Protein AF-A0A524FAM1-F1 (afdb_monomer_lite)

Foldseek 3Di:
DAADFFFKWKFADLVLLVVLQVQLCVQPVDDQVNLCVQLVHRSVCCNPVRAIRTPSSVVSSVVSSCVRVNVVVVVVQDDPPDHPIFMAGHRPFHTAAAQDPALLVLLVLLLCLFQWAQASHLFKIKGKDQCAFQVVVVVVNLVSCCVRDPPWDWDWDAVCVVPVVCVPRRIIMTMTGGNNVSSNSVVQPDGHDDCLVVLGARRPSCVVDLSSLLSSLLSNCLRQWDWAAPLVVLAIKIKGKDQRPNHQVRNCVSCVVLVQHQDDDWDDDPRMIMGIHRPLQSVLSSCVRNVHPSCVDPLVLLQRLLSLFQSPDDPVSVVVLVVVCCVVPVDVVVCDDGSVNSVVSQQSSLVSCVVVVPQDTLNHGDPRGCDSVSSVSSVVCSNPADDDDQDLVVLVVLLVLCLQQLDLVVSQVVCVVPPPHDRDDSVVNLVSNVVNCVVVVHDPVVSSVVRRFDDFDADLVVLAGPDDTLVVLLVLLVLLLVLCVVDDVPDDLVRSVVVSLVVCVVVSNVNVVVLCVDPSSVSHVSLQSSLSSLLSSVVVVCVVVVHDDDLVNSVPPPVSPHPDDSVRSRSSVVSVVVVVCVVVVD

pLDDT: mean 92.16, std 7.78, range [41.72, 98.81]

Structure (mmCIF, N/CA/C/O backbone):
data_AF-A0A524FAM1-F1
#
_entry.id   AF-A0A524FAM1-F1
#
loop_
_atom_site.group_PDB
_atom_site.id
_atom_site.type_symbol
_atom_site.label_atom_id
_atom_site.label_alt_id
_atom_site.label_comp_id
_atom_site.label_asym_id
_atom_site.label_entity_id
_atom_site.label_seq_id
_atom_site.pdbx_PDB_ins_code
_atom_site.Cartn_x
_atom_site.Cartn_y
_atom_site.Cartn_z
_atom_site.occupancy
_atom_site.B_iso_or_equiv
_atom_site.auth_seq_id
_atom_site.auth_comp_id
_atom_site.auth_asym_id
_atom_site.auth_atom_id
_atom_site.pdbx_PDB_model_num
ATOM 1 N N . MET A 1 1 ? -10.740 -17.063 29.485 1.00 75.31 1 MET A N 1
ATOM 2 C CA . MET A 1 1 ? -11.867 -16.310 30.086 1.00 75.31 1 MET A CA 1
ATOM 3 C C . MET A 1 1 ? -12.765 -15.834 28.960 1.00 75.31 1 MET A C 1
ATOM 5 O O . MET A 1 1 ? -12.237 -15.256 28.020 1.00 75.31 1 MET A O 1
ATOM 9 N N . VAL A 1 2 ? -14.070 -16.098 29.035 1.00 90.12 2 VAL A N 1
ATOM 10 C CA . VAL A 1 2 ? -15.054 -15.584 28.067 1.00 90.12 2 VAL A CA 1
ATOM 11 C C . VAL A 1 2 ? -15.370 -14.130 28.422 1.00 90.12 2 VAL A C 1
ATOM 13 O O . VAL A 1 2 ? -15.543 -13.820 29.602 1.00 90.12 2 VAL A O 1
ATOM 16 N N . TYR A 1 3 ? -15.420 -13.243 27.426 1.00 94.56 3 TYR A N 1
ATOM 17 C CA . TYR A 1 3 ? -15.804 -11.849 27.640 1.00 94.56 3 TYR A CA 1
ATOM 18 C C . TYR A 1 3 ? -17.214 -11.759 28.235 1.00 94.56 3 TYR A C 1
ATOM 20 O O . TYR A 1 3 ? -18.167 -12.323 27.698 1.00 94.56 3 TYR A O 1
ATOM 28 N N . LYS A 1 4 ? -17.352 -11.017 29.337 1.00 95.44 4 LYS A N 1
ATOM 29 C CA . LYS A 1 4 ? -18.643 -10.683 29.941 1.00 95.44 4 LYS A CA 1
ATOM 30 C C . LYS A 1 4 ? -18.897 -9.199 29.728 1.00 95.44 4 LYS A C 1
ATOM 32 O O . LYS A 1 4 ? -18.087 -8.376 30.151 1.00 95.44 4 LYS A O 1
ATOM 37 N N . SER A 1 5 ? -20.022 -8.865 29.094 1.00 94.44 5 SER A N 1
ATOM 38 C CA . SER A 1 5 ? -20.417 -7.466 28.917 1.00 94.44 5 SER A CA 1
ATOM 39 C C . SER A 1 5 ? -20.443 -6.754 30.276 1.00 94.44 5 SER A C 1
ATOM 41 O O . SER A 1 5 ? -21.017 -7.302 31.226 1.00 94.44 5 SER A O 1
ATOM 43 N N . PRO A 1 6 ? -19.845 -5.555 30.392 1.00 95.38 6 PRO A N 1
ATOM 44 C CA . PRO A 1 6 ? -19.913 -4.773 31.615 1.00 95.38 6 PRO A CA 1
ATOM 45 C C . PRO A 1 6 ? -21.364 -4.409 31.934 1.00 95.38 6 PRO A C 1
ATOM 47 O O . P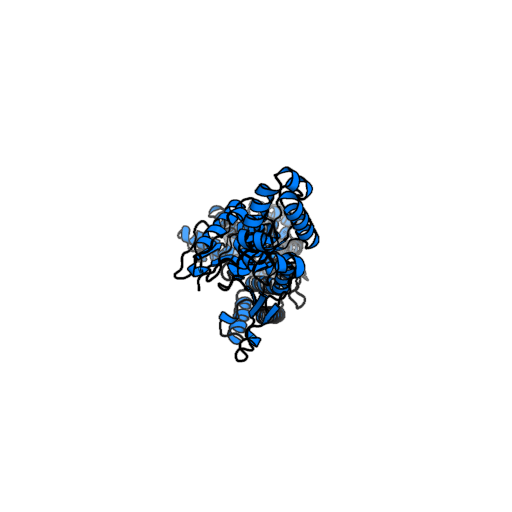RO A 1 6 ? -22.199 -4.229 31.043 1.00 95.38 6 PRO A O 1
ATOM 50 N N . GLU A 1 7 ? -21.662 -4.290 33.224 1.00 96.31 7 GLU A N 1
ATOM 51 C CA . GLU A 1 7 ? -22.943 -3.761 33.675 1.00 96.31 7 GLU A CA 1
ATOM 52 C C . GLU A 1 7 ? -23.074 -2.286 33.291 1.00 96.31 7 GLU A C 1
ATOM 54 O O . GLU A 1 7 ? -22.123 -1.507 33.402 1.00 96.31 7 GLU A O 1
ATOM 59 N N . ARG A 1 8 ? -24.277 -1.897 32.871 1.00 97.50 8 ARG A N 1
ATOM 60 C CA . ARG A 1 8 ? -24.620 -0.509 32.567 1.00 97.50 8 ARG A CA 1
ATOM 61 C C . ARG A 1 8 ? -25.239 0.139 33.795 1.00 97.50 8 ARG A C 1
ATOM 63 O O . ARG A 1 8 ? -26.101 -0.435 34.467 1.00 97.50 8 ARG A O 1
ATOM 70 N N . TYR A 1 9 ? -24.793 1.351 34.061 1.00 97.12 9 TYR A N 1
ATOM 71 C CA . TYR A 1 9 ? -25.215 2.168 35.178 1.00 97.12 9 TYR A CA 1
ATOM 72 C C . TYR A 1 9 ? -25.776 3.495 34.672 1.00 97.12 9 TYR A C 1
ATOM 74 O O . TYR A 1 9 ? -25.393 3.977 33.616 1.00 97.12 9 TYR A O 1
ATOM 82 N N . ILE A 1 10 ? -26.682 4.102 35.423 1.00 96.56 10 ILE A N 1
ATOM 83 C CA . ILE A 1 10 ? -27.408 5.310 35.066 1.00 96.56 10 ILE A CA 1
ATOM 84 C C . ILE A 1 10 ? -27.079 6.378 36.101 1.00 96.56 10 ILE A C 1
ATOM 86 O O . ILE A 1 10 ? -27.298 6.198 37.302 1.00 96.56 10 ILE A O 1
ATOM 90 N N . LYS A 1 11 ? -26.543 7.499 35.622 1.00 95.94 11 LYS A N 1
ATOM 91 C CA . LYS A 1 11 ? -26.237 8.685 36.415 1.00 95.94 11 LYS A CA 1
ATOM 92 C C . LYS A 1 11 ? -27.271 9.763 36.119 1.00 95.94 11 LYS A C 1
ATOM 94 O O . LYS A 1 11 ? -27.328 10.292 35.009 1.00 95.94 11 LYS A O 1
ATOM 99 N N . ILE A 1 12 ? -28.073 10.088 37.124 1.00 94.00 12 ILE A N 1
ATOM 100 C CA . ILE A 1 12 ? -29.107 11.127 37.068 1.00 94.00 12 ILE A CA 1
ATOM 101 C C . ILE A 1 12 ? -28.611 12.329 37.876 1.00 94.00 12 ILE A C 1
ATOM 103 O O . ILE A 1 12 ? -27.876 12.165 38.852 1.00 94.00 12 ILE A O 1
ATOM 107 N N . LYS A 1 13 ? -28.985 13.548 37.471 1.00 93.69 13 LYS A N 1
ATOM 108 C CA . LYS A 1 13 ? -28.696 14.753 38.263 1.00 93.69 13 LYS A CA 1
ATOM 109 C C . LYS A 1 13 ? -29.352 14.649 39.645 1.00 93.69 13 LYS A C 1
ATOM 111 O O . LYS A 1 13 ? -30.500 14.217 39.755 1.00 93.69 13 LYS A O 1
ATOM 116 N N . LYS A 1 14 ? -28.631 15.053 40.694 1.00 94.88 14 LYS A N 1
ATOM 117 C CA . LYS A 1 14 ? -29.093 14.925 42.088 1.00 94.88 14 LYS A CA 1
ATOM 118 C C . LYS A 1 14 ? -30.365 15.730 42.333 1.00 94.88 14 LYS A C 1
ATOM 120 O O . LYS A 1 14 ? -31.252 15.277 43.043 1.00 94.88 14 LYS A O 1
ATOM 125 N N . GLU A 1 15 ? -30.449 16.907 41.732 1.00 94.25 15 GLU A N 1
ATOM 126 C CA . GLU A 1 15 ? -31.568 17.842 41.836 1.00 94.25 15 GLU A CA 1
ATOM 127 C C . GLU A 1 15 ? -32.844 17.190 41.302 1.00 94.25 15 GLU A C 1
ATOM 129 O O . GLU A 1 15 ? -33.842 17.113 42.010 1.00 94.25 15 GLU A O 1
ATOM 134 N N . LEU A 1 16 ? -32.751 16.574 40.121 1.00 92.81 16 LEU A N 1
ATOM 135 C CA . LEU A 1 16 ? -33.863 15.853 39.512 1.00 92.81 16 LEU A CA 1
ATOM 136 C C . LEU A 1 16 ? -34.353 14.697 40.394 1.00 92.81 16 LEU A C 1
ATOM 138 O O . LEU A 1 16 ? -35.552 14.517 40.572 1.00 92.81 16 LEU A O 1
ATOM 142 N N . LEU A 1 17 ? -33.438 13.921 40.977 1.00 95.06 17 LEU A N 1
ATOM 143 C CA . LEU A 1 17 ? -33.824 12.840 41.885 1.00 95.06 17 LEU A CA 1
ATOM 144 C C . LEU A 1 17 ? -34.483 13.355 43.174 1.00 95.06 17 LEU A C 1
ATOM 146 O O . LEU A 1 17 ? -35.397 12.707 43.685 1.00 95.06 17 LEU A O 1
ATOM 150 N N . LYS A 1 18 ? -34.050 14.511 43.695 1.00 95.44 18 LYS A N 1
ATOM 151 C CA . LYS A 1 18 ? -34.688 15.162 44.851 1.00 95.44 18 LYS A CA 1
ATOM 152 C C . LYS A 1 18 ? -36.102 15.626 44.521 1.00 95.44 18 LYS A C 1
ATOM 154 O O . LYS A 1 18 ? -36.985 15.470 45.359 1.00 95.44 18 LYS A O 1
ATOM 159 N N . ASP A 1 19 ? -36.319 16.165 43.328 1.00 93.88 19 ASP A N 1
ATOM 160 C CA . ASP A 1 19 ? -37.642 16.616 42.895 1.00 93.88 19 ASP A CA 1
ATOM 161 C C . ASP A 1 19 ? -38.589 15.429 42.687 1.00 93.88 19 ASP A C 1
ATOM 163 O O . ASP A 1 19 ? -39.694 15.425 43.223 1.00 93.88 19 ASP A O 1
ATOM 167 N N . ILE A 1 20 ? -38.110 14.356 42.044 1.00 94.56 20 ILE A N 1
ATOM 168 C CA . ILE A 1 20 ? -38.843 13.084 41.938 1.00 94.56 20 ILE A CA 1
ATOM 169 C C . ILE A 1 20 ? -39.228 12.562 43.328 1.00 94.56 20 ILE A C 1
ATOM 171 O O . ILE A 1 20 ? -40.370 12.164 43.546 1.00 94.56 20 ILE A O 1
ATOM 175 N N . TYR A 1 21 ? -38.293 12.568 44.281 1.00 96.94 21 TYR A N 1
ATOM 176 C CA . TYR A 1 21 ? -38.567 12.122 45.645 1.00 96.94 21 TYR A CA 1
ATOM 177 C C . TYR A 1 21 ? -39.637 12.973 46.338 1.00 96.94 21 TYR A C 1
ATOM 179 O O . TYR A 1 21 ? -40.545 12.415 46.951 1.00 96.94 21 TYR A O 1
ATOM 187 N N . LYS A 1 22 ? -39.551 14.308 46.246 1.00 96.88 22 LYS A N 1
ATOM 188 C CA . LYS A 1 22 ? -40.546 15.213 46.845 1.00 96.88 22 LYS A CA 1
ATOM 189 C C . LYS A 1 22 ? -41.949 14.905 46.337 1.00 96.88 22 LYS A C 1
ATOM 191 O O . LYS A 1 22 ? -42.880 14.868 47.134 1.00 96.88 22 LYS A O 1
ATOM 196 N N . GLU A 1 23 ? -42.081 14.638 45.044 1.00 95.81 23 GLU A N 1
ATOM 197 C CA . GLU A 1 23 ? -43.369 14.357 44.410 1.00 95.81 23 GLU A CA 1
ATOM 198 C C . GLU A 1 23 ? -43.895 12.963 44.766 1.00 95.81 23 GLU A C 1
ATOM 200 O O . GLU A 1 23 ? -45.060 12.833 45.139 1.00 95.81 23 GLU A O 1
ATOM 205 N N . LEU A 1 24 ? -43.036 11.936 44.792 1.00 96.38 24 LEU A N 1
ATOM 206 C CA . LEU A 1 24 ? -43.402 10.602 45.296 1.00 96.38 24 LEU A CA 1
ATOM 207 C C . LEU A 1 24 ? -43.855 10.646 46.759 1.00 96.38 24 LEU A C 1
ATOM 209 O O . LEU A 1 24 ? -44.850 10.019 47.124 1.00 96.38 24 LEU A O 1
ATOM 213 N N . LYS A 1 25 ? -43.158 11.421 47.595 1.00 97.44 25 LYS A N 1
ATOM 214 C CA . LYS A 1 25 ? -43.527 11.608 48.999 1.00 97.44 25 LYS A CA 1
ATOM 215 C C . LYS A 1 25 ? -44.846 12.366 49.139 1.00 97.44 25 LYS A C 1
ATOM 217 O O . LYS A 1 25 ? -45.677 11.984 49.953 1.00 97.44 25 LYS A O 1
ATOM 222 N N . LYS A 1 26 ? -45.041 13.433 48.361 1.00 97.06 26 LYS A N 1
ATOM 223 C CA . LYS A 1 26 ? -46.247 14.268 48.404 1.00 97.06 26 LYS A CA 1
ATOM 224 C C . LYS A 1 26 ? -47.491 13.510 47.936 1.00 97.06 26 LYS A C 1
ATOM 226 O O . LYS A 1 26 ? -48.532 13.641 48.567 1.00 97.06 26 LYS A O 1
ATOM 231 N N . LYS A 1 27 ? -47.391 12.750 46.841 1.00 96.31 27 LYS A N 1
ATOM 232 C CA . LYS A 1 27 ? -48.539 12.087 46.204 1.00 96.31 27 LYS A CA 1
ATOM 233 C C . LYS A 1 27 ? -48.855 10.713 46.797 1.00 96.31 27 LYS A C 1
ATOM 235 O O . LYS A 1 27 ? -50.027 10.402 46.970 1.00 96.31 27 LYS A O 1
ATOM 240 N N . SER A 1 28 ? -47.831 9.931 47.140 1.00 96.44 28 SER A N 1
ATOM 241 C CA . SER A 1 28 ? -47.993 8.533 47.573 1.00 96.44 28 SER A CA 1
ATOM 242 C C . SER A 1 28 ? -47.463 8.251 48.982 1.00 96.44 28 SER A C 1
ATOM 244 O O . SER A 1 28 ? -47.482 7.107 49.423 1.00 96.44 28 SER A O 1
ATOM 246 N N . GLY A 1 29 ? -46.939 9.254 49.698 1.00 97.38 29 GLY A N 1
ATOM 247 C CA . GLY A 1 29 ? -46.393 9.071 51.049 1.00 97.38 29 GLY A CA 1
ATOM 248 C C . GLY A 1 29 ? -45.088 8.267 51.114 1.00 97.38 29 GLY A C 1
ATOM 249 O O . GLY A 1 29 ? -44.622 7.962 52.210 1.00 97.38 29 GLY A O 1
ATOM 250 N N . LEU A 1 30 ? -44.480 7.930 49.969 1.00 97.75 30 LEU A N 1
ATOM 251 C CA . LEU A 1 30 ? -43.324 7.033 49.912 1.00 97.75 30 LEU A CA 1
ATOM 252 C C . LEU A 1 30 ? -42.083 7.645 50.572 1.00 97.75 30 LEU A C 1
ATOM 254 O O . LEU A 1 30 ? -41.647 8.753 50.243 1.00 97.75 30 LEU A O 1
ATOM 258 N N . THR A 1 31 ? -41.470 6.885 51.477 1.00 97.75 31 THR A N 1
ATOM 259 C CA . THR A 1 31 ? -40.200 7.235 52.117 1.00 97.75 31 THR A CA 1
ATOM 260 C C . THR A 1 31 ? -39.004 6.774 51.278 1.00 97.75 31 THR A C 1
ATOM 262 O O . THR A 1 31 ? -39.127 5.961 50.359 1.00 97.75 31 THR A O 1
ATOM 265 N N . TYR A 1 32 ? -37.794 7.234 51.621 1.00 97.75 32 TYR A N 1
ATOM 266 C CA . TYR A 1 32 ? -36.563 6.717 51.006 1.00 97.75 32 TYR A CA 1
ATOM 267 C C . TYR A 1 32 ? -36.435 5.192 51.130 1.00 97.75 32 TYR A C 1
ATOM 269 O O . TYR A 1 32 ? -35.926 4.547 50.212 1.00 97.75 32 TYR A O 1
ATOM 277 N N . LYS A 1 33 ? -36.898 4.614 52.247 1.00 97.62 33 LYS A N 1
ATOM 278 C CA . LYS A 1 33 ? -36.841 3.171 52.504 1.00 97.62 33 LYS A CA 1
ATOM 279 C C . LYS A 1 33 ? -37.782 2.409 51.572 1.00 97.62 33 LYS A C 1
ATOM 281 O O . LYS A 1 33 ? -37.361 1.415 50.987 1.00 97.62 33 LYS A O 1
ATOM 286 N N . ASP A 1 34 ? -38.995 2.918 51.372 1.00 98.19 34 ASP A N 1
ATOM 287 C CA . ASP A 1 34 ? -39.987 2.298 50.484 1.00 98.19 34 ASP A CA 1
ATOM 288 C C . ASP A 1 34 ? -39.487 2.285 49.041 1.00 98.19 34 ASP A C 1
ATOM 290 O O . ASP A 1 34 ? -39.467 1.240 48.390 1.00 98.19 34 ASP A O 1
ATOM 294 N N . ILE A 1 35 ? -38.962 3.424 48.576 1.00 98.12 35 ILE A N 1
ATOM 295 C CA . ILE A 1 35 ? -38.371 3.526 47.239 1.00 98.12 35 ILE A CA 1
ATOM 296 C C . ILE A 1 35 ? -37.186 2.566 47.114 1.00 98.12 35 ILE A C 1
ATOM 298 O O . ILE A 1 35 ? -37.081 1.862 46.112 1.00 98.12 35 ILE A O 1
ATOM 302 N N . SER A 1 36 ? -36.317 2.496 48.130 1.00 98.00 36 SER A N 1
ATOM 303 C CA . SER A 1 36 ? -35.141 1.616 48.121 1.00 98.00 36 SER A CA 1
ATOM 304 C C . SER A 1 36 ? -35.508 0.139 47.986 1.00 98.00 36 SER A C 1
ATOM 306 O O . SER A 1 36 ? -34.887 -0.585 47.201 1.00 98.00 36 SER A O 1
ATOM 308 N N . ASN A 1 37 ? -36.534 -0.298 48.721 1.00 98.00 37 ASN A N 1
ATOM 309 C CA . ASN A 1 37 ? -37.052 -1.662 48.662 1.00 98.00 37 ASN A CA 1
ATOM 310 C C . ASN A 1 37 ? -37.611 -1.979 47.269 1.00 98.00 37 ASN A C 1
ATOM 312 O O . ASN A 1 37 ? -37.268 -3.012 46.692 1.00 98.00 37 ASN A O 1
ATOM 316 N N . GLU A 1 38 ? -38.390 -1.062 46.689 1.00 98.06 38 GLU A N 1
ATOM 317 C CA . GLU A 1 38 ? -38.991 -1.251 45.365 1.00 98.06 38 GLU A CA 1
ATOM 318 C C . GLU A 1 38 ? -37.921 -1.388 44.268 1.00 98.06 38 GLU A C 1
ATOM 320 O O . GLU A 1 38 ? -37.920 -2.326 43.455 1.00 98.06 38 GLU A O 1
ATOM 325 N N . ILE A 1 39 ? -36.957 -0.462 44.247 1.00 97.81 39 ILE A N 1
ATOM 326 C CA . ILE A 1 39 ? -35.927 -0.426 43.202 1.00 97.81 39 ILE A CA 1
ATOM 327 C C . ILE A 1 39 ? -34.811 -1.451 43.440 1.00 97.81 39 ILE A C 1
ATOM 329 O O . ILE A 1 39 ? -34.078 -1.791 42.506 1.00 97.81 39 ILE A O 1
ATOM 333 N N . GLY A 1 40 ? -34.712 -1.995 44.656 1.00 97.19 40 GLY A N 1
ATOM 334 C CA . GLY A 1 40 ? -33.714 -2.984 45.061 1.00 97.19 40 GLY A CA 1
ATOM 335 C C . GLY A 1 40 ? -32.308 -2.405 45.240 1.00 97.19 40 GLY A C 1
ATOM 336 O O . GLY A 1 40 ? -31.329 -3.094 44.967 1.00 97.19 40 GLY A O 1
ATOM 337 N N . THR A 1 41 ? -32.196 -1.133 45.624 1.00 96.62 41 THR A N 1
ATOM 338 C CA . THR A 1 41 ? -30.928 -0.474 45.976 1.00 96.62 41 THR A CA 1
ATOM 339 C C . THR A 1 41 ? -31.199 0.728 46.876 1.00 96.62 41 THR A C 1
ATOM 341 O O . THR A 1 41 ? -32.307 1.251 46.878 1.00 96.62 41 THR A O 1
ATOM 344 N N . ASN A 1 42 ? -30.203 1.182 47.638 1.00 97.12 42 ASN A N 1
ATOM 345 C CA . ASN A 1 42 ? -30.392 2.291 48.564 1.00 97.12 42 ASN A CA 1
ATOM 346 C C . ASN A 1 42 ? -30.515 3.639 47.820 1.00 97.12 42 ASN A C 1
ATOM 348 O O . ASN A 1 42 ? -29.526 4.203 47.347 1.00 97.12 42 ASN A O 1
ATOM 352 N N . PHE A 1 43 ? -31.743 4.154 47.760 1.00 96.94 43 PHE A N 1
ATOM 353 C CA . PHE A 1 43 ? -32.103 5.402 47.098 1.00 96.94 43 PHE A CA 1
ATOM 354 C C . PHE A 1 43 ? -31.541 6.645 47.805 1.00 96.94 43 PHE A C 1
ATOM 356 O O . PHE A 1 43 ? -31.224 7.627 47.130 1.00 96.94 43 PHE A O 1
ATOM 363 N N . ASP A 1 44 ? -31.335 6.599 49.130 1.00 95.62 44 ASP A N 1
ATOM 364 C CA . ASP A 1 44 ? -30.736 7.715 49.872 1.00 95.62 44 ASP A CA 1
ATOM 365 C C . ASP A 1 44 ? -29.304 7.996 49.381 1.00 95.62 44 ASP A C 1
ATOM 367 O O . ASP A 1 44 ? -28.958 9.134 49.052 1.00 95.62 44 ASP A O 1
ATOM 371 N N . LYS A 1 45 ? -28.492 6.952 49.198 1.00 94.19 45 LYS A N 1
ATOM 372 C CA . LYS A 1 45 ? -27.100 7.082 48.762 1.00 94.19 45 LYS A CA 1
ATOM 373 C C . LYS A 1 45 ? -27.037 7.612 47.340 1.00 94.19 45 LYS A C 1
ATOM 375 O O . LYS A 1 45 ? -26.222 8.484 47.046 1.00 94.19 45 LYS A O 1
ATOM 380 N N . ILE A 1 46 ? -27.945 7.160 46.481 1.00 94.06 46 ILE A N 1
ATOM 381 C CA . ILE A 1 46 ? -28.056 7.640 45.102 1.00 94.06 46 ILE A CA 1
ATOM 382 C C . ILE A 1 46 ? -28.321 9.150 45.080 1.00 94.06 46 ILE A C 1
ATOM 384 O O . ILE A 1 46 ? -27.604 9.883 44.399 1.00 94.06 46 ILE A O 1
ATOM 388 N N . ILE A 1 47 ? -29.269 9.644 45.881 1.00 94.19 47 ILE A N 1
ATOM 389 C CA . ILE A 1 47 ? -29.584 11.078 45.947 1.00 94.19 47 ILE A CA 1
ATOM 390 C C . ILE A 1 47 ? -28.441 11.894 46.559 1.00 94.19 47 ILE A C 1
ATOM 392 O O . ILE A 1 47 ? -28.020 12.906 45.991 1.00 94.19 47 ILE A O 1
ATOM 396 N N . PHE A 1 48 ? -27.943 11.490 47.728 1.00 92.06 48 PHE A N 1
ATOM 397 C CA . PHE A 1 48 ? -27.034 12.328 48.511 1.00 92.06 48 PHE A CA 1
ATOM 398 C C . PHE A 1 48 ? -25.580 12.190 48.060 1.00 92.06 48 PHE A C 1
ATOM 400 O O . PHE A 1 48 ? -24.885 13.194 47.871 1.00 92.06 48 PHE A O 1
ATOM 407 N N . ARG A 1 49 ? -25.119 10.964 47.800 1.00 89.31 49 ARG A N 1
ATOM 408 C CA . ARG A 1 49 ? -23.740 10.695 47.367 1.00 89.31 49 ARG A CA 1
ATOM 409 C C . ARG A 1 49 ? -23.580 10.842 45.858 1.00 89.31 49 ARG A C 1
ATOM 411 O O . ARG A 1 49 ? -22.522 11.265 45.404 1.00 89.31 49 ARG A O 1
ATOM 418 N N . GLY A 1 50 ? -24.665 10.709 45.093 1.00 84.94 50 GLY A N 1
ATOM 419 C CA . GLY A 1 50 ? -24.606 10.704 43.629 1.00 84.94 50 GLY A CA 1
ATOM 420 C C . GLY A 1 50 ? -24.179 9.346 43.095 1.00 84.94 50 GLY A C 1
ATOM 421 O O . GLY A 1 50 ? -23.522 9.284 42.054 1.00 84.94 50 GLY A O 1
ATOM 422 N N . ASP A 1 51 ? -24.509 8.291 43.844 1.00 87.31 51 ASP A N 1
ATOM 423 C CA . ASP A 1 51 ? -24.220 6.918 43.463 1.00 87.31 51 ASP A CA 1
ATOM 424 C C . ASP A 1 51 ? -24.944 6.557 42.161 1.00 87.31 51 ASP A C 1
ATOM 426 O O . ASP A 1 51 ? -25.965 7.132 41.776 1.00 87.31 51 ASP A O 1
ATOM 430 N N . LEU A 1 52 ? -24.381 5.576 41.470 1.00 94.25 52 LEU A N 1
ATOM 431 C CA . LEU A 1 52 ? -24.889 5.089 40.204 1.00 94.25 52 LEU A CA 1
ATOM 432 C C . LEU A 1 52 ? -26.035 4.090 40.411 1.00 94.25 52 LEU A C 1
ATOM 434 O O . LEU A 1 52 ? -25.938 3.170 41.223 1.00 94.25 52 LEU A O 1
ATOM 438 N N . LEU A 1 53 ? -27.100 4.218 39.621 1.00 95.75 53 LEU A N 1
ATOM 439 C CA . LEU A 1 53 ? -28.175 3.226 39.549 1.00 95.75 53 LEU A CA 1
ATOM 440 C C . LEU A 1 53 ? -27.801 2.140 38.542 1.00 95.75 53 LEU A C 1
ATOM 442 O O . LEU A 1 53 ? -27.472 2.473 37.414 1.00 95.75 53 LEU A O 1
ATOM 446 N N . SER A 1 54 ? -27.904 0.849 38.868 1.00 96.50 54 SER A N 1
ATOM 447 C CA . SER A 1 54 ? -27.832 -0.171 37.805 1.00 96.50 54 SER A CA 1
ATOM 448 C C . SER A 1 54 ? -28.978 0.037 36.803 1.00 96.50 54 SER A C 1
ATOM 450 O O . SER A 1 54 ? -30.057 0.496 37.188 1.00 96.50 54 SER A O 1
ATOM 452 N N . GLU A 1 55 ? -28.799 -0.331 35.531 1.00 96.25 55 GLU A N 1
ATOM 453 C CA . GLU A 1 55 ? -29.861 -0.195 34.518 1.00 96.25 55 GLU A CA 1
ATOM 454 C C . GLU A 1 55 ? -31.156 -0.921 34.948 1.00 96.25 55 GLU A C 1
ATOM 456 O O . GLU A 1 55 ? -32.268 -0.435 34.727 1.00 96.25 55 GLU A O 1
ATOM 461 N N . LYS A 1 56 ? -31.024 -2.056 35.650 1.00 97.12 56 LYS A N 1
ATOM 462 C CA . LYS A 1 56 ? -32.149 -2.802 36.232 1.00 97.12 56 LYS A CA 1
ATOM 463 C C . LYS A 1 56 ? -32.878 -1.992 37.311 1.00 97.12 56 LYS A C 1
ATOM 465 O O . LYS A 1 56 ? -34.106 -1.913 37.280 1.00 97.12 56 LYS A O 1
ATOM 470 N N . CYS A 1 57 ? -32.144 -1.386 38.245 1.00 97.00 57 CYS A N 1
ATOM 471 C CA . CYS A 1 57 ? -32.719 -0.531 39.288 1.00 97.00 57 CYS A CA 1
ATOM 472 C C . CYS A 1 57 ? -33.357 0.730 38.693 1.00 97.00 57 CYS A C 1
ATOM 474 O O . CYS A 1 57 ? -34.438 1.123 39.120 1.00 97.00 57 CYS A O 1
ATOM 476 N N . PHE A 1 58 ? -32.747 1.324 37.665 1.00 96.25 58 PHE A N 1
ATOM 477 C CA . PHE A 1 58 ? -33.311 2.479 36.970 1.00 96.25 58 PHE A CA 1
ATOM 478 C C . PHE A 1 58 ? -34.643 2.150 36.280 1.00 96.25 58 PHE A C 1
ATOM 480 O O . PHE A 1 58 ? -35.609 2.896 36.424 1.00 96.25 58 PHE A O 1
ATOM 487 N N . LYS A 1 59 ? -34.751 0.995 35.609 1.00 96.12 59 LYS A N 1
ATOM 488 C CA . LYS A 1 59 ? -36.024 0.530 35.025 1.00 96.12 59 LYS A CA 1
ATOM 489 C C . LYS A 1 59 ? -37.113 0.351 36.084 1.00 96.12 59 LYS A C 1
ATOM 491 O O . LYS A 1 59 ? -38.262 0.710 35.837 1.00 96.12 59 LYS A O 1
ATOM 496 N N . LYS A 1 60 ? -36.764 -0.171 37.265 1.00 97.44 60 LYS A N 1
ATOM 497 C CA . LYS A 1 60 ? -37.694 -0.271 38.401 1.00 97.44 60 LYS A CA 1
ATOM 498 C C . LYS A 1 60 ? -38.118 1.105 38.916 1.00 97.44 60 LYS A C 1
ATOM 500 O O . LYS A 1 60 ? -39.308 1.328 39.094 1.00 97.44 60 LYS A O 1
ATOM 505 N N . LEU A 1 61 ? -37.175 2.038 39.065 1.00 96.00 61 LEU A N 1
ATOM 506 C CA . LEU A 1 61 ? -37.469 3.419 39.455 1.00 96.00 61 LEU A CA 1
ATOM 507 C C . LEU A 1 61 ? -38.426 4.089 38.457 1.00 96.00 61 LEU A C 1
ATOM 509 O O . LEU A 1 61 ? -39.409 4.695 38.866 1.00 96.00 61 LEU A O 1
ATOM 513 N N . LYS A 1 62 ? -38.198 3.921 37.147 1.00 94.75 62 LYS A N 1
ATOM 514 C CA . LYS A 1 62 ? -39.087 4.448 36.099 1.00 94.75 62 LYS A CA 1
ATOM 515 C C . LYS A 1 62 ? -40.500 3.871 36.207 1.00 94.75 62 LYS A C 1
ATOM 517 O O . LYS A 1 62 ? -41.461 4.628 36.136 1.00 94.75 62 LYS A O 1
ATOM 522 N N . LYS A 1 63 ? -40.636 2.558 36.428 1.00 95.62 63 LYS A N 1
ATOM 523 C CA . LYS A 1 63 ? -41.943 1.912 36.645 1.00 95.62 63 LYS A CA 1
ATOM 524 C C . LYS A 1 63 ? -42.658 2.442 37.887 1.00 95.62 63 LYS A C 1
ATOM 526 O O . LYS A 1 63 ? -43.850 2.713 37.806 1.00 95.62 63 LYS A O 1
ATOM 531 N N . LEU A 1 64 ? -41.932 2.621 38.992 1.00 96.50 64 LEU A N 1
ATOM 532 C CA . LEU A 1 64 ? -42.475 3.210 40.216 1.00 96.50 64 LEU A CA 1
ATOM 533 C C . LEU A 1 64 ? -43.004 4.624 39.947 1.00 96.50 64 LEU A C 1
ATOM 535 O O . LEU A 1 64 ? -44.141 4.926 40.278 1.00 96.50 64 LEU A O 1
ATOM 539 N N . ILE A 1 65 ? -42.222 5.467 39.272 1.00 94.75 65 ILE A N 1
ATOM 540 C CA . ILE A 1 65 ? -42.635 6.839 38.950 1.00 94.75 65 ILE A CA 1
ATOM 541 C C . ILE A 1 65 ? -43.888 6.853 38.064 1.00 94.75 65 ILE A C 1
ATOM 543 O O . ILE A 1 65 ? -44.808 7.612 38.347 1.00 94.75 65 ILE A O 1
ATOM 547 N N . ILE A 1 66 ? -43.956 5.999 37.035 1.00 94.12 66 ILE A N 1
ATOM 548 C CA . ILE A 1 66 ? -45.152 5.877 36.180 1.00 94.12 66 ILE A CA 1
ATOM 549 C C . ILE A 1 66 ? -46.374 5.487 37.017 1.00 94.12 66 ILE A C 1
ATOM 551 O O . ILE A 1 66 ? -47.429 6.097 36.868 1.00 94.12 66 ILE A O 1
ATOM 555 N N . ARG A 1 67 ? -46.226 4.483 37.890 1.00 96.19 67 ARG A N 1
ATOM 556 C CA . ARG A 1 67 ? -47.313 3.952 38.721 1.00 96.19 67 ARG A CA 1
ATOM 557 C C . ARG A 1 67 ? -47.864 5.001 39.684 1.00 96.19 67 ARG A C 1
ATOM 559 O O . ARG A 1 67 ? -49.073 5.152 39.781 1.00 96.19 67 ARG A O 1
ATOM 566 N N . GLU A 1 68 ? -46.982 5.716 40.374 1.00 96.75 68 GLU A N 1
ATOM 567 C CA . GLU A 1 68 ? -47.359 6.623 41.464 1.00 96.75 68 GLU A CA 1
ATOM 568 C C . GLU A 1 68 ? -47.697 8.035 40.972 1.00 96.75 68 GLU A C 1
ATOM 570 O O . GLU A 1 68 ? -48.631 8.679 41.450 1.00 96.75 68 GLU A O 1
ATOM 575 N N . LEU A 1 69 ? -46.939 8.548 40.001 1.00 94.44 69 LEU A N 1
ATOM 576 C CA . LEU A 1 69 ? -47.060 9.936 39.557 1.00 94.44 69 LEU A CA 1
ATOM 577 C C . LEU A 1 69 ? -47.853 10.083 38.258 1.00 94.44 69 LEU A C 1
ATOM 579 O O . LEU A 1 69 ? -48.411 11.156 38.029 1.00 94.44 69 LEU A O 1
ATOM 583 N N . GLY A 1 70 ? -48.006 9.011 37.480 1.00 92.94 70 GLY A N 1
ATOM 584 C CA . GLY A 1 70 ? -48.665 9.027 36.176 1.00 92.94 70 GLY A CA 1
ATOM 585 C C . GLY A 1 70 ? -47.735 9.483 35.046 1.00 92.94 70 GLY A C 1
ATOM 586 O O . GLY A 1 70 ? -46.674 10.069 35.268 1.00 92.94 70 GLY A O 1
ATOM 587 N N . ASN A 1 71 ? -48.139 9.216 33.802 1.00 90.06 71 ASN A N 1
ATOM 588 C CA . ASN A 1 71 ? -47.344 9.559 32.615 1.00 90.06 71 ASN A CA 1
ATOM 589 C C . ASN A 1 71 ? -47.223 11.075 32.382 1.00 90.06 71 ASN A C 1
ATOM 591 O O . ASN A 1 71 ? -46.198 11.525 31.873 1.00 90.06 71 ASN A O 1
ATOM 595 N N . GLU A 1 72 ? -48.221 11.865 32.791 1.00 88.00 72 GLU A N 1
ATOM 596 C CA . GLU A 1 72 ? -48.197 13.331 32.660 1.00 88.00 72 GLU A CA 1
ATOM 597 C C . GLU A 1 72 ? -47.070 13.969 33.480 1.00 88.00 72 GLU A C 1
ATOM 599 O O . GLU A 1 72 ? -46.384 14.887 33.026 1.00 88.00 72 GLU A O 1
ATOM 604 N N . PHE A 1 73 ? -46.813 13.440 34.679 1.00 86.62 73 PHE A N 1
ATOM 605 C CA . PHE A 1 73 ? -45.694 13.898 35.492 1.00 86.62 73 PHE A CA 1
ATOM 606 C C . PHE A 1 73 ? -44.370 13.674 34.764 1.00 86.62 73 PHE A C 1
ATOM 608 O O . PHE A 1 73 ? -43.525 14.564 34.690 1.00 86.62 73 PHE A O 1
ATOM 615 N N . LEU A 1 74 ? -44.208 12.491 34.168 1.00 82.31 74 LEU A N 1
ATOM 616 C CA . LEU A 1 74 ? -43.024 12.174 33.389 1.00 82.31 74 LEU A CA 1
ATOM 617 C C . LEU A 1 74 ? -42.845 13.131 32.217 1.00 82.31 74 LEU A C 1
ATOM 619 O O . LEU A 1 74 ? -41.724 13.587 32.039 1.00 82.31 74 LEU A O 1
ATOM 623 N N . SER A 1 75 ? -43.893 13.511 31.478 1.00 84.50 75 SER A N 1
ATOM 624 C CA . SER A 1 75 ? -43.744 14.461 30.362 1.00 84.50 75 SER A CA 1
ATOM 625 C C . SER A 1 75 ? -43.156 15.818 30.762 1.00 84.50 75 SER A C 1
ATOM 627 O O . SER A 1 75 ? -42.456 16.419 29.953 1.00 84.50 75 SER A O 1
ATOM 629 N N . ASN A 1 76 ? -43.338 16.266 32.009 1.00 84.94 76 ASN A N 1
ATOM 630 C CA . ASN A 1 76 ? -42.756 17.526 32.490 1.00 84.94 76 ASN A CA 1
ATOM 631 C C . ASN A 1 76 ? -41.246 17.430 32.776 1.00 84.94 76 ASN A C 1
ATOM 633 O O . ASN A 1 76 ? -40.533 18.431 32.717 1.00 84.94 76 ASN A O 1
ATOM 637 N N . PHE A 1 77 ? -40.743 16.230 33.075 1.00 80.56 77 PHE A N 1
ATOM 638 C CA . PHE A 1 77 ? -39.334 15.982 33.415 1.00 80.56 77 PHE A CA 1
ATOM 639 C C . PHE A 1 77 ? -38.550 15.284 32.303 1.00 80.56 77 PHE A C 1
ATOM 641 O O . PHE A 1 77 ? -37.316 15.329 32.264 1.00 80.56 77 PHE A O 1
ATOM 648 N N . ILE A 1 78 ? -39.265 14.626 31.402 1.00 76.38 78 ILE A N 1
ATOM 649 C CA . ILE A 1 78 ? -38.734 13.948 30.240 1.00 76.38 78 ILE A CA 1
ATOM 650 C C . ILE A 1 78 ? -38.453 14.981 29.153 1.00 76.38 78 ILE A C 1
ATOM 652 O O . ILE A 1 78 ? -39.339 15.697 28.696 1.00 76.38 78 ILE A O 1
ATOM 656 N N . LYS A 1 79 ? -37.219 14.985 28.650 1.00 71.12 79 LYS A N 1
ATOM 657 C CA . LYS A 1 79 ? -36.918 15.581 27.345 1.00 71.12 79 LYS A CA 1
ATOM 658 C C . LYS A 1 79 ? -36.761 14.437 26.350 1.00 71.12 79 LYS A C 1
ATOM 660 O O . LYS A 1 79 ? -35.954 13.543 26.578 1.00 71.12 79 LYS A O 1
ATOM 665 N N . ASN A 1 80 ? -37.520 14.463 25.253 1.00 73.44 80 ASN A N 1
ATOM 666 C CA . ASN A 1 80 ? -37.451 13.467 24.170 1.00 73.44 80 ASN A CA 1
ATOM 667 C C . ASN A 1 80 ? -37.764 12.012 24.585 1.00 73.44 80 ASN A C 1
ATOM 669 O O . ASN A 1 80 ? -37.127 11.080 24.104 1.00 73.44 80 ASN A O 1
ATOM 673 N N . GLY A 1 81 ? -38.730 11.788 25.476 1.00 73.00 81 GLY A N 1
ATOM 674 C CA . GLY A 1 81 ? -39.190 10.433 25.829 1.00 73.00 81 GLY A CA 1
ATOM 675 C C . GLY A 1 81 ? -38.409 9.708 26.942 1.00 73.00 81 GLY A C 1
ATOM 676 O O . GLY A 1 81 ? -38.823 8.618 27.346 1.00 73.00 81 GLY A O 1
ATOM 677 N N . ASP A 1 82 ? -37.330 10.285 27.491 1.00 81.94 82 ASP A N 1
ATOM 678 C CA . ASP A 1 82 ? -36.647 9.727 28.665 1.00 81.94 82 ASP A CA 1
ATOM 679 C C . ASP A 1 82 ? -36.154 10.755 29.701 1.00 81.94 82 ASP A C 1
ATOM 681 O O . ASP A 1 82 ? -36.104 11.963 29.455 1.00 81.94 82 ASP A O 1
ATOM 685 N N . PHE A 1 83 ? -35.786 10.260 30.889 1.00 84.12 83 PHE A N 1
ATOM 686 C CA . PHE A 1 83 ? -35.127 11.071 31.912 1.00 84.12 83 PHE A CA 1
ATOM 687 C C . PHE A 1 83 ? -33.783 11.579 31.383 1.00 84.12 83 PHE A C 1
ATOM 689 O O . PHE A 1 83 ? -33.038 10.793 30.797 1.00 84.12 83 PHE A O 1
ATOM 696 N N . PRO A 1 84 ? -33.395 12.836 31.642 1.00 89.00 84 PRO A N 1
ATOM 697 C CA . PRO A 1 84 ? -32.048 13.292 31.339 1.00 89.00 84 PRO A CA 1
ATOM 698 C C . PRO A 1 84 ? -31.051 12.566 32.253 1.00 89.00 84 PRO A C 1
ATOM 700 O O . PRO A 1 84 ? -30.903 12.881 33.436 1.00 89.00 84 PRO A O 1
ATOM 703 N N . HIS A 1 85 ? -30.367 11.577 31.690 1.00 93.06 85 HIS A N 1
ATOM 704 C CA . HIS A 1 85 ? -29.380 10.758 32.377 1.00 93.06 85 HIS A CA 1
ATOM 705 C C . HIS A 1 85 ? -28.150 10.536 31.499 1.00 93.06 85 HIS A C 1
ATOM 707 O O . HIS A 1 85 ? -28.162 10.784 30.294 1.00 93.06 85 HIS A O 1
ATOM 713 N N . LYS A 1 86 ? -27.074 10.067 32.126 1.00 95.19 86 LYS A N 1
ATOM 714 C CA . LYS A 1 86 ? -25.881 9.563 31.449 1.00 95.19 86 LYS A CA 1
ATOM 715 C C . LYS A 1 86 ? -25.738 8.081 31.752 1.00 95.19 86 LYS A C 1
ATOM 717 O O . LYS A 1 86 ? -25.853 7.690 32.914 1.00 95.19 86 LYS A O 1
ATOM 722 N N . THR A 1 87 ? -25.467 7.270 30.739 1.00 96.88 87 THR A N 1
ATOM 723 C CA . THR A 1 87 ? -25.103 5.866 30.947 1.00 96.88 87 THR A CA 1
ATOM 724 C C . THR A 1 87 ? -23.616 5.786 31.263 1.00 96.88 87 THR A C 1
ATOM 726 O O . THR A 1 87 ? -22.809 6.394 30.570 1.00 96.88 87 THR A O 1
ATOM 729 N N . ILE A 1 88 ? -23.249 5.050 32.304 1.00 97.31 88 ILE A N 1
ATOM 730 C CA . ILE A 1 88 ? -21.879 4.751 32.717 1.00 97.31 88 ILE A CA 1
ATOM 731 C C . ILE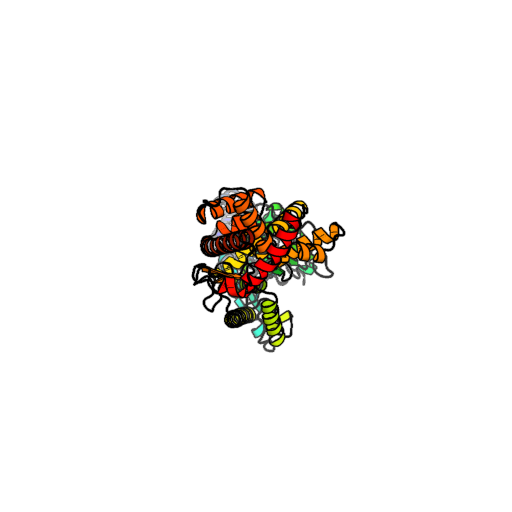 A 1 88 ? -21.644 3.254 32.508 1.00 97.31 88 ILE A C 1
ATOM 733 O O . ILE A 1 88 ? -22.496 2.434 32.854 1.00 97.31 88 ILE A O 1
ATOM 737 N N . ILE A 1 89 ? -20.500 2.888 31.939 1.00 97.38 89 ILE A N 1
ATOM 738 C CA . ILE A 1 89 ? -20.137 1.489 31.696 1.00 97.38 89 ILE A CA 1
ATOM 739 C C . ILE A 1 89 ? -19.258 0.991 32.844 1.00 97.38 89 ILE A C 1
ATOM 741 O O . ILE A 1 89 ? -18.131 1.448 32.988 1.00 97.38 89 ILE A O 1
ATOM 745 N N . GLY A 1 90 ? -19.764 0.052 33.648 1.00 93.88 90 GLY A N 1
ATOM 746 C CA . GLY A 1 90 ? -19.091 -0.464 34.844 1.00 93.88 90 GLY A CA 1
ATOM 747 C C . GLY A 1 90 ? -19.215 0.438 36.081 1.00 93.88 90 GLY A C 1
ATOM 748 O O . GLY A 1 90 ? -19.475 1.635 35.988 1.00 93.88 90 GLY A O 1
ATOM 749 N N . ARG A 1 91 ? -19.016 -0.139 37.277 1.00 83.69 91 ARG A N 1
ATOM 750 C CA . ARG A 1 91 ? -19.296 0.516 38.577 1.00 83.69 91 ARG A CA 1
ATOM 751 C C . ARG A 1 91 ? -18.382 1.712 38.903 1.00 83.69 91 ARG A C 1
ATOM 753 O O . ARG A 1 91 ? -18.725 2.519 39.758 1.00 83.69 91 ARG A O 1
ATOM 760 N N . GLY A 1 92 ? -17.249 1.838 38.216 1.00 86.00 92 GLY A N 1
ATOM 761 C CA . GLY A 1 92 ? -16.332 2.982 38.304 1.00 86.00 92 GLY A CA 1
ATOM 762 C C . GLY A 1 92 ? -15.825 3.443 36.939 1.00 86.00 92 GLY A C 1
ATOM 763 O O . GLY A 1 92 ? -14.757 4.039 36.860 1.00 86.00 92 GLY A O 1
ATOM 764 N N . GLY A 1 93 ? -16.533 3.091 35.862 1.00 87.88 93 GLY A N 1
ATOM 765 C CA . GLY A 1 93 ? -16.070 3.391 34.514 1.00 87.88 93 GLY A CA 1
ATOM 766 C C . GLY A 1 93 ? -16.522 4.753 34.002 1.00 87.88 93 GLY A C 1
ATOM 767 O O . GLY A 1 93 ? -16.945 5.635 34.749 1.00 87.88 93 GLY A O 1
ATOM 768 N N . SER A 1 94 ? -16.386 4.929 32.693 1.00 95.25 94 SER A N 1
ATOM 769 C CA . SER A 1 94 ? -16.654 6.191 32.004 1.00 95.25 94 SER A CA 1
ATOM 770 C C . SER A 1 94 ? -18.057 6.221 31.395 1.00 95.25 94 SER A C 1
ATOM 772 O O . SER A 1 94 ? -18.747 5.200 31.323 1.00 95.25 94 SER A O 1
ATOM 774 N N . GLU A 1 95 ? -18.475 7.407 30.948 1.00 96.81 95 GLU A N 1
ATOM 775 C CA . GLU A 1 95 ? -19.704 7.579 30.168 1.00 96.81 95 GLU A CA 1
ATOM 776 C C . GLU A 1 95 ? -19.701 6.672 28.927 1.00 96.81 95 GLU A C 1
ATOM 778 O O . GLU A 1 95 ? -18.665 6.478 28.290 1.00 96.81 95 GLU A O 1
ATOM 783 N N . GLU A 1 96 ? -20.860 6.094 28.609 1.00 97.50 96 GLU A N 1
ATOM 784 C CA . GLU A 1 96 ? -21.065 5.235 27.445 1.00 97.50 96 GLU A CA 1
ATOM 785 C C . GLU A 1 96 ? -20.723 5.991 26.163 1.00 97.50 96 GLU A C 1
ATOM 787 O O . GLU A 1 96 ? -21.209 7.096 25.909 1.00 97.50 96 GLU A O 1
ATOM 792 N N . ILE A 1 97 ? -19.890 5.365 25.336 1.00 97.62 97 ILE A N 1
ATOM 793 C CA . ILE A 1 97 ? -19.484 5.911 24.049 1.00 97.62 97 ILE A CA 1
ATOM 794 C C . ILE A 1 97 ? -20.320 5.225 22.977 1.00 97.62 97 ILE A C 1
ATOM 796 O O . ILE A 1 97 ? -20.264 4.007 22.811 1.00 97.62 97 ILE A O 1
ATOM 800 N N . ILE A 1 98 ? -21.080 6.019 22.228 1.00 97.50 98 ILE A N 1
ATOM 801 C CA . ILE A 1 98 ? -21.838 5.542 21.072 1.00 97.50 98 ILE A CA 1
ATOM 802 C C . ILE A 1 98 ? -21.057 5.921 19.817 1.00 97.50 98 ILE A C 1
ATOM 804 O O . ILE A 1 98 ? -21.041 7.083 19.396 1.00 97.50 98 ILE A O 1
ATOM 808 N N . LEU A 1 99 ? -20.391 4.936 19.217 1.00 97.75 99 LEU A N 1
ATOM 809 C CA . LEU A 1 99 ? -19.664 5.131 17.970 1.00 97.75 99 LEU A CA 1
ATOM 810 C C . LEU A 1 99 ? -20.650 5.242 16.804 1.00 97.75 99 LEU A C 1
ATOM 812 O O . LEU A 1 99 ? -21.411 4.325 16.511 1.00 97.75 99 LEU A O 1
ATOM 816 N N . LYS A 1 100 ? -20.629 6.387 16.118 1.00 97.94 100 LYS A N 1
ATOM 817 C CA . LYS A 1 100 ? -21.446 6.613 14.919 1.00 97.94 100 LYS A CA 1
ATOM 818 C C . LYS A 1 100 ? -20.888 5.828 13.730 1.00 97.94 100 LYS A C 1
ATOM 820 O O . LYS A 1 100 ? -19.674 5.767 13.558 1.00 97.94 100 LYS A O 1
ATOM 825 N N . GLU A 1 101 ? -21.750 5.340 12.846 1.00 98.19 101 GLU A N 1
ATOM 826 C CA . GLU A 1 101 ? -21.330 4.772 11.558 1.00 98.19 101 GLU A CA 1
ATOM 827 C C . GLU A 1 101 ? -20.774 5.894 10.658 1.00 98.19 101 GLU A C 1
ATOM 829 O O . GLU A 1 101 ? -21.517 6.730 10.138 1.00 98.19 101 GLU A O 1
ATOM 834 N N . ASN A 1 102 ? -19.449 5.972 10.525 1.00 98.25 102 ASN A N 1
ATOM 835 C CA . ASN A 1 102 ? -18.764 6.966 9.698 1.00 98.25 102 ASN A CA 1
ATOM 836 C C . ASN A 1 102 ? -17.434 6.414 9.153 1.00 98.25 102 ASN A C 1
ATOM 838 O O . ASN A 1 102 ? -16.972 5.360 9.585 1.00 98.25 102 ASN A O 1
ATOM 842 N N . ASN A 1 103 ? -16.807 7.143 8.223 1.00 98.25 103 ASN A N 1
ATOM 843 C CA . ASN A 1 103 ? -15.570 6.710 7.565 1.00 98.25 103 ASN A CA 1
ATOM 844 C C . ASN A 1 103 ? -14.396 6.486 8.542 1.00 98.25 103 ASN A C 1
ATOM 846 O O . ASN A 1 103 ? -13.729 5.461 8.454 1.00 98.25 103 ASN A O 1
ATOM 850 N N . LYS A 1 104 ? -14.172 7.396 9.505 1.00 98.56 104 LYS A N 1
ATOM 851 C CA . LYS A 1 104 ? -13.072 7.274 10.485 1.00 98.56 104 LYS A CA 1
ATOM 852 C C . LYS A 1 104 ? -13.233 6.027 11.354 1.00 98.56 104 LYS A C 1
ATOM 854 O O . LYS A 1 104 ? -12.279 5.287 11.565 1.00 98.56 104 LYS A O 1
ATOM 859 N N . ASN A 1 105 ? -14.456 5.772 11.817 1.00 98.62 105 ASN A N 1
ATOM 860 C CA . ASN A 1 105 ? -14.759 4.590 12.620 1.00 98.62 105 ASN A CA 1
ATOM 861 C C . ASN A 1 105 ? -14.645 3.303 11.793 1.00 98.62 105 ASN A C 1
ATOM 863 O O . ASN A 1 105 ? -14.179 2.296 12.313 1.00 98.62 105 ASN A O 1
ATOM 867 N N . ALA A 1 106 ? -15.021 3.332 10.510 1.00 98.75 106 ALA A N 1
ATOM 868 C CA . ALA A 1 106 ? -14.862 2.190 9.612 1.00 98.75 106 ALA A CA 1
ATOM 869 C C . ALA A 1 106 ? -13.383 1.851 9.375 1.00 98.75 106 ALA A C 1
ATOM 871 O O . ALA A 1 106 ? -13.001 0.683 9.413 1.00 98.75 106 ALA A O 1
ATOM 872 N N . GLU A 1 107 ? -12.541 2.870 9.194 1.00 98.81 107 GLU A N 1
ATOM 873 C CA . GLU A 1 107 ? -11.092 2.703 9.103 1.00 98.81 107 GLU A CA 1
ATOM 874 C C . GLU A 1 107 ? -10.490 2.137 10.383 1.00 98.81 107 GLU A C 1
ATOM 876 O O . GLU A 1 107 ? -9.751 1.154 10.330 1.00 98.81 107 GLU A O 1
ATOM 881 N N . PHE A 1 108 ? -10.872 2.682 11.537 1.00 98.81 108 PHE A N 1
ATOM 882 C CA . PHE A 1 108 ? -10.410 2.159 12.815 1.00 98.81 108 PHE A CA 1
ATOM 883 C C . PHE A 1 108 ? -10.870 0.713 13.058 1.00 98.81 108 PHE A C 1
ATOM 885 O O . PHE A 1 108 ? -10.088 -0.094 13.550 1.00 98.81 108 PHE A O 1
ATOM 892 N N . VAL A 1 109 ? -12.084 0.335 12.638 1.00 98.81 109 VAL A N 1
ATOM 893 C CA . VAL A 1 109 ? -12.533 -1.071 12.633 1.00 98.81 109 VAL A CA 1
ATOM 894 C C . VAL A 1 109 ? -11.615 -1.945 11.779 1.00 98.81 109 VAL A C 1
ATOM 896 O O . VAL A 1 109 ? -11.233 -3.025 12.225 1.00 98.81 109 VAL A O 1
ATOM 899 N N . GLY A 1 110 ? -11.215 -1.482 10.590 1.00 98.75 110 GLY A N 1
ATOM 900 C CA . GLY A 1 110 ? -10.256 -2.198 9.746 1.00 98.75 110 GLY A CA 1
ATOM 901 C C . GLY A 1 110 ? -8.905 -2.412 10.437 1.00 98.75 110 GLY A C 1
ATOM 902 O O . GLY A 1 110 ? -8.392 -3.528 10.445 1.00 98.75 110 GLY A O 1
ATOM 903 N N . ILE A 1 111 ? -8.377 -1.374 11.095 1.00 98.81 111 ILE A N 1
ATOM 904 C CA . ILE A 1 111 ? -7.139 -1.460 11.889 1.00 98.81 111 ILE A CA 1
ATOM 905 C C . ILE A 1 111 ? -7.302 -2.463 13.038 1.00 98.81 111 ILE A C 1
ATOM 907 O O . ILE A 1 111 ? -6.428 -3.298 13.267 1.00 98.81 111 ILE A O 1
ATOM 911 N N . MET A 1 112 ? -8.435 -2.422 13.745 1.00 98.75 112 MET A N 1
ATOM 912 C CA . MET A 1 112 ? -8.691 -3.317 14.872 1.00 98.75 112 MET A CA 1
ATOM 913 C C . MET A 1 112 ? -8.767 -4.790 14.451 1.00 98.75 112 MET A C 1
ATOM 915 O O . MET A 1 112 ? -8.244 -5.670 15.142 1.00 98.75 112 MET A O 1
ATOM 919 N N . LEU A 1 113 ? -9.381 -5.067 13.300 1.00 98.56 113 LEU A N 1
ATOM 920 C CA . LEU A 1 113 ? -9.469 -6.415 12.741 1.00 98.56 113 LEU A CA 1
ATOM 921 C C . LEU A 1 113 ? -8.092 -6.966 12.331 1.00 98.56 113 LEU A C 1
ATOM 923 O O . LEU A 1 113 ? -7.861 -8.161 12.507 1.00 98.56 113 LEU A O 1
ATOM 927 N N . GLY A 1 114 ? -7.161 -6.118 11.885 1.00 98.12 114 GLY A N 1
ATOM 928 C CA . GLY A 1 114 ? -5.797 -6.536 11.543 1.00 98.12 114 GLY A CA 1
ATOM 929 C C . GLY A 1 114 ? -4.850 -6.602 12.739 1.00 98.12 114 GLY A C 1
ATOM 930 O O . GLY A 1 114 ? -4.565 -7.689 13.239 1.00 98.12 114 GLY A O 1
ATOM 931 N N . ASP A 1 115 ? -4.472 -5.450 13.293 1.00 98.38 115 ASP A N 1
ATOM 932 C CA . ASP A 1 115 ? -3.444 -5.330 14.345 1.00 98.38 115 ASP A CA 1
ATOM 933 C C . ASP A 1 115 ? -4.001 -4.986 15.740 1.00 98.38 115 ASP A C 1
ATOM 935 O O . ASP A 1 115 ? -3.261 -4.926 16.725 1.00 98.38 115 ASP A O 1
ATOM 939 N N . GLY A 1 116 ? -5.312 -4.758 15.860 1.00 98.31 116 GLY A N 1
ATOM 940 C CA . GLY A 1 116 ? -5.931 -4.451 17.150 1.00 98.31 116 GLY A CA 1
ATOM 941 C C . GLY A 1 116 ? -6.227 -5.663 18.028 1.00 98.31 116 GLY A C 1
ATOM 942 O O . GLY A 1 116 ? -6.444 -6.774 17.546 1.00 98.31 116 GLY A O 1
ATOM 943 N N . THR A 1 117 ? -6.300 -5.426 19.335 1.00 98.31 117 THR A N 1
ATOM 944 C CA . THR A 1 117 ? -6.685 -6.412 20.346 1.00 98.31 117 THR A CA 1
ATOM 945 C C . THR A 1 117 ? -7.747 -5.831 21.277 1.00 98.31 117 THR A C 1
ATOM 947 O O . THR A 1 117 ? -7.601 -4.735 21.820 1.00 98.31 117 THR A O 1
ATOM 950 N N . LEU A 1 118 ? -8.817 -6.600 21.480 1.00 98.25 118 LEU A N 1
ATOM 951 C CA . LEU A 1 118 ? -9.831 -6.378 22.507 1.00 98.25 118 LEU A CA 1
ATOM 952 C C . LEU A 1 118 ? -9.670 -7.468 23.566 1.00 98.25 118 LEU A C 1
ATOM 954 O O . LEU A 1 118 ? -9.944 -8.643 23.311 1.00 98.25 118 LEU A O 1
ATOM 958 N N . TYR A 1 119 ? -9.170 -7.097 24.741 1.00 97.44 119 TYR A N 1
ATOM 959 C CA . TYR A 1 119 ? -8.873 -8.073 25.785 1.00 97.44 119 TYR A CA 1
ATOM 960 C C . TYR A 1 119 ? -10.157 -8.628 26.410 1.00 97.44 119 TYR A C 1
ATOM 962 O O . TYR A 1 119 ? -11.069 -7.885 26.758 1.00 97.44 119 TYR A O 1
ATOM 970 N N . ASN A 1 120 ? -10.191 -9.938 26.674 1.00 97.12 120 ASN A N 1
ATOM 971 C CA . ASN A 1 120 ? -11.356 -10.614 27.268 1.00 97.12 120 ASN A CA 1
ATOM 972 C C . ASN A 1 120 ? -11.777 -10.076 28.648 1.00 97.12 120 ASN A C 1
ATOM 974 O O . ASN A 1 120 ? -12.902 -10.316 29.078 1.00 97.12 120 ASN A O 1
ATOM 978 N N . ASN A 1 121 ? -10.899 -9.345 29.344 1.00 95.38 121 ASN A N 1
ATOM 979 C CA . ASN A 1 121 ? -11.239 -8.672 30.600 1.00 95.38 121 ASN A CA 1
ATOM 980 C C . ASN A 1 121 ? -12.143 -7.438 30.409 1.00 95.38 121 ASN A C 1
ATOM 982 O O . ASN A 1 121 ? -12.629 -6.895 31.396 1.00 95.38 121 ASN A O 1
ATOM 986 N N . GLY A 1 122 ? -12.353 -6.989 29.167 1.00 96.06 122 GLY A N 1
ATOM 987 C CA . GLY A 1 122 ? -13.218 -5.866 28.831 1.00 96.06 122 GLY A CA 1
ATOM 988 C C . GLY A 1 122 ? -12.650 -4.487 29.146 1.00 96.06 122 GLY A C 1
ATOM 989 O O . GLY A 1 122 ? -13.391 -3.516 29.053 1.00 96.06 122 GLY A O 1
ATOM 990 N N . ASN A 1 123 ? -11.375 -4.385 29.531 1.00 96.50 123 ASN A N 1
ATOM 991 C CA . ASN A 1 123 ? -10.799 -3.148 30.069 1.00 96.50 123 ASN A CA 1
ATOM 992 C C . ASN A 1 123 ? -9.745 -2.514 29.162 1.00 96.50 123 ASN A C 1
ATOM 994 O O . ASN A 1 123 ? -9.338 -1.385 29.421 1.00 96.50 123 ASN A O 1
ATOM 998 N N . VAL A 1 124 ? -9.259 -3.237 28.152 1.00 97.81 124 VAL A N 1
ATOM 999 C CA . VAL A 1 124 ? -8.100 -2.814 27.361 1.00 97.81 124 VAL A CA 1
ATOM 1000 C C . VAL A 1 124 ? -8.407 -2.937 25.879 1.00 97.81 124 VAL A C 1
ATOM 1002 O O . VAL A 1 124 ? -8.820 -3.997 25.403 1.00 97.81 124 VAL A O 1
ATOM 1005 N N . VAL A 1 125 ? -8.172 -1.842 25.168 1.00 98.50 125 VAL A N 1
ATOM 1006 C CA . VAL A 1 125 ? -8.152 -1.780 23.708 1.00 98.50 125 VAL A CA 1
ATOM 1007 C C . VAL A 1 125 ? -6.738 -1.415 23.307 1.00 98.50 125 VAL A C 1
ATOM 1009 O O . VAL A 1 125 ? -6.220 -0.415 23.803 1.00 98.50 125 VAL A O 1
ATOM 1012 N N . SER A 1 126 ? -6.117 -2.202 22.437 1.00 98.50 126 SER A N 1
ATOM 1013 C CA . SER A 1 126 ? -4.769 -1.910 21.961 1.00 98.50 126 SER A CA 1
ATOM 1014 C C . SER A 1 126 ? -4.615 -2.111 20.459 1.00 98.50 126 SER A C 1
ATOM 1016 O O . SER A 1 126 ? -5.383 -2.851 19.849 1.00 98.50 126 SER A O 1
ATOM 1018 N N . VAL A 1 127 ? -3.621 -1.449 19.865 1.00 98.62 127 VAL A N 1
ATOM 1019 C CA . VAL A 1 127 ? -3.166 -1.669 18.484 1.00 98.62 127 VAL A CA 1
ATOM 1020 C C . VAL A 1 127 ? -1.652 -1.852 18.500 1.00 98.62 127 VAL A C 1
ATOM 1022 O O . VAL A 1 127 ? -0.934 -0.984 19.001 1.00 98.62 127 VAL A O 1
ATOM 1025 N N . SER A 1 128 ? -1.163 -2.974 17.972 1.00 98.19 128 SER A N 1
ATOM 1026 C CA . SER A 1 128 ? 0.269 -3.300 17.922 1.00 98.19 128 SER A CA 1
ATOM 1027 C C . SER A 1 128 ? 0.874 -2.904 16.574 1.00 98.19 128 SER A C 1
ATOM 1029 O O . SER A 1 128 ? 0.422 -3.359 15.536 1.00 98.19 128 SER A O 1
ATOM 1031 N N . LEU A 1 129 ? 1.913 -2.070 16.577 1.00 98.12 129 LEU A N 1
ATOM 1032 C CA . LEU A 1 129 ? 2.499 -1.454 15.381 1.00 98.12 129 LEU A CA 1
ATOM 1033 C C . LEU A 1 129 ? 4.034 -1.566 15.381 1.00 98.12 129 LEU A C 1
ATOM 1035 O O . LEU A 1 129 ? 4.654 -1.828 16.415 1.00 98.12 129 LEU A O 1
ATOM 1039 N N . ASN A 1 130 ? 4.681 -1.312 14.237 1.00 96.94 130 ASN A N 1
ATOM 1040 C CA . ASN A 1 130 ? 6.139 -1.171 14.164 1.00 96.94 130 ASN A CA 1
ATOM 1041 C C . ASN A 1 130 ? 6.560 0.281 14.454 1.00 96.94 130 ASN A C 1
ATOM 1043 O O . ASN A 1 130 ? 6.649 1.116 13.556 1.00 96.94 130 ASN A O 1
ATOM 1047 N N . GLY A 1 131 ? 6.889 0.573 15.712 1.00 96.75 131 GLY A N 1
ATOM 1048 C CA . GLY A 1 131 ? 7.269 1.913 16.168 1.00 96.75 131 GLY A CA 1
ATOM 1049 C C . GLY A 1 131 ? 8.581 2.459 15.607 1.00 96.75 131 GLY A C 1
ATOM 1050 O O . GLY A 1 131 ? 8.854 3.646 15.760 1.00 96.75 131 GLY A O 1
ATOM 1051 N N . VAL A 1 132 ? 9.407 1.627 14.964 1.00 96.12 132 VAL A N 1
ATOM 1052 C CA . VAL A 1 132 ? 10.702 2.058 14.416 1.00 96.12 132 VAL A CA 1
ATOM 1053 C C . VAL A 1 132 ? 10.604 2.322 12.922 1.00 96.12 132 VAL A C 1
ATOM 1055 O O . VAL A 1 132 ? 10.944 3.418 12.477 1.00 96.12 132 VAL A O 1
ATOM 1058 N N . ASP A 1 133 ? 10.157 1.338 12.140 1.00 96.38 133 ASP A N 1
ATOM 1059 C CA . ASP A 1 133 ? 10.137 1.456 10.680 1.00 96.38 133 ASP A CA 1
ATOM 1060 C C . ASP A 1 133 ? 8.898 2.205 10.155 1.00 96.38 133 ASP A C 1
ATOM 1062 O O . ASP A 1 133 ? 8.984 2.768 9.068 1.00 96.38 133 ASP A O 1
ATOM 1066 N N . GLU A 1 134 ? 7.806 2.273 10.930 1.00 96.25 134 GLU A N 1
ATOM 1067 C CA . GLU A 1 134 ? 6.487 2.811 10.528 1.00 96.25 134 GLU A CA 1
ATOM 1068 C C . GLU A 1 134 ? 6.018 3.956 11.458 1.00 96.25 134 GLU A C 1
ATOM 1070 O O . GLU A 1 134 ? 4.855 4.073 11.838 1.00 96.25 134 GLU A O 1
ATOM 1075 N N . GLU A 1 135 ? 6.953 4.809 11.886 1.00 96.62 135 GLU A N 1
ATOM 1076 C CA . GLU A 1 135 ? 6.699 5.894 12.852 1.00 96.62 135 GLU A CA 1
ATOM 1077 C C . GLU A 1 135 ? 5.598 6.877 12.407 1.00 96.62 135 GLU A C 1
ATOM 1079 O O . GLU A 1 135 ? 4.790 7.320 13.226 1.00 96.62 135 GLU A O 1
ATOM 1084 N N . ASP A 1 136 ? 5.543 7.215 11.116 1.00 96.94 136 ASP A N 1
ATOM 1085 C CA . ASP A 1 136 ? 4.515 8.116 10.582 1.00 96.94 136 ASP A CA 1
ATOM 1086 C C . ASP A 1 136 ? 3.126 7.471 10.675 1.00 96.94 136 ASP A C 1
ATOM 1088 O O . ASP A 1 136 ? 2.159 8.128 11.070 1.00 96.94 136 ASP A O 1
ATOM 1092 N N . TYR A 1 137 ? 3.035 6.162 10.414 1.00 98.06 137 TYR A N 1
ATOM 1093 C CA . TYR A 1 137 ? 1.800 5.408 10.590 1.00 98.06 137 TYR A CA 1
ATOM 1094 C C . TYR A 1 137 ? 1.394 5.297 12.066 1.00 98.06 137 TYR A C 1
ATOM 1096 O O . TYR A 1 137 ? 0.221 5.460 12.391 1.00 98.06 137 TYR A O 1
ATOM 1104 N N . VAL A 1 138 ? 2.342 5.135 12.996 1.00 98.31 138 VAL A N 1
ATOM 1105 C CA . VAL A 1 138 ? 2.051 5.205 14.441 1.00 98.31 138 VAL A CA 1
ATOM 1106 C C . VAL A 1 138 ? 1.420 6.545 14.819 1.00 98.31 138 VAL A C 1
ATOM 1108 O O . VAL A 1 138 ? 0.387 6.570 15.492 1.00 98.31 138 VAL A O 1
ATOM 1111 N N . LYS A 1 139 ? 2.007 7.664 14.373 1.00 98.25 139 LYS A N 1
ATOM 1112 C CA . LYS A 1 139 ? 1.463 9.011 14.630 1.00 98.25 139 LYS A CA 1
ATOM 1113 C C . LYS A 1 139 ? 0.059 9.158 14.046 1.00 98.25 139 LYS A C 1
ATOM 1115 O O . LYS A 1 139 ? -0.818 9.726 14.698 1.00 98.25 139 LYS A O 1
ATOM 1120 N N . TYR A 1 140 ? -0.161 8.618 12.849 1.00 98.56 140 TYR A N 1
ATOM 1121 C CA . TYR A 1 140 ? -1.466 8.592 12.199 1.00 98.56 140 TYR A CA 1
ATOM 1122 C C . TYR A 1 140 ? -2.512 7.823 13.019 1.00 98.56 140 TYR A C 1
ATOM 1124 O O . TYR A 1 140 ? -3.561 8.383 13.342 1.00 98.56 140 TYR A O 1
ATOM 1132 N N . VAL A 1 141 ? -2.218 6.579 13.415 1.00 98.69 141 VAL A N 1
ATOM 1133 C CA . VAL A 1 141 ? -3.147 5.741 14.192 1.00 98.69 141 VAL A CA 1
ATOM 1134 C C . VAL A 1 141 ? -3.428 6.365 15.558 1.00 98.69 141 VAL A C 1
ATOM 1136 O O . VAL A 1 141 ? -4.588 6.437 15.964 1.00 98.69 141 VAL A O 1
ATOM 1139 N N . LYS A 1 142 ? -2.408 6.904 16.240 1.00 98.62 142 LYS A N 1
ATOM 1140 C CA . LYS A 1 142 ? -2.586 7.621 17.512 1.00 98.62 142 LYS A CA 1
ATOM 1141 C C . LYS A 1 142 ? -3.531 8.812 17.354 1.00 98.62 142 LYS A C 1
ATOM 1143 O O . LYS A 1 142 ? -4.463 8.959 18.140 1.00 98.62 142 LYS A O 1
ATOM 1148 N N . LYS A 1 143 ? -3.342 9.628 16.311 1.00 98.56 143 LYS A N 1
ATOM 1149 C CA . LYS A 1 143 ? -4.231 10.758 16.008 1.00 98.56 143 LYS A CA 1
ATOM 1150 C C . LYS A 1 143 ? -5.660 10.293 15.707 1.00 98.56 143 LYS A C 1
ATOM 1152 O O . LYS A 1 143 ? -6.605 10.880 16.224 1.00 98.56 143 LYS A O 1
ATOM 1157 N N . LEU A 1 144 ? -5.825 9.231 14.914 1.00 98.62 144 LEU A N 1
ATOM 1158 C CA . LEU A 1 144 ? -7.135 8.649 14.611 1.00 98.62 144 LEU A CA 1
ATOM 1159 C C . LEU A 1 144 ? -7.848 8.180 15.888 1.00 98.62 144 LEU A C 1
ATOM 1161 O O . LEU A 1 144 ? -9.020 8.493 16.086 1.00 98.62 144 LEU A O 1
ATOM 1165 N N . MET A 1 145 ? -7.135 7.494 16.784 1.00 98.62 145 MET A N 1
ATOM 1166 C CA . MET A 1 145 ? -7.658 7.081 18.087 1.00 98.62 145 MET A CA 1
ATOM 1167 C C . MET A 1 145 ? -8.058 8.287 18.950 1.00 98.62 145 MET A C 1
ATOM 1169 O O . MET A 1 145 ? -9.140 8.263 19.531 1.00 98.62 145 MET A O 1
ATOM 1173 N N . SER A 1 146 ? -7.250 9.355 18.997 1.00 98.31 146 SER A N 1
ATOM 1174 C CA . SER A 1 146 ? -7.576 10.578 19.753 1.00 98.31 146 SER A CA 1
ATOM 1175 C C . SER A 1 146 ? -8.818 11.287 19.214 1.00 98.31 146 SER A C 1
ATOM 1177 O O . SER A 1 146 ? -9.631 11.795 19.986 1.00 98.31 146 SER A O 1
ATOM 1179 N N . ASP A 1 147 ? -8.985 11.308 17.890 1.00 98.00 147 ASP A N 1
ATOM 1180 C CA . ASP A 1 147 ? -10.148 11.902 17.231 1.00 98.00 147 ASP A CA 1
ATOM 1181 C C . ASP A 1 147 ? -11.447 11.142 17.556 1.00 98.00 147 ASP A C 1
ATOM 1183 O O . ASP A 1 147 ? -12.504 11.766 17.709 1.00 98.00 147 ASP A O 1
ATOM 1187 N N . ILE A 1 148 ? -11.375 9.806 17.630 1.00 98.19 148 ILE A N 1
ATOM 1188 C CA . ILE A 1 148 ? -12.516 8.916 17.895 1.00 98.19 148 ILE A CA 1
ATOM 1189 C C . ILE A 1 148 ? -12.858 8.897 19.390 1.00 98.19 148 ILE A C 1
ATOM 1191 O O . ILE A 1 148 ? -14.019 9.076 19.762 1.00 98.19 148 ILE A O 1
ATOM 1195 N N . PHE A 1 149 ? -11.855 8.722 20.252 1.00 97.69 149 PHE A N 1
ATOM 1196 C CA . PHE A 1 149 ? -12.005 8.573 21.701 1.00 97.69 149 PHE A CA 1
ATOM 1197 C C . PHE A 1 149 ? -11.536 9.828 22.432 1.00 97.69 149 PHE A C 1
ATOM 1199 O O . PHE A 1 149 ? -10.578 9.818 23.205 1.00 97.69 149 PHE A O 1
ATOM 1206 N N . LYS A 1 150 ? -12.241 10.934 22.189 1.00 95.88 150 LYS A N 1
ATOM 1207 C CA . LYS A 1 150 ? -11.957 12.212 22.848 1.00 95.88 150 LYS A CA 1
ATOM 1208 C C . LYS A 1 150 ? -11.952 12.050 24.370 1.00 95.88 150 LYS A C 1
ATOM 1210 O O . LYS A 1 150 ? -12.827 11.388 24.924 1.00 95.88 150 LYS A O 1
ATOM 1215 N N . ASN A 1 151 ? -11.014 12.727 25.029 1.00 95.44 151 ASN A N 1
ATOM 1216 C CA . ASN A 1 151 ? -10.810 12.718 26.485 1.00 95.44 151 ASN A CA 1
ATOM 1217 C C . ASN A 1 151 ? -10.255 11.409 27.071 1.00 95.44 151 ASN A C 1
ATOM 1219 O O . ASN A 1 151 ? -10.210 11.279 28.292 1.00 95.44 151 ASN A O 1
ATOM 1223 N N . PHE A 1 152 ? -9.821 10.458 26.241 1.00 97.00 152 PHE A N 1
ATOM 1224 C CA . PHE A 1 152 ? -9.084 9.285 26.707 1.00 97.00 152 PHE A CA 1
ATOM 1225 C C . PHE A 1 152 ? -7.595 9.445 26.416 1.00 97.00 152 PHE A C 1
ATOM 1227 O O . PHE A 1 152 ? -7.199 9.873 25.330 1.00 97.00 152 PHE A O 1
ATOM 1234 N N . GLU A 1 153 ? -6.769 9.095 27.397 1.00 97.69 153 GLU A N 1
ATOM 1235 C CA . GLU A 1 153 ? -5.325 9.015 27.215 1.00 97.69 153 GLU A CA 1
ATOM 1236 C C . GLU A 1 153 ? -4.977 7.781 26.374 1.00 97.69 153 GLU A C 1
ATOM 1238 O O . GLU A 1 153 ? -5.536 6.698 26.566 1.00 97.69 153 GLU A O 1
ATOM 1243 N N . ILE A 1 154 ? -4.053 7.954 25.427 1.00 98.56 154 ILE A N 1
ATOM 1244 C CA . ILE A 1 154 ? -3.497 6.860 24.630 1.00 98.56 154 ILE A CA 1
ATOM 1245 C C . ILE A 1 154 ? -2.078 6.618 25.114 1.00 98.56 154 ILE A C 1
ATOM 1247 O O . ILE A 1 154 ? -1.194 7.457 24.915 1.00 98.56 154 ILE A O 1
ATOM 1251 N N . HIS A 1 155 ? -1.864 5.454 25.709 1.00 98.19 155 HIS A N 1
ATOM 1252 C CA . HIS A 1 155 ? -0.571 5.056 26.235 1.00 98.19 155 HIS A CA 1
ATOM 1253 C C . HIS A 1 155 ? 0.265 4.387 25.146 1.00 98.19 155 HIS A C 1
ATOM 1255 O O . HIS A 1 155 ? -0.203 3.487 24.452 1.00 98.19 155 HIS A O 1
ATOM 1261 N N . GLU A 1 156 ? 1.520 4.809 25.030 1.00 97.88 156 GLU A N 1
ATOM 1262 C CA . GLU A 1 156 ? 2.524 4.192 24.167 1.00 97.88 156 GLU A CA 1
ATOM 1263 C C . GLU A 1 156 ? 3.358 3.194 24.972 1.00 97.88 156 GLU A C 1
ATOM 1265 O O . GLU A 1 156 ? 4.162 3.577 25.824 1.00 97.88 156 GLU A O 1
ATOM 1270 N N . ILE A 1 157 ? 3.185 1.901 24.701 1.00 97.00 157 ILE A N 1
ATOM 1271 C CA . ILE A 1 157 ? 3.864 0.834 25.434 1.00 97.00 157 ILE A CA 1
ATOM 1272 C C . ILE A 1 157 ? 4.831 0.110 24.501 1.00 97.00 157 ILE A C 1
ATOM 1274 O O . ILE A 1 157 ? 4.452 -0.730 23.686 1.00 97.00 157 ILE A O 1
ATOM 1278 N N . TRP A 1 158 ? 6.114 0.430 24.631 1.00 96.31 158 TRP A N 1
ATOM 1279 C CA . TRP A 1 158 ? 7.174 -0.184 23.836 1.00 96.31 158 TRP A CA 1
ATOM 1280 C C . TRP A 1 158 ? 7.451 -1.627 24.277 1.00 96.31 158 TRP A C 1
ATOM 1282 O O . TRP A 1 158 ? 7.685 -1.890 25.459 1.00 96.31 158 TRP A O 1
ATOM 1292 N N . GLU A 1 159 ? 7.529 -2.570 23.333 1.00 92.75 159 GLU A N 1
ATOM 1293 C CA . GLU A 1 159 ? 7.810 -3.982 23.648 1.00 92.75 159 GLU A CA 1
ATOM 1294 C C . GLU A 1 159 ? 9.163 -4.182 24.342 1.00 92.75 159 GLU A C 1
ATOM 1296 O O . GLU A 1 159 ? 9.290 -5.014 25.242 1.00 92.75 159 GLU A O 1
ATOM 1301 N N . ARG A 1 160 ? 10.171 -3.390 23.959 1.00 90.81 160 ARG A N 1
ATOM 1302 C CA . ARG A 1 160 ? 11.498 -3.387 24.598 1.00 90.81 160 ARG A CA 1
ATOM 1303 C C . ARG A 1 160 ? 11.455 -2.996 26.082 1.00 90.81 160 ARG A C 1
ATOM 1305 O O . ARG A 1 160 ? 12.349 -3.393 26.823 1.00 90.81 160 ARG A O 1
ATOM 1312 N N . ASN A 1 161 ? 10.416 -2.277 26.518 1.00 90.31 161 ASN A N 1
ATOM 1313 C CA . ASN A 1 161 ? 10.206 -1.944 27.929 1.00 90.31 161 ASN A CA 1
ATOM 1314 C C . ASN A 1 161 ? 9.529 -3.106 28.670 1.00 90.31 161 ASN A C 1
ATOM 1316 O O . ASN A 1 161 ? 9.862 -3.364 29.822 1.00 90.31 161 ASN A O 1
ATOM 1320 N N . LYS A 1 162 ? 8.623 -3.842 28.003 1.0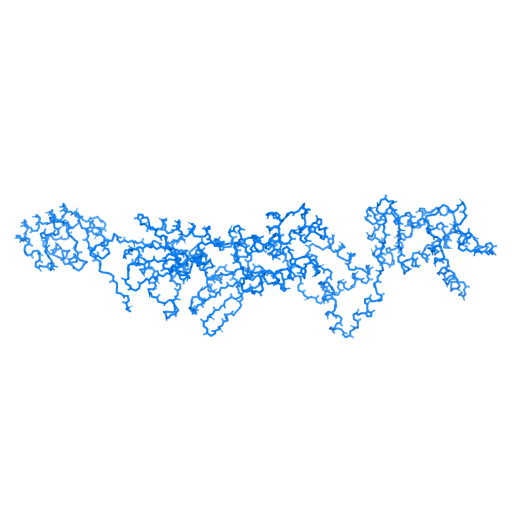0 87.06 162 LYS A N 1
ATOM 1321 C CA . LYS A 1 162 ? 7.977 -5.044 28.565 1.00 87.06 162 LYS A CA 1
ATOM 1322 C C . LYS A 1 162 ? 8.983 -6.186 28.763 1.00 87.06 162 LYS A C 1
ATOM 1324 O O . LYS A 1 162 ? 8.882 -6.937 29.728 1.00 87.06 162 LYS A O 1
ATOM 1329 N N . PHE A 1 163 ? 9.964 -6.313 27.865 1.00 85.19 163 PHE A N 1
ATOM 1330 C CA . PHE A 1 163 ? 10.956 -7.386 27.914 1.00 85.19 163 PHE A CA 1
ATOM 1331 C C . PHE A 1 163 ? 12.390 -6.856 27.725 1.00 85.19 163 PHE A C 1
ATOM 1333 O O . PHE A 1 163 ? 12.907 -6.871 26.603 1.00 85.19 163 PHE A O 1
ATOM 1340 N N . PRO A 1 164 ? 13.083 -6.463 28.813 1.00 79.62 164 PRO A N 1
ATOM 1341 C CA . PRO A 1 164 ? 14.399 -5.812 28.754 1.00 79.62 164 PRO A CA 1
ATOM 1342 C C . PRO A 1 164 ? 15.485 -6.602 28.009 1.00 79.62 164 PRO A C 1
ATOM 1344 O O . PRO A 1 164 ? 16.427 -6.017 27.474 1.00 79.62 164 PRO A O 1
ATOM 1347 N N . LYS A 1 165 ? 15.347 -7.934 27.935 1.00 86.75 165 LYS A N 1
ATOM 1348 C CA . LYS A 1 165 ? 16.255 -8.823 27.190 1.00 86.75 165 LYS A CA 1
ATOM 1349 C C . LYS A 1 165 ? 16.184 -8.633 25.667 1.00 86.75 165 LYS A C 1
ATOM 1351 O O . LYS A 1 165 ? 17.092 -9.060 24.967 1.00 86.75 165 LYS A O 1
ATOM 1356 N N . TYR A 1 166 ? 15.150 -7.971 25.143 1.00 79.44 166 TYR A N 1
ATOM 1357 C CA . TYR A 1 166 ? 14.916 -7.809 23.706 1.00 79.44 166 TYR A CA 1
ATOM 1358 C C . TYR A 1 166 ? 14.923 -6.335 23.282 1.00 79.44 166 TYR A C 1
ATOM 1360 O O . TYR A 1 166 ? 13.968 -5.839 22.682 1.00 79.44 166 TYR A O 1
ATOM 1368 N N . LYS A 1 167 ? 16.028 -5.630 23.554 1.00 81.06 167 LYS A N 1
ATOM 1369 C CA . LYS A 1 167 ? 16.195 -4.200 23.218 1.00 81.06 167 LYS A CA 1
ATOM 1370 C C . LYS A 1 167 ? 15.987 -3.873 21.730 1.00 81.06 167 LYS A C 1
ATOM 1372 O O . LYS A 1 167 ? 15.668 -2.735 21.401 1.00 81.06 167 LYS A O 1
ATOM 1377 N N . HIS A 1 168 ? 16.130 -4.862 20.845 1.00 83.62 168 HIS A N 1
ATOM 1378 C CA . HIS A 1 168 ? 15.965 -4.722 19.394 1.00 83.62 168 HIS A CA 1
ATOM 1379 C C . HIS A 1 168 ? 14.519 -4.882 18.898 1.00 83.62 168 HIS A C 1
ATOM 1381 O O . HIS A 1 168 ? 14.277 -4.760 17.696 1.00 83.62 168 HIS A O 1
ATOM 1387 N N . LYS A 1 169 ? 13.549 -5.171 19.780 1.00 91.06 169 LYS A N 1
ATOM 1388 C CA . LYS A 1 169 ? 12.140 -5.244 19.379 1.00 91.06 169 LYS A CA 1
ATOM 1389 C C . LYS A 1 169 ? 11.641 -3.869 18.950 1.00 91.06 169 LYS A C 1
ATOM 1391 O O . LYS A 1 169 ? 11.779 -2.886 19.674 1.00 91.06 169 LYS A O 1
ATOM 1396 N N . LYS A 1 170 ? 11.048 -3.835 17.758 1.00 94.75 170 LYS A N 1
ATOM 1397 C CA . LYS A 1 170 ? 10.505 -2.626 17.130 1.00 94.75 170 LYS A CA 1
ATOM 1398 C C . LYS A 1 170 ? 9.021 -2.404 17.440 1.00 94.75 170 LYS A C 1
ATOM 1400 O O . LYS A 1 170 ? 8.473 -1.388 17.030 1.00 94.75 170 LYS A O 1
ATOM 1405 N N . GLY A 1 171 ? 8.378 -3.346 18.134 1.00 96.56 171 GLY A N 1
ATOM 1406 C CA . GLY A 1 171 ? 6.958 -3.283 18.453 1.00 96.56 171 GLY A CA 1
ATOM 1407 C C . GLY A 1 171 ? 6.622 -2.149 19.420 1.00 96.56 171 GLY A C 1
ATOM 1408 O O . GLY A 1 171 ? 7.303 -1.943 20.433 1.00 96.56 171 GLY A O 1
ATOM 1409 N N . LEU A 1 172 ? 5.549 -1.438 19.099 1.00 97.50 172 LEU A N 1
ATOM 1410 C CA . LEU A 1 172 ? 4.929 -0.402 19.909 1.00 97.50 172 LEU A CA 1
ATOM 1411 C C . LEU A 1 172 ? 3.432 -0.682 19.985 1.00 97.50 172 LEU A C 1
ATOM 1413 O O . LEU A 1 172 ? 2.789 -0.912 18.968 1.00 97.50 172 LEU A O 1
ATOM 1417 N N . GLU A 1 173 ? 2.880 -0.643 21.186 1.00 98.19 173 GLU A N 1
ATOM 1418 C CA . GLU A 1 173 ? 1.456 -0.833 21.419 1.00 98.19 173 GLU A CA 1
ATOM 1419 C C . GLU A 1 173 ? 0.815 0.502 21.812 1.00 98.19 173 GLU A C 1
ATOM 1421 O O . GLU A 1 173 ? 1.273 1.151 22.754 1.00 98.19 173 GLU A O 1
ATOM 1426 N N . LEU A 1 174 ? -0.224 0.915 21.083 1.00 98.56 174 LEU A N 1
ATOM 1427 C CA . LEU A 1 174 ? -1.082 2.044 21.445 1.00 98.56 174 LEU A CA 1
ATOM 1428 C C . LEU A 1 174 ? -2.284 1.512 22.216 1.00 98.56 174 LEU A C 1
ATOM 1430 O O . LEU A 1 174 ? -3.084 0.777 21.640 1.00 98.56 174 LEU A O 1
ATOM 1434 N N . SER A 1 175 ? -2.418 1.883 23.489 1.00 98.44 175 SER A N 1
ATOM 1435 C CA . SER A 1 175 ? -3.394 1.280 24.403 1.00 98.44 175 SER A CA 1
ATOM 1436 C C . SER A 1 175 ? -4.289 2.312 25.084 1.00 98.44 175 SER A C 1
ATOM 1438 O O . SER A 1 175 ? -3.824 3.366 25.513 1.00 98.44 175 SER A O 1
ATOM 1440 N N . ILE A 1 176 ? -5.573 1.975 25.231 1.00 98.44 176 ILE A N 1
ATOM 1441 C CA . ILE A 1 176 ? -6.551 2.700 26.051 1.00 98.44 176 ILE A CA 1
ATOM 1442 C C . ILE A 1 176 ? -7.098 1.743 27.115 1.00 98.44 176 ILE A C 1
ATOM 1444 O O . ILE A 1 176 ? -7.626 0.672 26.795 1.00 98.44 176 ILE A O 1
ATOM 1448 N N . PHE A 1 177 ? -7.012 2.149 28.382 1.00 97.31 177 PHE A N 1
ATOM 1449 C CA . PHE A 1 177 ? -7.516 1.391 29.530 1.00 97.31 177 PHE A CA 1
ATOM 1450 C C . PHE A 1 177 ? -8.918 1.876 29.930 1.00 97.31 177 PHE A C 1
ATOM 1452 O O . PHE A 1 177 ? -9.080 2.632 30.885 1.00 97.31 177 PHE A O 1
ATOM 1459 N N . SER A 1 178 ? -9.951 1.487 29.176 1.00 97.06 178 SER A N 1
ATOM 1460 C CA . SER A 1 178 ? -11.335 1.889 29.462 1.00 97.06 178 SER A CA 1
ATOM 1461 C C . SER A 1 178 ? -12.368 0.842 29.049 1.00 97.06 178 SER A C 1
ATOM 1463 O O . SER A 1 178 ? -12.441 0.438 27.886 1.00 97.06 178 SER A O 1
ATOM 1465 N N . GLN A 1 179 ? -13.247 0.487 29.995 1.00 96.94 179 GLN A N 1
ATOM 1466 C CA . GLN A 1 179 ? -14.419 -0.357 29.738 1.00 96.94 179 GLN A CA 1
ATOM 1467 C C . GLN A 1 179 ? -15.401 0.275 28.755 1.00 96.94 179 GLN A C 1
ATOM 1469 O O . GLN A 1 179 ? -15.996 -0.435 27.951 1.00 96.94 179 GLN A O 1
ATOM 1474 N N . ALA A 1 180 ? -15.564 1.601 28.792 1.00 97.62 180 ALA A N 1
ATOM 1475 C CA . ALA A 1 180 ? -16.486 2.300 27.903 1.00 97.62 180 ALA A CA 1
ATOM 1476 C C . ALA A 1 180 ? -16.000 2.260 26.449 1.00 97.62 180 ALA A C 1
ATOM 1478 O O . ALA A 1 180 ? -16.784 1.974 25.546 1.00 97.62 180 ALA A O 1
ATOM 1479 N N . VAL A 1 181 ? -14.697 2.475 26.231 1.00 98.31 181 VAL A N 1
ATOM 1480 C CA . VAL A 1 181 ? -14.066 2.382 24.903 1.00 98.31 181 VAL A CA 1
ATOM 1481 C C . VAL A 1 181 ? -14.152 0.954 24.377 1.00 98.31 181 VAL A C 1
ATOM 1483 O O . VAL A 1 181 ? -14.648 0.739 23.272 1.00 98.31 181 VAL A O 1
ATOM 1486 N N . HIS A 1 182 ? -13.772 -0.031 25.193 1.00 98.31 182 HIS A N 1
ATOM 1487 C CA . HIS A 1 182 ? -13.891 -1.441 24.833 1.00 98.31 182 HIS A CA 1
ATOM 1488 C C . HIS A 1 182 ? -15.335 -1.821 24.469 1.00 98.31 182 HIS A C 1
ATOM 1490 O O . HIS A 1 182 ? -15.586 -2.381 23.404 1.00 98.31 182 HIS A O 1
ATOM 1496 N N . TYR A 1 183 ? -16.301 -1.501 25.333 1.00 98.06 183 TYR A N 1
ATOM 1497 C CA . TYR A 1 183 ? -17.715 -1.797 25.105 1.00 98.06 183 TYR A CA 1
ATOM 1498 C C . TYR A 1 183 ? -18.255 -1.126 23.836 1.00 98.06 183 TYR A C 1
ATOM 1500 O O . TYR A 1 183 ? -18.996 -1.756 23.089 1.00 98.06 183 TYR A O 1
ATOM 1508 N N . SER A 1 184 ? -17.836 0.110 23.543 1.00 98.31 184 SER A N 1
ATOM 1509 C CA . SER A 1 184 ? -18.253 0.824 22.329 1.00 98.31 184 SER A CA 1
ATOM 1510 C C . SER A 1 184 ? -17.799 0.155 21.031 1.00 98.31 184 SER A C 1
ATOM 1512 O O . SER A 1 184 ? -18.477 0.251 20.014 1.00 98.31 184 SER A O 1
ATO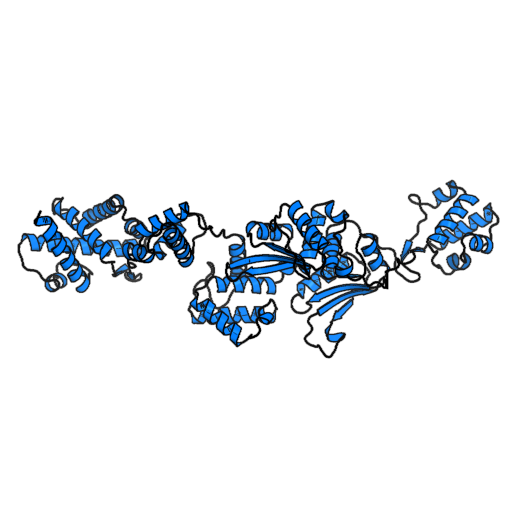M 1514 N N . LEU A 1 185 ? -16.663 -0.546 21.059 1.00 98.50 185 LEU A N 1
ATOM 1515 C CA . LEU A 1 185 ? -16.150 -1.302 19.920 1.00 98.50 185 LEU A CA 1
ATOM 1516 C C . LEU A 1 185 ? -16.870 -2.643 19.763 1.00 98.50 185 LEU A C 1
ATOM 1518 O O . LEU A 1 185 ? -17.194 -3.050 18.647 1.00 98.50 185 LEU A O 1
ATOM 1522 N N . VAL A 1 186 ? -17.181 -3.300 20.882 1.00 98.31 186 VAL A N 1
ATOM 1523 C CA . VAL A 1 186 ? -18.000 -4.518 20.879 1.00 98.31 186 VAL A CA 1
ATOM 1524 C C . VAL A 1 186 ? -19.410 -4.229 20.361 1.00 98.31 186 VAL A C 1
ATOM 1526 O O . VAL A 1 186 ? -19.934 -4.985 19.546 1.00 98.31 186 VAL A O 1
ATOM 1529 N N . SER A 1 187 ? -20.012 -3.106 20.763 1.00 97.75 187 SER A N 1
ATOM 1530 C CA . SER A 1 187 ? -21.376 -2.745 20.359 1.00 97.75 187 SER A CA 1
ATOM 1531 C C . SER A 1 187 ? -21.523 -2.436 18.865 1.00 97.75 187 SER A C 1
ATOM 1533 O O . SER A 1 187 ? -22.625 -2.560 18.335 1.00 97.75 187 SER A O 1
ATOM 1535 N N . ILE A 1 188 ? -20.431 -2.103 18.165 1.00 98.00 188 ILE A N 1
ATOM 1536 C CA . ILE A 1 188 ? -20.411 -1.940 16.699 1.00 98.00 188 ILE A CA 1
ATOM 1537 C C . ILE A 1 188 ? -19.980 -3.207 15.942 1.00 98.00 188 ILE A C 1
ATOM 1539 O O . ILE A 1 188 ? -19.767 -3.149 14.728 1.00 98.00 188 ILE A O 1
ATOM 1543 N N . GLY A 1 189 ? -19.855 -4.343 16.636 1.00 97.75 189 GLY A N 1
ATOM 1544 C CA . GLY A 1 189 ? -19.664 -5.663 16.032 1.00 97.75 189 GLY A CA 1
ATOM 1545 C C . GLY A 1 189 ? -18.248 -6.239 16.099 1.00 97.75 189 GLY A C 1
ATOM 1546 O O . GLY A 1 189 ? -18.004 -7.259 15.458 1.00 97.75 189 GLY A O 1
ATOM 1547 N N . LEU A 1 190 ? -17.310 -5.634 16.842 1.00 98.25 190 LEU A N 1
ATOM 1548 C CA . LEU A 1 190 ? -16.009 -6.270 17.090 1.00 98.25 190 LEU A CA 1
ATOM 1549 C C . LEU A 1 190 ? -16.105 -7.345 18.181 1.00 98.25 190 LEU A C 1
ATOM 1551 O O . LEU A 1 190 ? -16.868 -7.226 19.138 1.00 98.25 190 LEU A O 1
ATOM 1555 N N . VAL A 1 191 ? -15.295 -8.394 18.047 1.00 97.94 191 VAL A N 1
ATOM 1556 C CA . VAL A 1 191 ? -15.308 -9.557 18.945 1.00 97.94 191 VAL A CA 1
ATOM 1557 C C . VAL A 1 191 ? -14.033 -9.570 19.799 1.00 97.94 191 VAL A C 1
ATOM 1559 O O . VAL A 1 191 ? -12.939 -9.533 19.231 1.00 97.94 191 VAL A O 1
ATOM 1562 N N . PRO A 1 192 ? -14.137 -9.619 21.141 1.00 98.12 192 PRO A N 1
ATOM 1563 C CA . PRO A 1 192 ? -12.982 -9.763 22.029 1.00 98.12 192 PRO A CA 1
ATOM 1564 C C . PRO A 1 192 ? -12.295 -11.129 21.933 1.00 98.12 192 PRO A C 1
ATOM 1566 O O . PRO A 1 192 ? -12.934 -12.139 21.643 1.00 98.12 192 PRO A O 1
ATOM 1569 N N . GLY A 1 193 ? -10.997 -11.165 22.243 1.00 96.75 193 GLY A N 1
ATOM 1570 C CA . GLY A 1 193 ? -10.195 -12.391 22.272 1.00 96.75 193 GLY A CA 1
ATOM 1571 C C . GLY A 1 193 ? -9.394 -12.653 20.994 1.00 96.75 193 GLY A C 1
ATOM 1572 O O . GLY A 1 193 ? -9.069 -11.729 20.248 1.00 96.75 193 GLY A O 1
ATOM 1573 N N . ASP A 1 194 ? -9.027 -13.918 20.771 1.00 96.62 194 ASP A N 1
ATOM 1574 C CA . ASP A 1 194 ? -8.208 -14.319 19.626 1.00 96.62 194 ASP A CA 1
ATOM 1575 C C . ASP A 1 194 ? -9.025 -14.273 18.325 1.00 96.62 194 ASP A C 1
ATOM 1577 O O . ASP A 1 194 ? -10.040 -14.951 18.159 1.00 96.62 194 ASP A O 1
ATOM 1581 N N . LYS A 1 195 ? -8.581 -13.442 17.381 1.00 96.06 195 LYS A N 1
ATOM 1582 C CA . LYS A 1 195 ? -9.283 -13.195 16.115 1.00 96.06 195 LYS A CA 1
ATOM 1583 C C . LYS A 1 195 ? -9.267 -14.391 15.166 1.00 96.06 195 LYS A C 1
ATOM 1585 O O . LYS A 1 195 ? -10.194 -14.541 14.366 1.00 96.06 195 LYS A O 1
ATOM 1590 N N . VAL A 1 196 ? -8.210 -15.200 15.220 1.00 96.19 196 VAL A N 1
ATOM 1591 C CA . VAL A 1 196 ? -8.046 -16.388 14.381 1.00 96.19 196 VAL A CA 1
ATOM 1592 C C . VAL A 1 196 ? -8.904 -17.514 14.938 1.00 96.19 196 VAL A C 1
ATOM 1594 O O . VAL A 1 196 ? -9.631 -18.134 14.170 1.00 96.19 196 VAL A O 1
ATOM 1597 N N . GLU A 1 197 ? -8.917 -17.730 16.252 1.00 96.75 197 GLU A N 1
ATOM 1598 C CA . GLU A 1 197 ? -9.818 -18.715 16.870 1.00 96.75 197 GLU A CA 1
ATOM 1599 C C . GLU A 1 197 ? -11.292 -18.347 16.640 1.00 96.75 197 GLU A C 1
ATOM 1601 O O . GLU A 1 197 ? -12.089 -19.188 16.228 1.00 96.75 197 GLU A O 1
ATOM 1606 N N . ASN A 1 198 ? -11.641 -17.067 16.804 1.00 96.81 198 ASN A N 1
ATOM 1607 C CA . ASN A 1 198 ? -13.009 -16.576 16.619 1.00 96.81 198 ASN A CA 1
ATOM 1608 C C . ASN A 1 198 ? -13.439 -16.434 15.145 1.00 96.81 198 ASN A C 1
ATOM 1610 O O . ASN A 1 198 ? -14.607 -16.142 14.889 1.00 96.81 198 ASN A O 1
ATOM 1614 N N . GLN A 1 199 ? -12.521 -16.588 14.178 1.00 97.38 199 GLN A N 1
ATOM 1615 C CA . GLN A 1 199 ? -12.770 -16.403 12.737 1.00 97.38 199 GLN A CA 1
ATOM 1616 C C . GLN A 1 199 ? -13.573 -15.121 12.430 1.00 97.38 199 GLN A C 1
ATOM 1618 O O . GLN A 1 199 ? -14.621 -15.144 11.774 1.00 97.38 199 GLN A O 1
ATOM 1623 N N . VAL A 1 200 ? -13.076 -13.988 12.939 1.00 98.00 200 VAL A N 1
ATOM 1624 C CA . VAL A 1 200 ? -13.774 -12.690 12.897 1.00 98.00 200 VAL A CA 1
ATOM 1625 C C . VAL A 1 200 ? -14.097 -12.221 11.473 1.00 98.00 200 VAL A C 1
ATOM 1627 O O . VAL A 1 200 ? -13.364 -12.511 10.524 1.00 98.00 200 VAL A O 1
ATOM 1630 N N . LYS A 1 201 ? -15.189 -11.460 11.340 1.00 98.50 201 LYS A N 1
ATOM 1631 C CA . LYS A 1 201 ? -15.716 -10.900 10.083 1.00 98.50 201 LYS A CA 1
ATOM 1632 C C . LYS A 1 201 ? -15.789 -9.379 10.142 1.00 98.50 201 LYS A C 1
ATOM 1634 O O . LYS A 1 201 ? -15.710 -8.790 11.220 1.00 98.50 201 LYS A O 1
ATOM 1639 N N . ILE A 1 202 ? -15.978 -8.751 8.986 1.00 98.69 202 ILE A N 1
ATOM 1640 C CA . ILE A 1 202 ? -16.266 -7.315 8.916 1.00 98.69 202 ILE A CA 1
ATOM 1641 C C . ILE A 1 202 ? -17.723 -7.077 9.355 1.00 98.69 202 ILE A C 1
ATOM 1643 O O . ILE A 1 202 ? -18.609 -7.751 8.829 1.00 98.69 202 ILE A O 1
ATOM 1647 N N . PRO A 1 203 ? -18.007 -6.124 10.266 1.00 98.56 203 PRO A N 1
ATOM 1648 C CA . PRO A 1 203 ? -19.376 -5.803 10.668 1.00 98.56 203 PRO A CA 1
ATOM 1649 C C . PRO A 1 203 ? -20.268 -5.373 9.495 1.00 98.56 203 PRO A C 1
ATOM 1651 O O . PRO A 1 203 ? -19.850 -4.588 8.641 1.00 98.56 203 PRO A O 1
ATOM 1654 N N . ASP A 1 204 ? -21.531 -5.809 9.496 1.00 98.50 204 ASP A N 1
ATOM 1655 C CA . ASP A 1 204 ? -22.466 -5.599 8.377 1.00 98.50 204 ASP A CA 1
ATOM 1656 C C . ASP A 1 204 ? -22.664 -4.123 8.008 1.00 98.50 204 ASP A C 1
ATOM 1658 O O . ASP A 1 204 ? -22.841 -3.771 6.839 1.00 98.50 204 ASP A O 1
ATOM 1662 N N . TRP A 1 205 ? -22.591 -3.225 8.992 1.00 98.56 205 TRP A N 1
ATOM 1663 C CA . TRP A 1 205 ? -22.780 -1.799 8.753 1.00 98.56 205 TRP A CA 1
ATOM 1664 C C . TRP A 1 205 ? -21.717 -1.187 7.830 1.00 98.56 205 TRP A C 1
ATOM 1666 O O . TRP A 1 205 ? -22.009 -0.209 7.140 1.00 98.56 205 TRP A O 1
ATOM 1676 N N . ILE A 1 206 ? -20.528 -1.791 7.730 1.00 98.75 206 ILE A N 1
ATOM 1677 C CA . ILE A 1 206 ? -19.462 -1.360 6.815 1.00 98.75 206 ILE A CA 1
ATOM 1678 C C . ILE A 1 206 ? -19.909 -1.471 5.351 1.00 98.75 206 ILE A C 1
ATOM 1680 O O . ILE A 1 206 ? -19.522 -0.656 4.515 1.00 98.75 206 ILE A O 1
ATOM 1684 N N . TYR A 1 207 ? -20.779 -2.430 5.025 1.00 98.56 207 TYR A N 1
ATOM 1685 C CA . TYR A 1 207 ? -21.249 -2.644 3.656 1.00 98.56 207 TYR A CA 1
ATOM 1686 C C . TYR A 1 207 ? -22.313 -1.631 3.209 1.00 98.56 207 TYR A C 1
ATOM 1688 O O . TYR A 1 207 ? -22.590 -1.541 2.011 1.00 98.56 207 TYR A O 1
ATOM 1696 N N . LYS A 1 208 ? -22.877 -0.834 4.130 1.00 98.44 208 LYS A N 1
ATOM 1697 C CA . LYS A 1 208 ? -23.984 0.097 3.845 1.00 98.44 208 LYS A CA 1
ATOM 1698 C C . LYS A 1 208 ? -23.599 1.254 2.917 1.00 98.44 208 LYS A C 1
ATOM 1700 O O . LYS A 1 208 ? -24.463 1.765 2.211 1.00 98.44 208 LYS A O 1
ATOM 1705 N N . ARG A 1 209 ? -22.340 1.716 2.935 1.00 98.19 209 ARG A N 1
ATOM 1706 C CA . ARG A 1 209 ? -21.879 2.884 2.155 1.00 98.19 209 ARG A CA 1
ATOM 1707 C C . ARG A 1 209 ? -20.466 2.686 1.636 1.00 98.19 209 ARG A C 1
ATOM 1709 O O . ARG A 1 209 ? -19.608 2.210 2.368 1.00 98.19 209 ARG A O 1
ATOM 1716 N N . ASP A 1 210 ? -20.197 3.138 0.415 1.00 98.31 210 ASP A N 1
ATOM 1717 C CA . ASP A 1 210 ? -18.872 2.991 -0.200 1.00 98.31 210 ASP A CA 1
ATOM 1718 C C . ASP A 1 210 ? -17.767 3.693 0.588 1.00 98.31 210 ASP A C 1
ATOM 1720 O O . ASP A 1 210 ? -16.677 3.145 0.712 1.00 98.31 210 ASP A O 1
ATOM 1724 N N . SER A 1 211 ? -18.053 4.840 1.210 1.00 98.44 211 SER A N 1
ATOM 1725 C CA . SER A 1 211 ? -17.086 5.495 2.095 1.00 98.44 211 SER A CA 1
ATOM 1726 C C . SER A 1 211 ? -16.681 4.604 3.272 1.00 98.44 211 SER A C 1
ATOM 1728 O O . SER A 1 211 ? -15.507 4.555 3.606 1.00 98.44 211 SER A O 1
ATOM 1730 N N . PHE A 1 212 ? -17.600 3.832 3.858 1.00 98.62 212 PHE A N 1
ATOM 1731 C CA . PHE A 1 212 ? -17.280 2.929 4.970 1.00 98.62 212 PHE A CA 1
ATOM 1732 C C . PHE A 1 212 ? -16.454 1.735 4.491 1.00 98.62 212 PHE A C 1
ATOM 1734 O O . PHE A 1 212 ? -15.481 1.355 5.140 1.00 98.62 212 PHE A O 1
ATOM 1741 N N . LYS A 1 213 ? -16.792 1.188 3.317 1.00 98.69 213 LYS A N 1
ATOM 1742 C CA . LYS A 1 213 ? -16.016 0.124 2.666 1.00 98.69 213 LYS A CA 1
ATOM 1743 C C . LYS A 1 213 ? -14.582 0.571 2.393 1.00 98.69 213 LYS A C 1
ATOM 1745 O O . LYS A 1 213 ? -13.657 -0.183 2.674 1.00 98.69 213 LYS A O 1
ATOM 1750 N N . ILE A 1 214 ? -14.405 1.788 1.868 1.00 98.62 214 ILE A N 1
ATOM 1751 C CA . ILE A 1 214 ? -13.095 2.386 1.581 1.00 98.62 214 ILE A CA 1
ATOM 1752 C C . ILE A 1 214 ? -12.300 2.567 2.874 1.00 98.62 214 ILE A C 1
ATOM 1754 O O . ILE A 1 214 ? -11.172 2.084 2.943 1.00 98.62 214 ILE A O 1
ATOM 1758 N N . GLY A 1 215 ? -12.893 3.177 3.908 1.00 98.62 215 GLY A N 1
ATOM 1759 C CA . GLY A 1 215 ? -12.247 3.332 5.212 1.00 98.62 215 GLY A CA 1
ATOM 1760 C C . GLY A 1 215 ? -11.801 1.989 5.789 1.00 98.62 215 GLY A C 1
ATOM 1761 O O . GLY A 1 215 ? -10.629 1.809 6.105 1.00 98.62 215 GLY A O 1
ATOM 1762 N N . CYS A 1 216 ? -12.697 1.002 5.847 1.00 98.81 216 CYS A N 1
ATOM 1763 C CA . CYS A 1 216 ? -12.371 -0.325 6.371 1.00 98.81 216 CYS A CA 1
ATOM 1764 C C . CYS A 1 216 ? -11.287 -1.042 5.552 1.00 98.81 216 CYS A C 1
ATOM 1766 O O . CYS A 1 216 ? -10.355 -1.595 6.135 1.00 98.81 216 CYS A O 1
ATOM 1768 N N . LEU A 1 217 ? -11.350 -0.988 4.213 1.00 98.62 217 LEU A N 1
ATOM 1769 C CA . LEU A 1 217 ? -10.295 -1.522 3.344 1.00 98.62 217 LEU A CA 1
ATOM 1770 C C . LEU A 1 217 ? -8.948 -0.851 3.595 1.00 98.62 217 LEU A C 1
ATOM 1772 O O . LEU A 1 217 ? -7.936 -1.548 3.585 1.00 98.62 217 LEU A O 1
ATOM 1776 N N . LYS A 1 218 ? -8.930 0.467 3.820 1.00 98.69 218 LYS A N 1
ATOM 1777 C CA . LYS A 1 218 ? -7.714 1.213 4.145 1.00 98.69 218 LYS A CA 1
ATOM 1778 C C . LYS A 1 218 ? -7.082 0.671 5.428 1.00 98.69 218 LYS A C 1
ATOM 1780 O O . LYS A 1 218 ? -5.938 0.229 5.393 1.00 98.69 218 LYS A O 1
ATOM 1785 N N . GLY A 1 219 ? -7.858 0.583 6.510 1.00 98.69 219 GLY A N 1
ATOM 1786 C CA . GLY A 1 219 ? -7.383 0.058 7.794 1.00 98.69 219 GLY A CA 1
ATOM 1787 C C . GLY A 1 219 ? -6.921 -1.405 7.743 1.00 98.69 219 GLY A C 1
ATOM 1788 O O . GLY A 1 219 ? -5.872 -1.743 8.288 1.00 98.69 219 GLY A O 1
ATOM 1789 N N . LEU A 1 220 ? -7.662 -2.271 7.043 1.00 98.56 220 LEU A N 1
ATOM 1790 C CA . LEU A 1 220 ? -7.270 -3.672 6.836 1.00 98.56 220 LEU A CA 1
ATOM 1791 C C . LEU A 1 220 ? -5.981 -3.786 6.020 1.00 98.56 220 LEU A C 1
ATOM 1793 O O . LEU A 1 220 ? -5.125 -4.619 6.303 1.00 98.56 220 LEU A O 1
ATOM 1797 N N . PHE A 1 221 ? -5.840 -2.970 4.978 1.00 98.50 221 PHE A N 1
ATOM 1798 C CA . PHE A 1 221 ? -4.679 -3.043 4.108 1.00 98.50 221 PHE A CA 1
ATOM 1799 C C . PHE A 1 221 ? -3.420 -2.461 4.747 1.00 98.50 221 PHE A C 1
ATOM 1801 O O . PHE A 1 221 ? -2.334 -2.985 4.523 1.00 98.50 221 PHE A O 1
ATOM 1808 N N . ASP A 1 222 ? -3.538 -1.404 5.545 1.00 98.50 222 ASP A N 1
ATOM 1809 C CA . ASP A 1 222 ? -2.383 -0.861 6.255 1.00 98.50 222 ASP A CA 1
ATOM 1810 C C . ASP A 1 222 ? -1.857 -1.830 7.333 1.00 98.50 222 ASP A C 1
ATOM 1812 O O . ASP A 1 222 ? -0.673 -1.802 7.649 1.00 98.50 222 ASP A O 1
ATOM 1816 N N . THR A 1 223 ? -2.682 -2.736 7.857 1.00 98.12 223 THR A N 1
ATOM 1817 C CA . THR A 1 223 ? -2.271 -3.725 8.872 1.00 98.12 223 THR A CA 1
ATOM 1818 C C . THR A 1 223 ? -1.785 -5.033 8.233 1.00 98.12 223 THR A C 1
ATOM 1820 O O . THR A 1 223 ? -0.585 -5.308 8.190 1.00 98.12 223 THR A O 1
ATOM 1823 N N . ASP A 1 224 ? -2.696 -5.801 7.633 1.00 97.94 224 ASP A N 1
ATOM 1824 C CA . ASP A 1 224 ? -2.425 -7.128 7.049 1.00 97.94 224 ASP A CA 1
ATOM 1825 C C . ASP A 1 224 ? -2.122 -7.105 5.540 1.00 97.94 224 ASP A C 1
ATOM 1827 O O . ASP A 1 224 ? -1.833 -8.137 4.911 1.00 97.94 224 ASP A O 1
ATOM 1831 N N . GLY A 1 225 ? -2.242 -5.936 4.913 1.00 97.69 225 GLY A N 1
ATOM 1832 C CA . GLY A 1 225 ? -1.931 -5.741 3.507 1.00 97.69 225 GLY A CA 1
ATOM 1833 C C . GLY A 1 225 ? -0.447 -5.490 3.256 1.00 97.69 225 GLY A C 1
ATOM 1834 O O . GLY A 1 225 ? 0.341 -5.085 4.107 1.00 97.69 225 GLY A O 1
ATOM 1835 N N . SER A 1 226 ? -0.028 -5.762 2.026 1.00 96.50 226 SER A N 1
ATOM 1836 C CA . SER A 1 226 ? 1.347 -5.573 1.589 1.00 96.50 226 SER A CA 1
ATOM 1837 C C . SER A 1 226 ? 1.408 -5.200 0.115 1.00 96.50 226 SER A C 1
ATOM 1839 O O . SER A 1 226 ? 0.716 -5.770 -0.730 1.00 96.50 226 SER A O 1
ATOM 1841 N N . ILE A 1 227 ? 2.280 -4.242 -0.198 1.00 96.69 227 ILE A N 1
ATOM 1842 C CA . ILE A 1 227 ? 2.704 -3.923 -1.561 1.00 96.69 227 ILE A CA 1
ATOM 1843 C C . ILE A 1 227 ? 4.206 -4.126 -1.647 1.00 96.69 227 ILE A C 1
ATOM 1845 O O . ILE A 1 227 ? 4.971 -3.563 -0.861 1.00 96.69 227 ILE A O 1
ATOM 1849 N N . PHE A 1 228 ? 4.633 -4.937 -2.608 1.00 96.81 228 PHE A N 1
ATOM 1850 C CA . PHE A 1 228 ? 6.044 -5.212 -2.849 1.00 96.81 228 PHE A CA 1
ATOM 1851 C C . PHE A 1 228 ? 6.339 -5.374 -4.340 1.00 96.81 228 PHE A C 1
ATOM 1853 O O . PHE A 1 228 ? 5.436 -5.475 -5.172 1.00 96.81 228 PHE A O 1
ATOM 1860 N N . ILE A 1 229 ? 7.625 -5.379 -4.690 1.00 96.75 229 ILE A N 1
ATOM 1861 C CA . ILE A 1 229 ? 8.074 -5.550 -6.072 1.00 96.75 229 ILE A CA 1
ATOM 1862 C C . ILE A 1 229 ? 8.355 -7.025 -6.343 1.00 96.75 229 ILE A C 1
ATOM 1864 O O . ILE A 1 229 ? 9.228 -7.633 -5.724 1.00 96.75 229 ILE A O 1
ATOM 1868 N N . ASN A 1 230 ? 7.678 -7.595 -7.337 1.00 94.94 230 ASN A N 1
ATOM 1869 C CA . ASN A 1 230 ? 8.108 -8.850 -7.935 1.00 94.94 230 ASN A CA 1
ATOM 1870 C C . ASN A 1 230 ? 9.371 -8.585 -8.762 1.00 94.94 230 ASN A C 1
ATOM 1872 O O . ASN A 1 230 ? 9.289 -8.057 -9.873 1.00 94.94 230 ASN A O 1
ATOM 1876 N N . LYS A 1 231 ? 10.539 -8.961 -8.227 1.00 91.44 231 LYS A N 1
ATOM 1877 C CA . LYS A 1 231 ? 11.846 -8.705 -8.855 1.00 91.44 231 LYS A CA 1
ATOM 1878 C C . LYS A 1 231 ? 11.971 -9.305 -10.265 1.00 91.44 231 LYS A C 1
ATOM 1880 O O . LYS A 1 231 ? 12.624 -8.711 -11.117 1.00 91.44 231 LYS A O 1
ATOM 1885 N N . ARG A 1 232 ? 11.307 -10.437 -10.541 1.00 87.75 232 ARG A N 1
ATOM 1886 C CA . ARG A 1 232 ? 11.331 -11.106 -11.857 1.00 87.75 232 ARG A CA 1
ATOM 1887 C C . ARG A 1 232 ? 10.572 -10.311 -12.916 1.00 87.75 232 ARG A C 1
ATOM 1889 O O . ARG A 1 232 ? 11.065 -10.139 -14.025 1.00 87.75 232 ARG A O 1
ATOM 1896 N N . ASN A 1 233 ? 9.385 -9.822 -12.564 1.00 85.56 233 ASN A N 1
ATOM 1897 C CA . ASN A 1 233 ? 8.498 -9.124 -13.500 1.00 85.56 233 ASN A CA 1
ATOM 1898 C C . ASN A 1 233 ? 8.618 -7.595 -13.429 1.00 85.56 233 ASN A C 1
ATOM 1900 O O . ASN A 1 233 ? 7.997 -6.898 -14.234 1.00 85.56 233 ASN A O 1
ATOM 1904 N N . ARG A 1 234 ? 9.400 -7.074 -12.473 1.00 90.38 234 ARG A N 1
ATOM 1905 C CA . ARG A 1 234 ? 9.577 -5.638 -12.203 1.00 90.38 234 ARG A CA 1
ATOM 1906 C C . ARG A 1 234 ? 8.220 -4.937 -12.086 1.00 90.38 234 ARG A C 1
ATOM 1908 O O . ARG A 1 234 ? 7.935 -3.937 -12.747 1.00 90.38 234 ARG A O 1
ATOM 1915 N N . SER A 1 235 ? 7.323 -5.550 -11.320 1.00 90.75 235 SER A N 1
ATOM 1916 C CA . SER A 1 235 ? 5.938 -5.111 -11.166 1.00 90.75 235 SER A CA 1
ATOM 1917 C C . SER A 1 235 ? 5.537 -5.129 -9.704 1.00 90.75 235 SER A C 1
ATOM 1919 O O . SER A 1 235 ? 6.007 -5.975 -8.943 1.00 90.75 235 SER A O 1
ATOM 1921 N N . PHE A 1 236 ? 4.620 -4.242 -9.337 1.00 95.94 236 PHE A N 1
ATOM 1922 C CA . PHE A 1 236 ? 3.967 -4.317 -8.043 1.00 95.94 236 PHE A CA 1
ATOM 1923 C C . PHE A 1 236 ? 3.157 -5.603 -7.903 1.00 95.94 236 PHE A C 1
ATOM 1925 O O . PHE A 1 236 ? 2.578 -6.113 -8.867 1.00 95.94 236 PHE A O 1
ATOM 1932 N N . VAL A 1 237 ? 3.133 -6.096 -6.677 1.00 96.00 237 VAL A N 1
ATOM 1933 C CA . VAL A 1 237 ? 2.249 -7.140 -6.196 1.00 96.00 237 VAL A CA 1
ATOM 1934 C C . VAL A 1 237 ? 1.542 -6.570 -4.982 1.00 96.00 237 VAL A C 1
ATOM 1936 O O . VAL A 1 237 ? 2.200 -6.087 -4.063 1.00 96.00 237 VAL A O 1
ATOM 1939 N N . LEU A 1 238 ? 0.217 -6.590 -5.022 1.00 96.62 238 LEU A N 1
ATOM 1940 C CA . LEU A 1 238 ? -0.644 -6.296 -3.891 1.00 96.62 238 LEU A CA 1
ATOM 1941 C C . LEU A 1 238 ? -1.057 -7.627 -3.277 1.00 96.62 238 LEU A C 1
ATOM 1943 O O . LEU A 1 238 ? -1.516 -8.513 -3.995 1.00 96.62 238 LEU A O 1
ATOM 1947 N N . ASN A 1 239 ? -0.887 -7.769 -1.971 1.00 96.69 239 ASN A N 1
ATOM 1948 C CA . ASN A 1 239 ? -1.236 -8.976 -1.244 1.00 96.69 239 ASN A CA 1
ATOM 1949 C C . ASN A 1 239 ? -1.933 -8.623 0.070 1.00 96.69 239 ASN A C 1
ATOM 1951 O O . ASN A 1 239 ? -1.476 -7.736 0.781 1.00 96.69 239 ASN A O 1
ATOM 1955 N N . PHE A 1 240 ? -2.996 -9.348 0.398 1.00 97.69 240 PHE A N 1
ATOM 1956 C CA . PHE A 1 240 ? -3.646 -9.322 1.708 1.00 97.69 240 PHE A CA 1
ATOM 1957 C C . PHE A 1 240 ? -3.650 -10.742 2.269 1.00 97.69 240 PHE A C 1
ATOM 1959 O O . PHE A 1 240 ? -4.041 -11.676 1.567 1.00 97.69 240 PHE A O 1
ATOM 1966 N N . THR A 1 241 ? -3.167 -10.942 3.494 1.00 96.81 241 THR A N 1
ATOM 1967 C CA . THR A 1 241 ? -3.038 -12.277 4.100 1.00 96.81 241 THR A CA 1
ATOM 1968 C C . THR A 1 241 ? -3.461 -12.231 5.559 1.00 96.81 241 THR A C 1
ATOM 1970 O O . THR A 1 241 ? -2.863 -11.496 6.329 1.00 96.81 241 THR A O 1
ATOM 1973 N N . ASN A 1 242 ? -4.421 -13.065 5.961 1.00 97.75 242 ASN A N 1
ATOM 1974 C CA . ASN A 1 242 ? -4.905 -13.105 7.343 1.00 97.75 242 ASN A CA 1
ATOM 1975 C C . ASN A 1 242 ? -5.239 -14.551 7.779 1.00 97.75 242 ASN A C 1
ATOM 1977 O O . ASN A 1 242 ? -5.457 -15.433 6.941 1.00 97.75 242 ASN A O 1
ATOM 1981 N N . GLY A 1 243 ? -5.210 -14.810 9.092 1.00 97.12 243 GLY A N 1
ATOM 1982 C CA . GLY A 1 243 ? -5.551 -16.114 9.685 1.00 97.12 243 GLY A CA 1
ATOM 1983 C C . GLY A 1 243 ? -7.060 -16.386 9.778 1.00 97.12 243 GLY A C 1
ATOM 1984 O O . GLY A 1 243 ? -7.481 -17.539 9.735 1.00 97.12 243 GLY A O 1
ATOM 1985 N N . SER A 1 244 ? -7.889 -15.342 9.840 1.00 97.38 244 SER A N 1
ATOM 1986 C CA . SER A 1 244 ? -9.343 -15.434 9.693 1.00 97.38 244 SER A CA 1
ATOM 1987 C C . SER A 1 244 ? -9.707 -15.547 8.212 1.00 97.38 244 SER A C 1
ATOM 1989 O O . SER A 1 244 ? -9.610 -14.583 7.443 1.00 97.38 244 SER A O 1
ATOM 1991 N N . LYS A 1 245 ? -10.156 -16.734 7.791 1.00 97.06 245 LYS A N 1
ATOM 1992 C CA . LYS A 1 245 ? -10.615 -16.964 6.414 1.00 97.06 245 LYS A CA 1
ATOM 1993 C C . LYS A 1 245 ? -11.818 -16.081 6.054 1.00 97.06 245 LYS A C 1
ATOM 1995 O O . LYS A 1 245 ? -11.807 -15.516 4.954 1.00 97.06 245 LYS A O 1
ATOM 2000 N N . PRO A 1 246 ? -12.823 -15.891 6.935 1.00 97.94 246 PRO A N 1
ATOM 2001 C CA . PRO A 1 246 ? -13.906 -14.956 6.670 1.00 97.94 246 PRO A CA 1
ATOM 2002 C C . PRO A 1 246 ? -13.435 -13.523 6.427 1.00 97.94 246 PRO A C 1
ATOM 2004 O O . PRO A 1 246 ? -13.951 -12.874 5.521 1.00 97.94 246 PRO A O 1
ATOM 2007 N N . LEU A 1 247 ? -12.408 -13.049 7.140 1.00 98.00 247 LEU A N 1
ATOM 2008 C CA . LEU A 1 247 ? -11.886 -11.697 6.935 1.00 98.00 247 LEU A CA 1
ATOM 2009 C C . LEU A 1 247 ? -11.259 -11.523 5.543 1.00 98.00 247 LEU A C 1
ATOM 2011 O O . LEU A 1 247 ? -11.459 -10.501 4.890 1.00 98.00 247 LEU A O 1
ATOM 2015 N N . VAL A 1 248 ? -10.560 -12.546 5.039 1.00 97.75 248 VAL A N 1
ATOM 2016 C CA . VAL A 1 248 ? -10.030 -12.557 3.663 1.00 97.75 248 VAL A CA 1
ATOM 2017 C C . VAL A 1 248 ? -11.165 -12.564 2.635 1.00 97.75 248 VAL A C 1
ATOM 2019 O O . VAL A 1 248 ? -11.117 -11.822 1.654 1.00 97.75 248 VAL A O 1
ATOM 2022 N N . GLN A 1 249 ? -12.223 -13.347 2.863 1.00 97.19 249 GLN A N 1
ATOM 2023 C CA . GLN A 1 249 ? -13.412 -13.338 2.002 1.00 97.19 249 GLN A CA 1
ATOM 2024 C C . GLN A 1 249 ? -14.115 -11.977 2.001 1.00 97.19 249 GLN A C 1
ATOM 2026 O O . GLN A 1 249 ? -14.555 -11.509 0.952 1.00 97.19 249 GLN A O 1
ATOM 2031 N N . ASP A 1 250 ? -14.202 -11.324 3.151 1.00 98.00 250 ASP A N 1
ATOM 2032 C CA . ASP A 1 250 ? -14.815 -10.009 3.284 1.00 98.00 250 ASP A CA 1
ATOM 2033 C C . ASP A 1 250 ? -13.962 -8.918 2.620 1.00 98.00 250 ASP A C 1
ATOM 2035 O O . ASP A 1 250 ? -14.498 -8.110 1.860 1.00 98.00 250 ASP A O 1
ATOM 2039 N N . PHE A 1 251 ? -12.630 -8.965 2.757 1.00 97.88 251 PHE A N 1
ATOM 2040 C CA . PHE A 1 251 ? -11.712 -8.105 1.998 1.00 97.88 251 PHE A CA 1
ATOM 2041 C C . PHE A 1 251 ? -11.933 -8.247 0.480 1.00 97.88 251 PHE A C 1
ATOM 2043 O O . PHE A 1 251 ? -12.021 -7.249 -0.244 1.00 97.88 251 PHE A O 1
ATOM 2050 N N . TYR A 1 252 ? -12.096 -9.484 -0.010 1.00 97.25 252 TYR A N 1
ATOM 2051 C CA . TYR A 1 252 ? -12.420 -9.758 -1.413 1.00 97.25 252 TYR A CA 1
ATOM 2052 C C . TYR A 1 252 ? -13.755 -9.135 -1.844 1.00 97.25 252 TYR A C 1
ATOM 2054 O O . TYR A 1 252 ? -13.826 -8.484 -2.891 1.00 97.25 252 TYR A O 1
ATOM 2062 N N . LYS A 1 253 ? -14.812 -9.315 -1.039 1.00 97.19 253 LYS A N 1
ATOM 2063 C CA . LYS A 1 253 ? -16.145 -8.750 -1.304 1.00 97.19 253 LYS A CA 1
ATOM 2064 C C . LYS A 1 253 ? -16.107 -7.226 -1.343 1.00 97.19 253 LYS A C 1
ATOM 2066 O O . LYS A 1 253 ? -16.653 -6.643 -2.280 1.00 97.19 253 LYS A O 1
ATOM 2071 N N . LEU A 1 254 ? -15.437 -6.588 -0.378 1.00 97.81 254 LEU A N 1
ATOM 2072 C CA . LEU A 1 254 ? -15.276 -5.134 -0.345 1.00 97.81 254 LEU A CA 1
ATOM 2073 C C . LEU A 1 254 ? -14.586 -4.637 -1.619 1.00 97.81 254 LEU A C 1
ATOM 2075 O O . LEU A 1 254 ? -15.138 -3.773 -2.304 1.00 97.81 254 LEU A O 1
ATOM 2079 N N . CYS A 1 255 ? -13.457 -5.243 -2.002 1.00 97.25 255 CYS A N 1
ATOM 2080 C CA . CYS A 1 255 ? -12.762 -4.917 -3.249 1.00 97.25 255 CYS A CA 1
ATOM 2081 C C . CYS A 1 255 ? -13.693 -5.026 -4.467 1.00 97.25 255 CYS A C 1
ATOM 2083 O O . CYS A 1 255 ? -13.823 -4.071 -5.239 1.00 97.25 255 CYS A O 1
ATOM 2085 N N . ASN A 1 256 ? -14.388 -6.158 -4.616 1.00 96.19 256 ASN A N 1
ATOM 2086 C CA . ASN A 1 256 ? -15.289 -6.393 -5.742 1.00 96.19 256 ASN A CA 1
ATOM 2087 C C . ASN A 1 256 ? -16.433 -5.377 -5.801 1.00 96.19 256 ASN A C 1
ATOM 2089 O O . ASN A 1 256 ? -16.750 -4.894 -6.887 1.00 96.19 256 ASN A O 1
ATOM 2093 N N . SER A 1 257 ? -17.015 -5.022 -4.652 1.00 96.81 257 SER A N 1
ATOM 2094 C CA . SER A 1 257 ? -18.102 -4.039 -4.578 1.00 96.81 257 SER A CA 1
ATOM 2095 C C . SER A 1 257 ? -17.669 -2.632 -5.011 1.00 96.81 257 SER A C 1
ATOM 2097 O O . SER A 1 257 ? -18.481 -1.880 -5.536 1.00 96.81 257 SER A O 1
ATOM 2099 N N . LEU A 1 258 ? -16.376 -2.309 -4.887 1.00 96.38 258 LEU A N 1
ATOM 2100 C CA . LEU A 1 258 ? -15.763 -1.066 -5.375 1.00 96.38 258 LEU A CA 1
ATOM 2101 C C . LEU A 1 258 ? -15.189 -1.209 -6.797 1.00 96.38 258 LEU A C 1
ATOM 2103 O O . LEU A 1 258 ? -14.399 -0.384 -7.272 1.00 96.38 258 LEU A O 1
ATOM 2107 N N . ASN A 1 259 ? -15.555 -2.281 -7.506 1.00 95.62 259 ASN A N 1
ATOM 2108 C CA . ASN A 1 259 ? -15.047 -2.616 -8.831 1.00 95.62 259 ASN A CA 1
ATOM 2109 C C . ASN A 1 259 ? -13.509 -2.752 -8.888 1.00 95.62 259 ASN A C 1
ATOM 2111 O O . ASN A 1 259 ? -12.899 -2.518 -9.938 1.00 95.62 259 ASN A O 1
ATOM 2115 N N . ILE A 1 260 ? -12.868 -3.117 -7.778 1.00 94.94 260 ILE A N 1
ATOM 2116 C CA . ILE A 1 260 ? -11.462 -3.512 -7.708 1.00 94.94 260 ILE A CA 1
ATOM 2117 C C . ILE A 1 260 ? -11.454 -5.041 -7.726 1.00 94.94 260 ILE A C 1
ATOM 2119 O O . ILE A 1 260 ? -11.950 -5.666 -6.801 1.00 94.94 260 ILE A O 1
ATOM 2123 N N . LYS A 1 261 ? -10.930 -5.671 -8.782 1.00 92.06 261 LYS A N 1
ATOM 2124 C CA . LYS A 1 261 ? -10.997 -7.137 -8.957 1.00 92.06 261 LYS A CA 1
ATOM 2125 C C . LYS A 1 261 ? -9.619 -7.790 -8.724 1.00 92.06 261 LYS A C 1
ATOM 2127 O O . LYS A 1 261 ? -8.916 -8.061 -9.706 1.00 92.06 261 LYS A O 1
ATOM 2132 N N . PRO A 1 262 ? -9.185 -8.021 -7.466 1.00 71.69 262 PRO A N 1
ATOM 2133 C CA . PRO A 1 262 ? -7.822 -8.415 -7.091 1.00 71.69 262 PRO A CA 1
ATOM 2134 C C . PRO A 1 262 ? -7.489 -9.898 -7.343 1.00 71.69 262 PRO A C 1
ATOM 2136 O O . PRO A 1 262 ? -6.792 -10.465 -6.536 1.00 71.69 262 PRO A O 1
ATOM 2139 N N . ILE A 1 263 ? -7.890 -10.507 -8.472 1.00 73.62 263 ILE A N 1
ATOM 2140 C CA . ILE A 1 263 ? -7.824 -11.961 -8.823 1.00 73.62 263 ILE A CA 1
ATOM 2141 C C . ILE A 1 263 ? -9.149 -12.713 -8.576 1.00 73.62 263 ILE A C 1
ATOM 2143 O O . ILE A 1 263 ? -10.046 -12.233 -7.900 1.00 73.62 263 ILE A O 1
ATOM 2147 N N . SER A 1 264 ? -9.328 -13.848 -9.261 1.00 67.00 264 SER A N 1
ATOM 2148 C CA . SER A 1 264 ? -10.524 -14.699 -9.249 1.00 67.00 264 SER A CA 1
ATOM 2149 C C . SER A 1 264 ? -10.563 -15.762 -8.142 1.00 67.00 264 SER A C 1
ATOM 2151 O O . SER A 1 264 ? -11.565 -16.461 -8.043 1.00 67.00 264 SER A O 1
ATOM 2153 N N . LYS A 1 265 ? -9.493 -15.945 -7.355 1.00 84.94 265 LYS A N 1
ATOM 2154 C CA . LYS A 1 265 ? -9.376 -17.031 -6.367 1.00 84.94 265 LYS A CA 1
ATOM 2155 C C . LYS A 1 265 ? -8.671 -16.561 -5.094 1.00 84.94 265 LYS A C 1
ATOM 2157 O O . LYS A 1 265 ? -7.674 -15.845 -5.172 1.00 84.94 265 LYS A O 1
ATOM 2162 N N . ILE A 1 266 ? -9.192 -17.003 -3.952 1.00 90.31 266 ILE A N 1
ATOM 2163 C CA . ILE A 1 266 ? -8.532 -16.951 -2.643 1.00 90.31 266 ILE A CA 1
ATOM 2164 C C . ILE A 1 266 ? -7.624 -18.179 -2.550 1.00 90.31 266 ILE A C 1
ATOM 2166 O O . ILE A 1 266 ? -8.016 -19.266 -2.975 1.00 90.31 266 ILE A O 1
ATOM 2170 N N . TYR A 1 267 ? -6.409 -18.001 -2.038 1.00 91.50 267 TYR A N 1
ATOM 2171 C CA . TYR A 1 267 ? -5.482 -19.105 -1.809 1.00 91.50 267 TYR A CA 1
ATOM 2172 C C . TYR A 1 267 ? -5.530 -19.493 -0.336 1.00 91.50 267 TYR A C 1
ATOM 2174 O O . TYR A 1 267 ? -5.172 -18.683 0.521 1.00 91.50 267 TYR A O 1
ATOM 2182 N N . ASP A 1 268 ? -5.938 -20.727 -0.064 1.00 91.12 268 ASP A N 1
ATOM 2183 C CA . ASP A 1 268 ? -5.950 -21.296 1.279 1.00 91.12 268 ASP A CA 1
ATOM 2184 C C . ASP A 1 268 ? -4.599 -21.986 1.537 1.00 91.12 268 ASP A C 1
ATOM 2186 O O . ASP A 1 268 ? -4.229 -22.935 0.845 1.00 91.12 268 ASP A O 1
ATOM 2190 N N . GLY A 1 269 ? -3.824 -21.470 2.492 1.00 90.81 269 GLY A N 1
ATOM 2191 C CA . GLY A 1 269 ? -2.651 -22.146 3.048 1.00 90.81 269 GLY A CA 1
ATOM 2192 C C . GLY A 1 269 ? -2.985 -22.835 4.373 1.00 90.81 269 GLY A C 1
ATOM 2193 O O . GLY A 1 269 ? -4.068 -22.637 4.913 1.00 90.81 269 GLY A O 1
ATOM 2194 N N . LEU A 1 270 ? -2.030 -23.592 4.932 1.00 86.81 270 LEU A N 1
ATOM 2195 C CA . LEU A 1 270 ? -2.233 -24.358 6.176 1.00 86.81 270 LEU A CA 1
ATOM 2196 C C . LEU A 1 270 ? -2.762 -23.507 7.345 1.00 86.81 270 LEU A C 1
ATOM 2198 O O . LEU A 1 270 ? -3.655 -23.947 8.053 1.00 86.81 270 LEU A O 1
ATOM 2202 N N . ASN A 1 271 ? -2.244 -22.283 7.513 1.00 91.25 271 ASN A N 1
ATOM 2203 C CA . ASN A 1 271 ? -2.577 -21.416 8.655 1.00 91.25 271 ASN A CA 1
ATOM 2204 C C . ASN A 1 271 ? -3.143 -20.044 8.260 1.00 91.25 271 ASN A C 1
ATOM 2206 O O . ASN A 1 271 ? -3.503 -19.253 9.128 1.00 91.25 271 ASN A O 1
ATOM 2210 N N . LYS A 1 272 ? -3.129 -19.698 6.968 1.00 94.81 272 LYS A N 1
ATOM 2211 C CA . LYS A 1 272 ? -3.504 -18.361 6.488 1.00 94.81 272 LYS A CA 1
ATOM 2212 C C . LYS A 1 272 ? -4.143 -18.447 5.116 1.00 94.81 272 LYS A C 1
ATOM 2214 O O . LYS A 1 272 ? -3.676 -19.195 4.258 1.00 94.81 272 LYS A O 1
ATOM 2219 N N . SER A 1 273 ? -5.159 -17.623 4.906 1.00 96.56 273 SER A N 1
ATOM 2220 C CA . SER A 1 273 ? -5.740 -17.387 3.586 1.00 96.56 273 SER A CA 1
ATOM 2221 C C . SER A 1 273 ? -5.144 -16.109 2.998 1.00 96.56 273 SER A C 1
ATOM 2223 O O . SER A 1 273 ? -4.790 -15.189 3.741 1.00 96.56 273 SER A O 1
ATOM 2225 N N . LYS A 1 274 ? -5.008 -16.027 1.671 1.00 96.25 274 LYS A N 1
ATOM 2226 C CA . LYS A 1 274 ? -4.483 -14.819 1.018 1.00 96.25 274 LYS A CA 1
ATOM 2227 C C . LYS A 1 274 ? -5.155 -14.464 -0.300 1.00 96.25 274 LYS A C 1
ATOM 2229 O O . LYS A 1 274 ? -5.631 -15.334 -1.034 1.00 96.25 274 LYS A O 1
ATOM 2234 N N . ILE A 1 275 ? -5.107 -13.174 -0.624 1.00 95.88 275 ILE A N 1
ATOM 2235 C CA . ILE A 1 275 ? -5.507 -12.599 -1.909 1.00 95.88 275 ILE A CA 1
ATOM 2236 C C . ILE A 1 275 ? -4.301 -11.911 -2.532 1.00 95.88 275 ILE A C 1
ATOM 2238 O O . ILE A 1 275 ? -3.807 -10.904 -2.037 1.00 95.88 275 ILE A O 1
ATOM 2242 N N . GLU A 1 276 ? -3.846 -12.527 -3.615 1.00 95.56 276 GLU A N 1
ATOM 2243 C CA . GLU A 1 276 ? -2.810 -12.100 -4.551 1.00 95.56 276 GLU A CA 1
ATOM 2244 C C . GLU A 1 276 ? -3.279 -11.125 -5.644 1.00 95.56 276 GLU A C 1
ATOM 2246 O O . GLU A 1 276 ? -4.237 -11.507 -6.285 1.00 95.56 276 GLU A O 1
ATOM 2251 N N . THR A 1 277 ? -2.629 -10.021 -6.034 1.00 94.88 277 THR A N 1
ATOM 2252 C CA . THR A 1 277 ? -2.722 -9.532 -7.431 1.00 94.88 277 THR A CA 1
ATOM 2253 C C . THR A 1 277 ? -1.466 -8.830 -7.923 1.00 94.88 277 THR A C 1
ATOM 2255 O O . THR A 1 277 ? -0.872 -8.011 -7.233 1.00 94.88 277 THR A O 1
ATOM 2258 N N . ASN A 1 278 ? -1.084 -9.103 -9.172 1.00 93.31 278 ASN A N 1
ATOM 2259 C CA . ASN A 1 278 ? -0.033 -8.384 -9.900 1.00 93.31 278 ASN A CA 1
ATOM 2260 C C . ASN A 1 278 ? -0.583 -7.593 -11.105 1.00 93.31 278 ASN A C 1
ATOM 2262 O O . ASN A 1 278 ? 0.180 -7.077 -11.929 1.00 93.31 278 ASN A O 1
ATOM 2266 N N . LYS A 1 279 ? -1.916 -7.512 -11.249 1.00 92.06 279 LYS A N 1
ATOM 2267 C CA . LYS A 1 279 ? -2.560 -6.764 -12.335 1.00 92.06 279 LYS A CA 1
ATOM 2268 C C . LYS A 1 279 ? -2.446 -5.269 -12.056 1.00 92.06 279 LYS A C 1
ATOM 2270 O O . LYS A 1 279 ? -3.164 -4.735 -11.216 1.00 92.06 279 LYS A O 1
ATOM 2275 N N . ARG A 1 280 ? -1.576 -4.586 -12.801 1.00 90.31 280 ARG A N 1
ATOM 2276 C CA . ARG A 1 280 ? -1.275 -3.152 -12.632 1.00 90.31 280 ARG A CA 1
ATOM 2277 C C . ARG A 1 280 ? -2.509 -2.259 -12.577 1.00 90.31 280 ARG A C 1
ATOM 2279 O O . ARG A 1 280 ? -2.604 -1.421 -11.694 1.00 90.31 280 ARG A O 1
ATOM 2286 N N . GLU A 1 281 ? -3.465 -2.460 -13.480 1.00 90.25 281 GLU A N 1
ATOM 2287 C CA . GLU A 1 281 ? -4.715 -1.688 -13.511 1.00 90.25 281 GLU A CA 1
ATOM 2288 C C . GLU A 1 281 ? -5.531 -1.817 -12.220 1.00 90.25 281 GLU A C 1
ATOM 2290 O O . GLU A 1 281 ? -6.103 -0.833 -11.761 1.00 90.25 281 GLU A O 1
ATOM 2295 N N . VAL A 1 282 ? -5.522 -3.002 -11.606 1.00 94.44 282 VAL A N 1
ATOM 2296 C CA . VAL A 1 282 ? -6.201 -3.274 -10.341 1.00 94.44 282 VAL A CA 1
ATOM 2297 C C . VAL A 1 282 ? -5.434 -2.652 -9.182 1.00 94.44 282 VAL A C 1
ATOM 2299 O O . VAL A 1 282 ? -6.052 -1.996 -8.358 1.00 94.44 282 VAL A O 1
ATOM 2302 N N . ILE A 1 283 ? -4.104 -2.794 -9.147 1.00 95.88 283 ILE A N 1
ATOM 2303 C CA . ILE A 1 283 ? -3.253 -2.186 -8.109 1.00 95.88 283 ILE A CA 1
ATOM 2304 C C . ILE A 1 283 ? -3.369 -0.662 -8.149 1.00 95.88 283 ILE A C 1
ATOM 2306 O O . ILE A 1 283 ? -3.595 -0.040 -7.122 1.00 95.88 283 ILE A O 1
ATOM 2310 N N . ARG A 1 284 ? -3.279 -0.054 -9.337 1.00 94.81 284 ARG A N 1
ATOM 2311 C CA . ARG A 1 284 ? -3.447 1.391 -9.521 1.00 94.81 284 ARG A CA 1
ATOM 2312 C C . ARG A 1 284 ? -4.833 1.844 -9.071 1.00 94.81 284 ARG A C 1
ATOM 2314 O O . ARG A 1 284 ? -4.946 2.828 -8.358 1.00 94.81 284 ARG A O 1
ATOM 2321 N N . LYS A 1 285 ? -5.886 1.116 -9.458 1.00 95.25 285 LYS A N 1
ATOM 2322 C CA . LYS A 1 285 ? -7.250 1.425 -9.017 1.00 95.25 285 LYS A CA 1
ATOM 2323 C C . LYS A 1 285 ? -7.393 1.304 -7.497 1.00 95.25 285 LYS A C 1
ATOM 2325 O O . LYS A 1 285 ? -8.009 2.171 -6.894 1.00 95.25 285 LYS A O 1
ATOM 2330 N N . PHE A 1 286 ? -6.810 0.269 -6.894 1.00 97.31 286 PHE A N 1
ATOM 2331 C CA . PHE A 1 286 ? -6.799 0.080 -5.447 1.00 97.31 286 PHE A CA 1
ATOM 2332 C C . PHE A 1 286 ? -6.096 1.243 -4.748 1.00 97.31 286 PHE A C 1
ATOM 2334 O O . PHE A 1 286 ? -6.699 1.870 -3.891 1.00 97.31 286 PHE A O 1
ATOM 2341 N N . LEU A 1 287 ? -4.872 1.583 -5.161 1.00 96.38 287 LEU A N 1
ATOM 2342 C CA . LEU A 1 287 ? -4.112 2.699 -4.594 1.00 96.38 287 LEU A CA 1
ATOM 2343 C C . LEU A 1 287 ? -4.859 4.032 -4.716 1.00 96.38 287 LEU A C 1
ATOM 2345 O O . LEU A 1 287 ? -4.867 4.800 -3.767 1.00 96.38 287 LEU A O 1
ATOM 2349 N N . ASN A 1 288 ? -5.533 4.275 -5.842 1.00 95.56 288 ASN A N 1
ATOM 2350 C CA . ASN A 1 288 ? -6.282 5.512 -6.060 1.00 95.56 288 ASN A CA 1
ATOM 2351 C C . ASN A 1 288 ? -7.572 5.605 -5.228 1.00 95.56 288 ASN A C 1
ATOM 2353 O O . ASN A 1 288 ? -7.967 6.704 -4.861 1.00 95.56 288 ASN A O 1
ATOM 2357 N N . ILE A 1 289 ? -8.269 4.485 -5.003 1.00 97.12 289 ILE A N 1
ATOM 2358 C CA . ILE A 1 289 ? -9.557 4.470 -4.287 1.00 97.12 289 ILE A CA 1
ATOM 2359 C C . ILE A 1 289 ? -9.353 4.332 -2.778 1.00 97.12 289 ILE A C 1
ATOM 2361 O O . ILE A 1 289 ? -10.028 5.005 -2.008 1.00 97.12 289 ILE A O 1
ATOM 2365 N N . VAL A 1 290 ? -8.471 3.422 -2.362 1.00 97.94 290 VAL A N 1
ATOM 2366 C CA . VAL A 1 290 ? -8.255 3.070 -0.952 1.00 97.94 290 VAL A CA 1
ATOM 2367 C C . VAL A 1 290 ? -7.270 4.025 -0.281 1.00 97.94 290 VAL A C 1
ATOM 2369 O O . VAL A 1 290 ? -7.406 4.272 0.910 1.00 97.94 290 VAL A O 1
ATOM 2372 N N . ASP A 1 291 ? -6.308 4.563 -1.040 1.00 97.19 291 ASP A N 1
ATOM 2373 C CA . ASP A 1 291 ? -5.262 5.477 -0.558 1.00 97.19 291 ASP A CA 1
ATOM 2374 C C . ASP A 1 291 ? -4.628 5.037 0.785 1.00 97.19 291 ASP A C 1
ATOM 2376 O O . ASP A 1 291 ? -4.757 5.739 1.795 1.00 97.19 291 ASP A O 1
ATOM 2380 N N . PRO A 1 292 ? -3.975 3.850 0.835 1.00 98.00 292 PRO A N 1
ATOM 2381 C CA . PRO A 1 292 ? -3.408 3.318 2.075 1.00 98.00 292 PRO A CA 1
ATOM 2382 C C . PRO A 1 292 ? -2.397 4.273 2.707 1.00 98.00 292 PRO A C 1
ATOM 2384 O O . PRO A 1 292 ? -1.527 4.812 2.016 1.00 98.00 292 PRO A O 1
ATOM 2387 N N . GLU A 1 293 ? -2.464 4.453 4.023 1.00 98.00 293 GLU A N 1
ATOM 2388 C CA . GLU A 1 293 ? -1.612 5.414 4.718 1.00 98.00 293 GLU A CA 1
ATOM 2389 C C . GLU A 1 293 ? -0.140 4.987 4.688 1.00 98.00 293 GLU A C 1
ATOM 2391 O O . GLU A 1 293 ? 0.740 5.817 4.455 1.00 98.00 293 GLU A O 1
ATOM 2396 N N . LYS A 1 294 ? 0.151 3.680 4.782 1.00 95.88 294 LYS A N 1
ATOM 2397 C CA . LYS A 1 294 ? 1.533 3.169 4.708 1.00 95.88 294 LYS A CA 1
ATOM 2398 C C . LYS A 1 294 ? 2.203 3.411 3.357 1.00 95.88 294 LYS A C 1
ATOM 2400 O O . LYS A 1 294 ? 3.428 3.375 3.252 1.00 95.88 294 LYS A O 1
ATOM 2405 N N . MET A 1 295 ? 1.428 3.677 2.303 1.00 95.31 295 MET A N 1
ATOM 2406 C CA . MET A 1 295 ? 1.977 4.046 0.995 1.00 95.31 295 MET A CA 1
ATOM 2407 C C . MET A 1 295 ? 2.424 5.506 0.926 1.00 95.31 295 MET A C 1
ATOM 2409 O O . MET A 1 295 ? 3.127 5.874 -0.017 1.00 95.31 295 MET A O 1
ATOM 2413 N N . LYS A 1 296 ? 2.060 6.329 1.916 1.00 95.50 296 LYS A N 1
ATOM 2414 C CA . LYS A 1 296 ? 2.503 7.722 2.046 1.00 95.50 296 LYS A CA 1
ATOM 2415 C C . LYS A 1 296 ? 3.839 7.840 2.774 1.00 95.50 296 LYS A C 1
ATOM 2417 O O . LYS A 1 296 ? 4.511 8.851 2.598 1.00 95.50 296 LYS A O 1
ATOM 2422 N N . GLU A 1 297 ? 4.258 6.801 3.501 1.00 95.62 297 GLU A N 1
ATOM 2423 C CA . GLU A 1 297 ? 5.533 6.781 4.217 1.00 95.62 297 GLU A CA 1
ATOM 2424 C C . GLU A 1 297 ? 6.732 6.995 3.287 1.00 95.62 297 GLU A C 1
ATOM 2426 O O . GLU A 1 297 ? 6.962 6.255 2.322 1.00 95.62 297 GLU A O 1
ATOM 2431 N N . THR A 1 298 ? 7.566 7.967 3.651 1.00 96.00 298 THR A N 1
ATOM 2432 C CA . THR A 1 298 ? 8.749 8.369 2.883 1.00 96.00 298 THR A CA 1
ATOM 2433 C C . THR A 1 298 ? 9.708 7.203 2.646 1.00 96.00 298 THR A C 1
ATOM 2435 O O . THR A 1 298 ? 10.159 6.971 1.522 1.00 96.00 298 THR A O 1
ATOM 2438 N N . TYR A 1 299 ? 10.011 6.419 3.685 1.00 97.25 299 TYR A N 1
ATOM 2439 C CA . TYR A 1 299 ? 10.947 5.300 3.569 1.00 97.25 299 TYR A CA 1
ATOM 2440 C C . TYR A 1 299 ? 10.354 4.131 2.783 1.00 97.25 299 TYR A C 1
ATOM 2442 O O . TYR A 1 299 ? 11.065 3.500 2.000 1.00 97.25 299 TYR A O 1
ATOM 2450 N N . LYS A 1 300 ? 9.050 3.865 2.905 1.00 96.94 300 LYS A N 1
ATOM 2451 C CA . LYS A 1 300 ? 8.383 2.834 2.106 1.00 96.94 300 LYS A CA 1
ATOM 2452 C C . LYS A 1 300 ? 8.424 3.175 0.619 1.00 96.94 300 LYS A C 1
ATOM 2454 O O . LYS A 1 300 ? 8.795 2.321 -0.191 1.00 96.94 300 LYS A O 1
ATOM 2459 N N . LYS A 1 301 ? 8.126 4.429 0.260 1.00 97.06 301 LYS A N 1
ATOM 2460 C CA . LYS A 1 301 ? 8.261 4.929 -1.117 1.00 97.06 301 LYS A CA 1
ATOM 2461 C C . LYS A 1 301 ? 9.699 4.810 -1.616 1.00 97.06 301 LYS A C 1
ATOM 2463 O O . LYS A 1 301 ? 9.919 4.207 -2.666 1.00 97.06 301 LYS A O 1
ATOM 2468 N N . LYS A 1 302 ? 10.683 5.268 -0.830 1.00 98.06 302 LYS A N 1
ATOM 2469 C CA . LYS A 1 302 ? 12.119 5.136 -1.146 1.00 98.06 302 LYS A CA 1
ATOM 2470 C C . LYS A 1 302 ? 12.520 3.686 -1.391 1.00 98.06 302 LYS A C 1
ATOM 2472 O O . LYS A 1 302 ? 13.200 3.404 -2.376 1.00 98.06 302 LYS A O 1
ATOM 2477 N N . TYR A 1 303 ? 12.061 2.754 -0.559 1.00 98.19 303 TYR A N 1
ATOM 2478 C CA . TYR A 1 303 ? 12.329 1.325 -0.722 1.00 98.19 303 TYR A CA 1
ATOM 2479 C C . TYR A 1 303 ? 11.781 0.786 -2.045 1.00 98.19 303 TYR A C 1
ATOM 2481 O O . TYR A 1 303 ? 12.506 0.134 -2.802 1.00 98.19 303 TYR A O 1
ATOM 2489 N N . LEU A 1 304 ? 10.509 1.060 -2.341 1.00 97.75 304 LEU A N 1
ATOM 2490 C CA . LEU A 1 304 ? 9.846 0.578 -3.553 1.00 97.75 304 LEU A CA 1
ATOM 2491 C C . LEU A 1 304 ? 10.451 1.208 -4.816 1.00 97.75 304 LEU A C 1
ATOM 2493 O O . LEU A 1 304 ? 10.790 0.484 -5.754 1.00 97.75 304 LEU A O 1
ATOM 2497 N N . GLY A 1 305 ? 10.644 2.529 -4.820 1.00 97.56 305 GLY A N 1
ATOM 2498 C CA . GLY A 1 305 ? 11.230 3.271 -5.936 1.00 97.56 305 GLY A CA 1
ATOM 2499 C C . GLY A 1 305 ? 12.675 2.879 -6.212 1.00 97.56 305 GLY A C 1
ATOM 2500 O O . GLY A 1 305 ? 13.007 2.576 -7.353 1.00 97.56 305 GLY A O 1
ATOM 2501 N N . THR A 1 306 ? 13.515 2.766 -5.179 1.00 98.25 306 THR A N 1
ATOM 2502 C CA . THR A 1 306 ? 14.912 2.326 -5.341 1.00 98.25 306 THR A CA 1
ATOM 2503 C C . THR A 1 306 ? 14.978 0.916 -5.922 1.00 98.25 306 THR A C 1
ATOM 2505 O O . THR A 1 306 ? 15.748 0.673 -6.852 1.00 98.25 306 THR A O 1
ATOM 2508 N N . ASN A 1 307 ? 14.128 -0.007 -5.444 1.00 97.81 307 ASN A N 1
ATOM 2509 C CA . ASN A 1 307 ? 14.033 -1.343 -6.033 1.00 97.81 307 ASN A CA 1
ATOM 2510 C C . ASN A 1 307 ? 13.673 -1.287 -7.521 1.00 97.81 307 ASN A C 1
ATOM 2512 O O . ASN A 1 307 ? 14.320 -1.942 -8.334 1.00 97.81 307 ASN A O 1
ATOM 2516 N N . LEU A 1 308 ? 12.673 -0.492 -7.899 1.00 96.50 308 LEU A N 1
ATOM 2517 C CA . LEU A 1 308 ? 12.279 -0.331 -9.300 1.00 96.50 308 LEU A CA 1
ATOM 2518 C C . LEU A 1 308 ? 13.383 0.294 -10.158 1.00 96.50 308 LEU A C 1
ATOM 2520 O O . LEU A 1 308 ? 13.595 -0.157 -11.283 1.00 96.50 308 LEU A O 1
ATOM 2524 N N . ILE A 1 309 ? 14.090 1.297 -9.635 1.00 96.44 309 ILE A N 1
ATOM 2525 C CA . ILE A 1 309 ? 15.199 1.966 -10.319 1.00 96.44 309 ILE A CA 1
ATOM 2526 C C . ILE A 1 309 ? 16.285 0.954 -10.668 1.00 96.44 309 ILE A C 1
ATOM 2528 O O . ILE A 1 309 ? 16.564 0.760 -11.852 1.00 96.44 309 ILE A O 1
ATOM 2532 N N . TYR A 1 310 ? 16.860 0.253 -9.682 1.00 96.38 310 TYR A N 1
ATOM 2533 C CA . TYR A 1 310 ? 17.983 -0.632 -9.993 1.00 96.38 310 TYR A CA 1
ATOM 2534 C C . TYR A 1 310 ? 17.551 -1.854 -10.803 1.00 96.38 310 TYR A C 1
ATOM 2536 O O . TYR A 1 310 ? 18.293 -2.290 -11.682 1.00 96.38 310 TYR A O 1
ATOM 2544 N N . LEU A 1 311 ? 16.340 -2.382 -10.585 1.00 94.31 311 LEU A N 1
ATOM 2545 C CA . LEU A 1 311 ? 15.819 -3.495 -11.382 1.00 94.31 311 LEU A CA 1
ATOM 2546 C C . LEU A 1 311 ? 15.632 -3.128 -12.860 1.00 94.31 311 LEU A C 1
ATOM 2548 O O . LEU A 1 311 ? 15.602 -4.030 -13.692 1.00 94.31 311 LEU A O 1
ATOM 2552 N N . ASN A 1 312 ? 15.527 -1.841 -13.203 1.00 90.19 312 ASN A N 1
ATOM 2553 C CA . ASN A 1 312 ? 15.447 -1.363 -14.584 1.00 90.19 312 ASN A CA 1
ATOM 2554 C C . ASN A 1 312 ? 16.814 -1.033 -15.214 1.00 90.19 312 ASN A C 1
ATOM 2556 O O . ASN A 1 312 ? 16.854 -0.549 -16.343 1.00 90.19 312 ASN A O 1
ATOM 2560 N N . THR A 1 313 ? 17.925 -1.342 -14.539 1.00 89.88 313 THR A N 1
ATOM 2561 C CA . THR A 1 313 ? 19.286 -1.186 -15.084 1.00 89.88 313 THR A CA 1
ATOM 2562 C C . THR A 1 313 ? 19.769 -2.438 -15.834 1.00 89.88 313 THR A C 1
ATOM 2564 O O . THR A 1 313 ? 19.024 -3.401 -16.047 1.00 89.88 313 THR A O 1
ATOM 2567 N N . SER A 1 314 ? 21.031 -2.433 -16.282 1.00 88.44 314 SER A N 1
ATOM 2568 C CA . SER A 1 314 ? 21.642 -3.579 -16.962 1.00 88.44 314 SER A CA 1
ATOM 2569 C C . SER A 1 314 ? 21.800 -4.787 -16.026 1.00 88.44 314 SER A C 1
ATOM 2571 O O . SER A 1 314 ? 22.023 -4.645 -14.824 1.00 88.44 314 SER A O 1
ATOM 2573 N N . LYS A 1 315 ? 21.772 -6.009 -16.579 1.00 89.94 315 LYS A N 1
ATOM 2574 C CA . LYS A 1 315 ? 21.987 -7.250 -15.805 1.00 89.94 315 LYS A CA 1
ATOM 2575 C C . LYS A 1 315 ? 23.300 -7.256 -15.019 1.00 89.94 315 LYS A C 1
ATOM 2577 O O . LYS A 1 315 ? 23.342 -7.809 -13.924 1.00 89.94 315 LYS A O 1
ATOM 2582 N N . LYS A 1 316 ? 24.351 -6.635 -15.567 1.00 94.25 316 LYS A N 1
ATOM 2583 C CA . LYS A 1 316 ? 25.652 -6.487 -14.902 1.00 94.25 316 LYS A CA 1
ATOM 2584 C C . LYS A 1 316 ? 25.515 -5.679 -13.608 1.00 94.25 316 LYS A C 1
ATOM 2586 O O . LYS A 1 316 ? 25.973 -6.136 -12.569 1.00 94.25 316 LYS A O 1
ATOM 2591 N N . ILE A 1 317 ? 24.837 -4.532 -13.670 1.00 95.19 317 ILE A N 1
ATOM 2592 C CA . ILE A 1 317 ? 24.619 -3.648 -12.517 1.00 95.19 317 ILE A CA 1
ATOM 2593 C C . ILE A 1 317 ? 23.698 -4.311 -11.488 1.00 95.19 317 ILE A C 1
ATOM 2595 O O . ILE A 1 317 ? 24.015 -4.318 -10.303 1.00 95.19 317 ILE A O 1
ATOM 2599 N N . ILE A 1 318 ? 22.603 -4.939 -11.934 1.00 95.69 318 ILE A N 1
ATOM 2600 C CA . ILE A 1 318 ? 21.700 -5.697 -11.051 1.00 95.69 318 ILE A CA 1
ATOM 2601 C C . ILE A 1 318 ? 22.470 -6.779 -10.288 1.00 95.69 318 ILE A C 1
ATOM 2603 O O . ILE A 1 318 ? 22.280 -6.937 -9.083 1.00 95.69 318 ILE A O 1
ATOM 2607 N N . LYS A 1 319 ? 23.339 -7.528 -10.980 1.00 96.56 319 LYS A N 1
ATOM 2608 C CA . LYS A 1 319 ? 24.178 -8.553 -10.355 1.00 96.56 319 LYS A CA 1
ATOM 2609 C C . LYS A 1 319 ? 25.139 -7.938 -9.335 1.00 96.56 319 LYS A C 1
ATOM 2611 O O . LYS A 1 319 ? 25.170 -8.412 -8.210 1.00 96.56 319 LYS A O 1
ATOM 2616 N N . GLU A 1 320 ? 25.842 -6.861 -9.688 1.00 98.00 320 GLU A N 1
ATOM 2617 C CA . GLU A 1 320 ? 26.776 -6.169 -8.784 1.00 98.00 320 GLU A CA 1
ATOM 2618 C C . GLU A 1 320 ? 26.084 -5.680 -7.497 1.00 98.00 320 GLU A C 1
ATOM 2620 O O . GLU A 1 320 ? 26.603 -5.880 -6.399 1.00 98.00 320 GLU A O 1
ATOM 2625 N N . ILE A 1 321 ? 24.880 -5.107 -7.615 1.00 97.81 321 ILE A N 1
ATOM 2626 C CA . ILE A 1 321 ? 24.065 -4.681 -6.467 1.00 97.81 321 ILE A CA 1
ATOM 2627 C C . ILE A 1 321 ? 23.652 -5.886 -5.613 1.00 97.81 321 ILE A C 1
ATOM 2629 O O . ILE A 1 321 ? 23.834 -5.864 -4.398 1.00 97.81 321 ILE A O 1
ATOM 2633 N N . ASN A 1 322 ? 23.127 -6.951 -6.226 1.00 97.38 322 ASN A N 1
ATOM 2634 C CA . ASN A 1 322 ? 22.687 -8.141 -5.492 1.00 97.38 322 ASN A CA 1
ATOM 2635 C C . ASN A 1 322 ? 23.846 -8.864 -4.793 1.00 97.38 322 ASN A C 1
ATOM 2637 O O . ASN A 1 322 ? 23.681 -9.300 -3.656 1.00 97.38 322 ASN A O 1
ATOM 2641 N N . ASP A 1 323 ? 25.011 -8.965 -5.435 1.00 98.06 323 ASP A N 1
ATOM 2642 C CA . ASP A 1 323 ? 26.212 -9.562 -4.844 1.00 98.06 323 ASP A CA 1
ATOM 2643 C C . ASP A 1 323 ? 26.660 -8.751 -3.616 1.00 98.06 323 ASP A C 1
ATOM 2645 O O . ASP A 1 323 ? 27.012 -9.322 -2.580 1.00 98.06 323 ASP A O 1
ATOM 2649 N N . LYS A 1 324 ? 26.569 -7.415 -3.686 1.00 98.25 324 LYS A N 1
ATOM 2650 C CA . LYS A 1 324 ? 26.869 -6.534 -2.552 1.00 98.25 324 LYS A CA 1
ATOM 2651 C C . LYS A 1 324 ? 25.853 -6.678 -1.412 1.00 98.25 324 LYS A C 1
ATOM 2653 O O . LYS A 1 324 ? 26.273 -6.816 -0.265 1.00 98.25 324 LYS A O 1
ATOM 2658 N N . ILE A 1 325 ? 24.555 -6.729 -1.725 1.00 98.00 325 ILE A N 1
ATOM 2659 C CA . ILE A 1 325 ? 23.488 -6.987 -0.742 1.00 98.00 325 ILE A CA 1
ATOM 2660 C C . ILE A 1 325 ? 23.711 -8.338 -0.062 1.00 98.00 325 ILE A C 1
ATOM 2662 O O . ILE A 1 325 ? 23.672 -8.411 1.158 1.00 98.00 325 ILE A O 1
ATOM 2666 N N . LYS A 1 326 ? 23.983 -9.403 -0.825 1.00 97.69 326 LYS A N 1
ATOM 2667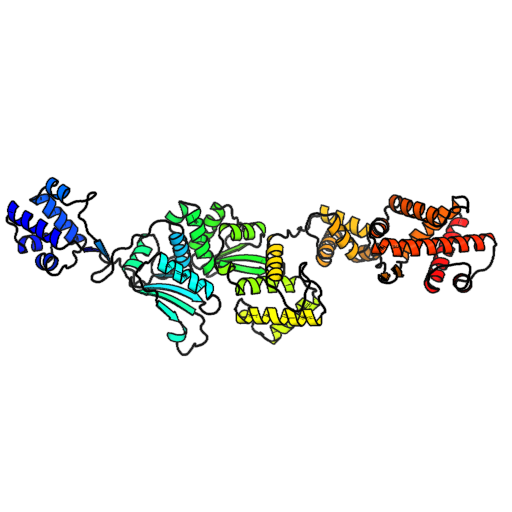 C CA . LYS A 1 326 ? 24.216 -10.747 -0.278 1.00 97.69 326 LYS A CA 1
ATOM 2668 C C . LYS A 1 326 ? 25.456 -10.796 0.618 1.00 97.69 326 LYS A C 1
ATOM 2670 O O . LYS A 1 326 ? 25.468 -11.540 1.592 1.00 97.69 326 LYS A O 1
ATOM 2675 N N . LYS A 1 327 ? 26.488 -10.008 0.300 1.00 98.00 327 LYS A N 1
ATOM 2676 C CA . LYS A 1 327 ? 27.695 -9.895 1.124 1.00 98.00 327 LYS A CA 1
ATOM 2677 C C . LYS A 1 327 ? 27.422 -9.202 2.460 1.00 98.00 327 LYS A C 1
ATOM 2679 O O . LYS A 1 327 ? 27.855 -9.713 3.485 1.00 98.00 327 LYS A O 1
ATOM 2684 N N . ASP A 1 328 ? 26.747 -8.053 2.452 1.00 97.88 328 ASP A N 1
ATOM 2685 C CA . ASP A 1 328 ? 26.579 -7.257 3.679 1.00 97.88 328 ASP A CA 1
ATOM 2686 C C . ASP A 1 328 ? 25.341 -7.690 4.497 1.00 97.88 328 ASP A C 1
ATOM 2688 O O . ASP A 1 328 ? 25.324 -7.551 5.716 1.00 97.88 328 ASP A O 1
ATOM 2692 N N . TYR A 1 329 ? 24.326 -8.262 3.841 1.00 97.25 329 TYR A N 1
ATOM 2693 C CA . TYR A 1 329 ? 23.113 -8.833 4.433 1.00 97.25 329 TYR A CA 1
ATOM 2694 C C . TYR A 1 329 ? 22.936 -10.286 3.953 1.00 97.25 329 TYR A C 1
ATOM 2696 O O . TYR A 1 329 ? 22.111 -10.554 3.077 1.00 97.25 329 TYR A O 1
ATOM 2704 N N . PRO A 1 330 ? 23.681 -11.259 4.504 1.00 96.94 330 PRO A N 1
ATOM 2705 C CA . PRO A 1 330 ? 23.624 -12.650 4.042 1.00 96.94 330 PRO A CA 1
ATOM 2706 C C . PRO A 1 330 ? 22.266 -13.320 4.286 1.00 96.94 330 PRO A C 1
ATOM 2708 O O . PRO A 1 330 ? 21.879 -14.218 3.542 1.00 96.94 330 PRO A O 1
ATOM 2711 N N . ASN A 1 331 ? 21.519 -12.873 5.299 1.00 96.38 331 ASN A N 1
ATOM 2712 C CA . ASN A 1 331 ? 20.170 -13.357 5.567 1.00 96.38 331 ASN A CA 1
ATOM 2713 C C . ASN A 1 331 ? 19.139 -12.603 4.708 1.00 96.38 331 ASN A C 1
ATOM 2715 O O . ASN A 1 331 ? 18.914 -11.408 4.913 1.00 96.38 331 ASN A O 1
ATOM 2719 N N . GLU A 1 332 ? 18.462 -13.311 3.798 1.00 94.56 332 GLU A N 1
ATOM 2720 C CA . GLU A 1 332 ? 17.425 -12.746 2.919 1.00 94.56 332 GLU A CA 1
ATOM 2721 C C . GLU A 1 332 ? 16.242 -12.131 3.679 1.00 94.56 332 GLU A C 1
ATOM 2723 O O . GLU A 1 332 ? 15.579 -11.222 3.174 1.00 94.56 332 GLU A O 1
ATOM 2728 N N . TYR A 1 333 ? 15.984 -12.567 4.918 1.00 93.31 333 TYR A N 1
ATOM 2729 C CA . TYR A 1 333 ? 14.964 -11.957 5.772 1.00 93.31 333 TYR A CA 1
ATOM 2730 C C . TYR A 1 333 ? 15.235 -10.466 6.009 1.00 93.31 333 TYR A C 1
ATOM 2732 O O . TYR A 1 333 ? 14.301 -9.664 6.051 1.00 93.31 333 TYR A O 1
ATOM 2740 N N . ASN A 1 334 ? 16.510 -10.078 6.080 1.00 94.44 334 ASN A N 1
ATOM 2741 C CA . ASN A 1 334 ? 16.916 -8.693 6.298 1.00 94.44 334 ASN A CA 1
ATOM 2742 C C . ASN A 1 334 ? 16.801 -7.832 5.030 1.00 94.44 334 ASN A C 1
ATOM 2744 O O . ASN A 1 334 ? 16.975 -6.621 5.104 1.00 94.44 334 ASN A O 1
ATOM 2748 N N . HIS A 1 335 ? 16.477 -8.423 3.872 1.00 95.06 335 HIS A N 1
ATOM 2749 C CA . HIS A 1 335 ? 16.223 -7.673 2.631 1.00 95.06 335 HIS A CA 1
ATOM 2750 C C . HIS A 1 335 ? 14.797 -7.105 2.573 1.00 95.06 335 HIS A C 1
ATOM 2752 O O . HIS A 1 335 ? 14.434 -6.391 1.627 1.00 95.06 335 HIS A O 1
ATOM 2758 N N . ARG A 1 336 ? 13.954 -7.466 3.550 1.00 94.75 336 ARG A N 1
ATOM 2759 C CA . ARG A 1 336 ? 12.608 -6.914 3.717 1.00 94.75 336 ARG A CA 1
ATOM 2760 C C . ARG A 1 336 ? 12.686 -5.421 4.038 1.00 94.75 336 ARG A C 1
ATOM 2762 O O . ARG A 1 336 ? 13.721 -4.895 4.440 1.00 94.75 336 ARG A O 1
ATOM 2769 N N . TYR A 1 337 ? 11.566 -4.734 3.841 1.00 96.12 337 TYR A N 1
ATOM 2770 C CA . TYR A 1 337 ? 11.461 -3.319 4.171 1.00 96.12 337 TYR A CA 1
ATOM 2771 C C . TYR A 1 337 ? 11.836 -3.062 5.638 1.00 96.12 337 TYR A C 1
ATOM 2773 O O . TYR A 1 337 ? 11.251 -3.642 6.549 1.00 96.12 337 TYR A O 1
ATOM 2781 N N . SER A 1 338 ? 12.800 -2.168 5.828 1.00 96.44 338 SER A N 1
ATOM 2782 C CA . SER A 1 338 ? 13.108 -1.473 7.076 1.00 96.44 338 SER A CA 1
ATOM 2783 C C . SER A 1 338 ? 13.718 -0.116 6.724 1.00 96.44 338 SER A C 1
ATOM 2785 O O . SER A 1 338 ? 14.235 0.049 5.609 1.00 96.44 338 SER A O 1
ATOM 2787 N N . LYS A 1 339 ? 13.687 0.859 7.640 1.00 96.38 339 LYS A N 1
ATOM 2788 C CA . LYS A 1 339 ? 14.317 2.173 7.400 1.00 96.38 339 LYS A CA 1
ATOM 2789 C C . LYS A 1 339 ? 15.812 2.018 7.100 1.00 96.38 339 LYS A C 1
ATOM 2791 O O . LYS A 1 339 ? 16.309 2.564 6.118 1.00 96.38 339 LYS A O 1
ATOM 2796 N N . GLU A 1 340 ? 16.495 1.197 7.894 1.00 97.06 340 GLU A N 1
ATOM 2797 C CA . GLU A 1 340 ? 17.926 0.909 7.756 1.00 97.06 340 GLU A CA 1
ATOM 2798 C C . GLU A 1 340 ? 18.263 0.304 6.385 1.00 97.06 340 GLU A C 1
ATOM 2800 O O . GLU A 1 340 ? 19.061 0.868 5.634 1.00 97.06 340 GLU A O 1
ATOM 2805 N N . PHE A 1 341 ? 17.604 -0.800 6.014 1.00 97.81 341 PHE A N 1
ATOM 2806 C CA . PHE A 1 341 ? 17.885 -1.473 4.746 1.00 97.81 341 PHE A CA 1
ATOM 2807 C C . PHE A 1 341 ? 17.527 -0.598 3.538 1.00 97.81 341 PHE A C 1
ATOM 2809 O O . PHE A 1 341 ? 18.202 -0.645 2.513 1.00 97.81 341 PHE A O 1
ATOM 2816 N N . THR A 1 342 ? 16.496 0.244 3.654 1.00 97.94 342 THR A N 1
ATOM 2817 C CA . THR A 1 342 ? 16.119 1.204 2.605 1.00 97.94 342 THR A CA 1
ATOM 2818 C C . THR A 1 342 ? 17.242 2.197 2.320 1.00 97.94 342 THR A C 1
ATOM 2820 O O . THR A 1 342 ? 17.602 2.406 1.159 1.00 97.94 342 THR A O 1
ATOM 2823 N N . LEU A 1 343 ? 17.811 2.792 3.370 1.00 98.00 343 LEU A N 1
ATOM 2824 C CA . LEU A 1 343 ? 18.915 3.744 3.251 1.00 98.00 343 LEU A CA 1
ATOM 2825 C C . LEU A 1 343 ? 20.179 3.071 2.707 1.00 98.00 343 LEU A C 1
ATOM 2827 O O . LEU A 1 343 ? 20.830 3.608 1.810 1.00 98.00 343 LEU A O 1
ATOM 2831 N N . TYR A 1 344 ? 20.486 1.870 3.197 1.00 98.44 344 TYR A N 1
ATOM 2832 C CA . TYR A 1 344 ? 21.581 1.049 2.687 1.00 98.44 344 TYR A CA 1
ATOM 2833 C C . TYR A 1 344 ? 21.427 0.747 1.187 1.00 98.44 344 TYR A C 1
ATOM 2835 O O . TYR A 1 344 ? 22.356 0.974 0.407 1.00 98.44 344 TYR A O 1
ATOM 2843 N N . LEU A 1 345 ? 20.241 0.289 0.769 1.00 98.31 345 LEU A N 1
ATOM 2844 C CA . LEU A 1 345 ? 19.948 -0.057 -0.620 1.00 98.31 345 LEU A CA 1
ATOM 2845 C C . LEU A 1 345 ? 20.131 1.153 -1.543 1.00 98.31 345 LEU A C 1
ATOM 2847 O O . LEU A 1 345 ? 20.792 1.028 -2.576 1.00 98.31 345 LEU A O 1
ATOM 2851 N N . LYS A 1 346 ? 19.593 2.320 -1.159 1.00 98.19 346 LYS A N 1
ATOM 2852 C CA . LYS A 1 346 ? 19.750 3.581 -1.905 1.00 98.19 346 LYS A CA 1
ATOM 2853 C C . LYS A 1 346 ? 21.227 3.929 -2.080 1.00 98.19 346 LYS A C 1
ATOM 2855 O O . LYS A 1 346 ? 21.691 4.050 -3.212 1.00 98.19 346 LYS A O 1
ATOM 2860 N N . LYS A 1 347 ? 21.980 3.959 -0.977 1.00 98.44 347 LYS A N 1
ATOM 2861 C CA . LYS A 1 347 ? 23.407 4.314 -0.961 1.00 98.44 347 LYS A CA 1
ATOM 2862 C C . LYS A 1 347 ? 24.260 3.408 -1.854 1.00 98.44 347 LYS A C 1
ATOM 2864 O O . LYS A 1 347 ? 25.195 3.868 -2.508 1.00 98.44 347 LYS A O 1
ATOM 2869 N N . ILE A 1 348 ? 23.966 2.108 -1.897 1.00 98.44 348 ILE A N 1
ATOM 2870 C CA . ILE A 1 348 ? 24.702 1.176 -2.764 1.00 98.44 348 ILE A CA 1
ATOM 2871 C C . ILE A 1 348 ? 24.347 1.344 -4.229 1.00 98.44 348 ILE A C 1
ATOM 2873 O O . ILE A 1 348 ? 25.254 1.286 -5.062 1.00 98.44 348 ILE A O 1
ATOM 2877 N N . CYS A 1 349 ? 23.069 1.565 -4.543 1.00 97.88 349 CYS A N 1
ATOM 2878 C CA . CYS A 1 349 ? 22.667 1.875 -5.909 1.00 97.88 349 CYS A CA 1
ATOM 2879 C C . CYS A 1 349 ? 23.419 3.116 -6.400 1.00 97.88 349 CYS A C 1
ATOM 2881 O O . CYS A 1 349 ? 24.072 3.049 -7.436 1.00 97.88 349 CYS A O 1
ATOM 2883 N N . GLU A 1 350 ? 23.440 4.189 -5.607 1.00 97.81 350 GLU A N 1
ATOM 2884 C CA . GLU A 1 350 ? 24.129 5.439 -5.949 1.00 97.81 350 GLU A CA 1
ATOM 2885 C C . GLU A 1 350 ? 25.630 5.239 -6.197 1.00 97.81 350 GLU A C 1
ATOM 2887 O O . GLU A 1 350 ? 26.178 5.655 -7.224 1.00 97.81 350 GLU A O 1
ATOM 2892 N N . LYS A 1 351 ? 26.297 4.505 -5.298 1.00 97.75 351 LYS A N 1
ATOM 2893 C CA . LYS A 1 351 ? 27.720 4.174 -5.436 1.00 97.75 351 LYS A CA 1
ATOM 2894 C C . LYS A 1 351 ? 28.010 3.391 -6.721 1.00 97.75 351 LYS A C 1
ATOM 2896 O O . LYS A 1 351 ? 28.983 3.681 -7.419 1.00 97.75 351 LYS A O 1
ATOM 2901 N N . ILE A 1 352 ? 27.199 2.379 -7.029 1.00 97.50 352 ILE A N 1
ATOM 2902 C CA . ILE A 1 352 ? 27.403 1.522 -8.205 1.00 97.50 352 ILE A CA 1
ATOM 2903 C C . ILE A 1 352 ? 27.050 2.270 -9.496 1.00 97.50 352 ILE A C 1
ATOM 2905 O O . ILE A 1 352 ? 27.747 2.100 -10.497 1.00 97.50 352 ILE A O 1
ATOM 2909 N N . PHE A 1 353 ? 26.030 3.127 -9.486 1.00 96.88 353 PHE A N 1
ATOM 2910 C CA . PHE A 1 353 ? 25.669 3.962 -10.633 1.00 96.88 353 PHE A CA 1
ATOM 2911 C C . PHE A 1 353 ? 26.766 4.975 -10.958 1.00 96.88 353 PHE A C 1
ATOM 2913 O O . PHE A 1 353 ? 27.163 5.068 -12.118 1.00 96.88 353 PHE A O 1
ATOM 2920 N N . GLY A 1 354 ? 27.333 5.637 -9.942 1.00 96.25 354 GLY A N 1
ATOM 2921 C CA . GLY A 1 354 ? 28.486 6.525 -10.116 1.00 96.25 354 GLY A CA 1
ATOM 2922 C C . GLY A 1 354 ? 29.698 5.793 -10.703 1.00 96.25 354 GLY A C 1
ATOM 2923 O O . GLY A 1 354 ? 30.268 6.231 -11.700 1.00 96.25 354 GLY A O 1
ATOM 2924 N N . LYS A 1 355 ? 30.036 4.611 -10.165 1.00 96.75 355 LYS A N 1
ATOM 2925 C CA . LYS A 1 355 ? 31.122 3.761 -10.694 1.00 96.75 355 LYS A CA 1
ATOM 2926 C C . LYS A 1 355 ? 30.908 3.361 -12.161 1.00 96.75 355 LYS A C 1
ATOM 2928 O O . LYS A 1 355 ? 31.874 3.266 -12.913 1.00 96.75 355 LYS A O 1
ATOM 2933 N N . ASN A 1 356 ? 29.663 3.103 -12.564 1.00 95.19 356 ASN A N 1
ATOM 2934 C CA . ASN A 1 356 ? 29.312 2.688 -13.924 1.00 95.19 356 ASN A CA 1
ATOM 2935 C C . ASN A 1 356 ? 28.967 3.868 -14.858 1.00 95.19 356 ASN A C 1
ATOM 2937 O O . ASN A 1 356 ? 28.532 3.608 -15.977 1.00 95.19 356 ASN A O 1
ATOM 2941 N N . LYS A 1 357 ? 29.175 5.127 -14.428 1.00 94.50 357 LYS A N 1
ATOM 2942 C CA . LYS A 1 357 ? 28.897 6.351 -15.206 1.00 94.50 357 LYS A CA 1
ATOM 2943 C C . LYS A 1 357 ? 27.488 6.357 -15.816 1.00 94.50 357 LYS A C 1
ATOM 2945 O O . LYS A 1 357 ? 27.312 6.526 -17.017 1.00 94.50 357 LYS A O 1
ATOM 2950 N N . ILE A 1 358 ? 26.481 6.071 -14.991 1.00 91.19 358 ILE A N 1
ATOM 2951 C CA . ILE A 1 358 ? 25.081 6.174 -15.415 1.00 91.19 358 ILE A CA 1
ATOM 2952 C C . ILE A 1 358 ? 24.713 7.653 -15.510 1.00 91.19 358 ILE A C 1
ATOM 2954 O O . ILE A 1 358 ? 24.708 8.328 -14.492 1.00 91.19 358 ILE A O 1
ATOM 2958 N N . ASP A 1 359 ? 24.382 8.138 -16.705 1.00 89.81 359 ASP A N 1
ATOM 2959 C CA . ASP A 1 359 ? 24.050 9.557 -16.919 1.00 89.81 359 ASP A CA 1
ATOM 2960 C C . ASP A 1 359 ? 22.554 9.865 -16.729 1.00 89.81 359 ASP A C 1
ATOM 2962 O O . ASP A 1 359 ? 22.171 11.009 -16.484 1.00 89.81 359 ASP A O 1
ATOM 2966 N N . GLU A 1 360 ? 21.690 8.850 -16.830 1.00 88.25 360 GLU A N 1
ATOM 2967 C CA . GLU A 1 360 ? 20.235 9.008 -16.773 1.00 88.25 360 GLU A CA 1
ATOM 2968 C C . GLU A 1 360 ? 19.555 7.818 -16.081 1.00 88.25 360 GLU A C 1
ATOM 2970 O O . GLU A 1 360 ? 19.874 6.653 -16.332 1.00 88.25 360 GLU A O 1
ATOM 2975 N N . ILE A 1 361 ? 18.566 8.110 -15.236 1.00 85.88 361 ILE A N 1
ATOM 2976 C CA . ILE A 1 361 ? 17.696 7.135 -14.581 1.00 85.88 361 ILE A CA 1
ATOM 2977 C C . ILE A 1 361 ? 16.249 7.527 -14.851 1.00 85.88 361 ILE A C 1
ATOM 2979 O O . ILE A 1 361 ? 15.781 8.581 -14.430 1.00 85.88 361 ILE A O 1
ATOM 2983 N N . ASN A 1 362 ? 15.505 6.649 -15.526 1.00 79.38 362 ASN A N 1
ATOM 2984 C CA . ASN A 1 362 ? 14.082 6.846 -15.800 1.00 79.38 362 ASN A CA 1
ATOM 2985 C C . ASN A 1 362 ? 13.744 8.206 -16.454 1.00 79.38 362 ASN A C 1
ATOM 2987 O O . ASN A 1 362 ? 12.693 8.755 -16.134 1.00 79.38 362 ASN A O 1
ATOM 2991 N N . GLY A 1 363 ? 14.526 8.738 -17.394 1.00 80.69 363 GLY A N 1
ATOM 2992 C CA . GLY A 1 363 ? 14.229 10.048 -17.999 1.00 80.69 363 GLY A CA 1
ATOM 2993 C C . GLY A 1 363 ? 14.821 11.240 -17.251 1.00 80.69 363 GLY A C 1
ATOM 2994 O O . GLY A 1 363 ? 14.666 12.365 -17.711 1.00 80.69 363 GLY A O 1
ATOM 2995 N N . HIS A 1 364 ? 15.470 11.021 -16.106 1.00 87.12 364 HIS A N 1
ATOM 2996 C CA . HIS A 1 364 ? 16.048 12.080 -15.285 1.00 87.12 364 HIS A CA 1
ATOM 2997 C C . HIS A 1 364 ? 17.569 11.987 -15.306 1.00 87.12 364 HIS A C 1
ATOM 2999 O O . HIS A 1 364 ? 18.126 10.902 -15.124 1.00 87.12 364 HIS A O 1
ATOM 3005 N N . LYS A 1 365 ? 18.241 13.127 -15.487 1.00 92.06 365 LYS A N 1
ATOM 3006 C CA . LYS A 1 365 ? 19.702 13.215 -15.409 1.00 92.06 365 LYS A CA 1
ATOM 3007 C C . LYS A 1 365 ? 20.172 12.776 -14.022 1.00 92.06 365 LYS A C 1
ATOM 3009 O O . LYS A 1 365 ? 19.702 13.302 -13.017 1.00 92.06 365 LYS A O 1
ATOM 3014 N N . TYR A 1 366 ? 21.101 11.831 -13.974 1.00 93.69 366 TYR A N 1
ATOM 3015 C CA . TYR A 1 366 ? 21.708 11.369 -12.734 1.00 93.69 366 TYR A CA 1
ATOM 3016 C C . TYR A 1 366 ? 22.937 12.216 -12.397 1.00 93.69 366 TYR A C 1
ATOM 3018 O O . TYR A 1 366 ? 23.871 12.310 -13.188 1.00 93.69 366 TYR A O 1
ATOM 3026 N N . THR A 1 367 ? 22.926 12.859 -11.229 1.00 90.50 367 THR A N 1
ATOM 3027 C CA . THR A 1 367 ? 23.982 13.792 -10.794 1.00 90.50 367 THR A CA 1
ATOM 3028 C C . THR A 1 367 ? 24.919 13.208 -9.740 1.00 90.50 367 THR A C 1
ATOM 3030 O O . THR A 1 367 ? 26.029 13.709 -9.595 1.00 90.50 367 THR A O 1
ATOM 3033 N N . SER A 1 368 ? 24.479 12.185 -9.000 1.00 92.88 368 SER A N 1
ATOM 3034 C CA . SER A 1 368 ? 25.231 11.367 -8.017 1.00 92.88 368 SER A CA 1
ATOM 3035 C C . SER A 1 368 ? 24.301 10.734 -6.977 1.00 92.88 368 SER A C 1
ATOM 3037 O O . SER A 1 368 ? 24.716 9.815 -6.271 1.00 92.88 368 SER A O 1
ATOM 3039 N N . GLU A 1 369 ? 23.052 11.197 -6.901 1.00 97.25 369 GLU A N 1
ATOM 3040 C CA . GLU A 1 369 ? 22.042 10.714 -5.967 1.00 97.25 369 GLU A CA 1
ATOM 3041 C C . GLU A 1 369 ? 20.745 10.296 -6.670 1.00 97.25 369 GLU A C 1
ATOM 3043 O O . GLU A 1 369 ? 20.401 10.776 -7.751 1.00 97.25 369 GLU A O 1
ATOM 3048 N N . ILE A 1 370 ? 20.016 9.378 -6.040 1.00 97.12 370 ILE A N 1
ATOM 3049 C CA . ILE A 1 370 ? 18.648 9.029 -6.418 1.00 97.12 370 ILE A CA 1
ATOM 3050 C C . ILE A 1 370 ? 17.716 10.033 -5.737 1.00 97.12 370 ILE A C 1
ATOM 3052 O O . ILE A 1 370 ? 17.544 9.976 -4.515 1.00 97.12 370 ILE A O 1
ATOM 3056 N N . SER A 1 371 ? 17.125 10.934 -6.521 1.00 97.00 371 SER A N 1
ATOM 3057 C CA . SER A 1 371 ? 16.189 11.944 -6.020 1.00 97.00 371 SER A CA 1
ATOM 3058 C C . SER A 1 371 ? 14.788 11.370 -5.769 1.00 97.00 371 SER A C 1
ATOM 3060 O O . SER A 1 371 ? 14.444 10.280 -6.249 1.00 97.00 371 SER A O 1
ATOM 3062 N N . ASP A 1 372 ? 13.960 12.106 -5.026 1.00 96.44 372 ASP A N 1
ATOM 3063 C CA . ASP A 1 372 ? 12.573 11.707 -4.765 1.00 96.44 372 ASP A CA 1
ATOM 3064 C C . ASP A 1 372 ? 11.729 11.743 -6.060 1.00 96.44 372 ASP A C 1
ATOM 3066 O O . ASP A 1 372 ? 10.909 10.852 -6.281 1.00 96.44 372 ASP A O 1
ATOM 3070 N N . GLU A 1 373 ? 12.024 12.641 -7.008 1.00 95.88 373 GLU A N 1
ATOM 3071 C CA . GLU A 1 373 ? 11.377 12.666 -8.331 1.00 95.88 373 GLU A CA 1
ATOM 3072 C C . GLU A 1 373 ? 11.695 11.408 -9.148 1.00 95.88 373 GLU A C 1
ATOM 3074 O O . GLU A 1 373 ? 10.823 10.871 -9.835 1.00 95.88 373 GLU A O 1
ATOM 3079 N N . MET A 1 374 ? 12.929 10.895 -9.068 1.00 96.50 374 MET A N 1
ATOM 3080 C CA . MET A 1 374 ? 13.297 9.634 -9.724 1.00 96.50 374 MET A CA 1
ATOM 3081 C C . MET A 1 374 ? 12.540 8.446 -9.126 1.00 96.50 374 MET A C 1
ATOM 3083 O O . MET A 1 374 ? 12.146 7.535 -9.864 1.00 96.50 374 MET A O 1
ATOM 3087 N N . ILE A 1 375 ? 12.346 8.446 -7.803 1.00 97.12 375 ILE A N 1
ATOM 3088 C CA . ILE A 1 375 ? 11.570 7.438 -7.070 1.00 97.12 375 ILE A CA 1
ATOM 3089 C C . ILE A 1 375 ? 10.106 7.478 -7.505 1.00 97.12 375 ILE A C 1
ATOM 3091 O O . ILE A 1 375 ? 9.565 6.440 -7.900 1.00 97.12 375 ILE A O 1
ATOM 3095 N N . ASP A 1 376 ? 9.491 8.658 -7.504 1.00 94.94 376 ASP A N 1
ATOM 3096 C CA . ASP A 1 376 ? 8.094 8.835 -7.894 1.00 94.94 376 ASP A CA 1
ATOM 3097 C C . ASP A 1 376 ? 7.883 8.478 -9.369 1.00 94.94 376 ASP A C 1
ATOM 3099 O O . ASP A 1 376 ? 6.975 7.712 -9.697 1.00 94.94 376 ASP A O 1
ATOM 3103 N N . SER A 1 377 ? 8.785 8.912 -10.256 1.00 94.06 377 SER A N 1
ATOM 3104 C CA . SER A 1 377 ? 8.799 8.538 -11.677 1.00 94.06 377 SER A CA 1
ATOM 3105 C C . SER A 1 377 ? 8.917 7.022 -11.870 1.00 94.06 377 SER A C 1
ATOM 3107 O O . SER A 1 377 ? 8.218 6.438 -12.702 1.00 94.06 377 SER A O 1
ATOM 3109 N N . ALA A 1 378 ? 9.746 6.336 -11.076 1.00 94.50 378 ALA A N 1
ATOM 3110 C CA . ALA A 1 378 ? 9.875 4.880 -11.132 1.00 94.50 378 ALA A CA 1
ATOM 3111 C C . ALA A 1 378 ? 8.582 4.164 -10.712 1.00 94.50 378 ALA A C 1
ATOM 3113 O O . ALA A 1 378 ? 8.150 3.223 -11.388 1.00 94.50 378 ALA A O 1
ATOM 3114 N N . ILE A 1 379 ? 7.967 4.604 -9.610 1.00 95.25 379 ILE A N 1
ATOM 3115 C CA . ILE A 1 379 ? 6.710 4.055 -9.084 1.00 95.25 379 ILE A CA 1
ATOM 3116 C C . ILE A 1 379 ? 5.576 4.291 -10.085 1.00 95.25 379 ILE A C 1
ATOM 3118 O O . ILE A 1 379 ? 4.872 3.345 -10.454 1.00 95.25 379 ILE A O 1
ATOM 3122 N N . ASP A 1 380 ? 5.440 5.519 -10.579 1.00 91.94 380 ASP A N 1
ATOM 3123 C CA . ASP A 1 380 ? 4.420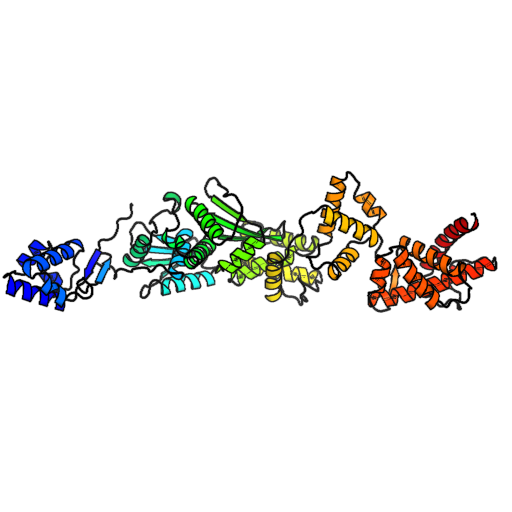 5.908 -11.546 1.00 91.94 380 ASP A CA 1
ATOM 3124 C C . ASP A 1 380 ? 4.556 5.114 -12.848 1.00 91.94 380 ASP A C 1
ATOM 3126 O O . ASP A 1 380 ? 3.586 4.513 -13.317 1.00 91.94 380 ASP A O 1
ATOM 3130 N N . LYS A 1 381 ? 5.779 4.977 -13.382 1.00 89.50 381 LYS A N 1
ATOM 3131 C CA . LYS A 1 381 ? 6.045 4.095 -14.527 1.00 89.50 381 LYS A CA 1
ATOM 3132 C C . LYS A 1 381 ? 5.660 2.656 -14.216 1.00 89.50 381 LYS A C 1
ATOM 3134 O O . LYS A 1 381 ? 4.984 2.029 -15.024 1.00 89.50 381 LYS A O 1
ATOM 3139 N N . ALA A 1 382 ? 6.013 2.109 -13.058 1.00 91.06 382 ALA A N 1
ATOM 3140 C CA . ALA A 1 382 ? 5.657 0.731 -12.719 1.00 91.06 382 ALA A CA 1
ATOM 3141 C C . ALA A 1 382 ? 4.135 0.495 -12.598 1.00 91.06 382 ALA A C 1
ATOM 3143 O O . ALA A 1 382 ? 3.682 -0.629 -12.852 1.00 91.06 382 ALA A O 1
ATOM 3144 N N . LEU A 1 383 ? 3.356 1.532 -12.265 1.00 89.88 383 LEU A N 1
ATOM 3145 C CA . LEU A 1 383 ? 1.890 1.500 -12.189 1.00 89.88 383 LEU A CA 1
ATOM 3146 C C . LEU A 1 383 ? 1.196 1.798 -13.533 1.00 89.88 383 LEU A C 1
ATOM 3148 O O . LEU A 1 383 ? 0.173 1.178 -13.831 1.00 89.88 383 LEU A O 1
ATOM 3152 N N . LYS A 1 384 ? 1.734 2.712 -14.354 1.00 84.12 384 LYS A N 1
ATOM 3153 C CA . LYS A 1 384 ? 1.164 3.121 -15.655 1.00 84.12 384 LYS A CA 1
ATOM 3154 C C . LYS A 1 384 ? 1.602 2.241 -16.820 1.00 84.12 384 LYS A C 1
ATOM 3156 O O . LYS A 1 384 ? 0.820 2.006 -17.741 1.00 84.12 384 LYS A O 1
ATOM 3161 N N . PHE A 1 385 ? 2.843 1.760 -16.813 1.00 67.69 385 PHE A N 1
ATOM 3162 C CA . PHE A 1 385 ? 3.417 1.034 -17.942 1.00 67.69 385 PHE A CA 1
ATOM 3163 C C . PHE A 1 385 ? 2.596 -0.230 -18.201 1.00 67.69 385 PHE A C 1
ATOM 3165 O O . PHE A 1 385 ? 2.397 -1.055 -17.311 1.00 67.69 385 PHE A O 1
ATOM 3172 N N . LYS A 1 386 ? 2.125 -0.435 -19.430 1.00 59.47 386 LYS A N 1
ATOM 3173 C CA . LYS A 1 386 ? 1.522 -1.707 -19.845 1.00 59.47 386 LYS A CA 1
ATOM 3174 C C . LYS A 1 386 ? 2.612 -2.559 -20.479 1.00 59.47 386 LYS A C 1
ATOM 3176 O O . LYS A 1 386 ? 3.022 -2.284 -21.595 1.00 59.47 386 LYS A O 1
ATOM 3181 N N . TYR A 1 387 ? 3.079 -3.616 -19.812 1.00 57.62 387 TYR A N 1
ATOM 3182 C CA . TYR A 1 387 ? 3.869 -4.609 -20.545 1.00 57.62 387 TYR A CA 1
ATOM 3183 C C . TYR A 1 387 ? 2.960 -5.215 -21.617 1.00 57.62 387 TYR A C 1
ATOM 3185 O O . TYR A 1 387 ? 1.957 -5.850 -21.281 1.00 57.62 387 TYR A O 1
ATOM 3193 N N . ARG A 1 388 ? 3.290 -5.015 -22.901 1.00 63.38 388 ARG A N 1
ATOM 3194 C CA . ARG A 1 388 ? 2.639 -5.773 -23.971 1.00 63.38 388 ARG A CA 1
ATOM 3195 C C . ARG A 1 388 ? 2.964 -7.245 -23.720 1.00 63.38 388 ARG A C 1
ATOM 3197 O O . ARG A 1 388 ? 4.129 -7.640 -23.753 1.00 63.38 388 ARG A O 1
ATOM 3204 N N . ARG A 1 389 ? 1.942 -8.046 -23.405 1.00 70.81 389 ARG A N 1
ATOM 3205 C CA . ARG A 1 389 ? 2.073 -9.509 -23.393 1.00 70.81 389 ARG A CA 1
ATOM 3206 C C . ARG A 1 389 ? 2.477 -9.977 -24.792 1.00 70.81 389 ARG A C 1
ATOM 3208 O O . ARG A 1 389 ? 2.207 -9.276 -25.770 1.00 70.81 389 ARG A O 1
ATOM 3215 N N . TYR A 1 390 ? 3.104 -11.151 -24.874 1.00 77.38 390 TYR A N 1
ATOM 3216 C CA . TYR A 1 390 ? 3.349 -11.798 -26.157 1.00 77.38 390 TYR A CA 1
ATOM 3217 C C . TYR A 1 390 ? 2.037 -11.834 -26.948 1.00 77.38 390 TYR A C 1
ATOM 3219 O O . TYR A 1 390 ? 1.012 -12.311 -26.461 1.00 77.38 390 TYR A O 1
ATOM 3227 N N . ASN A 1 391 ? 2.066 -11.261 -28.142 1.00 85.31 391 ASN A N 1
ATOM 3228 C CA . ASN A 1 391 ? 0.952 -11.246 -29.069 1.00 85.31 391 ASN A CA 1
ATOM 3229 C C . ASN A 1 391 ? 1.536 -11.560 -30.442 1.00 85.31 391 ASN A C 1
ATOM 3231 O O . ASN A 1 391 ? 2.363 -10.806 -30.951 1.00 85.31 391 ASN A O 1
ATOM 3235 N N . LYS A 1 392 ? 1.113 -12.678 -31.030 1.00 89.38 392 LYS A N 1
ATOM 3236 C CA . LYS A 1 392 ? 1.686 -13.209 -32.270 1.00 89.38 392 LYS A CA 1
ATOM 3237 C C . LYS A 1 392 ? 1.672 -12.197 -33.421 1.00 89.38 392 LYS A C 1
ATOM 3239 O O . LYS A 1 392 ? 2.643 -12.122 -34.166 1.00 89.38 392 LYS A O 1
ATOM 3244 N N . HIS A 1 393 ? 0.608 -11.399 -33.545 1.00 90.19 393 HIS A N 1
ATOM 3245 C CA . HIS A 1 393 ? 0.505 -10.358 -34.570 1.00 90.19 393 HIS A CA 1
ATOM 3246 C C . HIS A 1 393 ? 1.522 -9.235 -34.328 1.00 90.19 393 HIS A C 1
ATOM 3248 O O . HIS A 1 393 ? 2.286 -8.881 -35.219 1.00 90.19 393 HIS A O 1
ATOM 3254 N N . TYR A 1 394 ? 1.614 -8.742 -33.093 1.00 87.00 394 TYR A N 1
ATOM 3255 C CA . TYR A 1 394 ? 2.610 -7.733 -32.737 1.00 87.00 394 TYR A CA 1
ATOM 3256 C C . TYR A 1 394 ? 4.048 -8.228 -32.940 1.00 87.00 394 TYR A C 1
ATOM 3258 O O . TYR A 1 394 ? 4.879 -7.505 -33.480 1.00 87.00 394 TYR A O 1
ATOM 3266 N N . VAL A 1 395 ? 4.351 -9.472 -32.557 1.00 90.31 395 VAL A N 1
ATOM 3267 C CA . VAL A 1 395 ? 5.694 -10.040 -32.743 1.00 90.31 395 VAL A CA 1
ATOM 3268 C C . VAL A 1 395 ? 6.017 -10.267 -34.219 1.00 90.31 395 VAL A C 1
ATOM 3270 O O . VAL A 1 395 ? 7.164 -10.079 -34.616 1.00 90.31 395 VAL A O 1
ATOM 3273 N N . LYS A 1 396 ? 5.020 -10.575 -35.058 1.00 92.69 396 LYS A N 1
ATOM 3274 C CA . LYS A 1 396 ? 5.186 -10.582 -36.518 1.00 92.69 396 LYS A CA 1
ATOM 3275 C C . LYS A 1 396 ? 5.604 -9.199 -37.035 1.00 92.69 396 LYS A C 1
ATOM 3277 O O . LYS A 1 396 ? 6.517 -9.124 -37.853 1.00 92.69 396 LYS A O 1
ATOM 3282 N N . ASN A 1 397 ? 5.015 -8.123 -36.509 1.00 90.50 397 ASN A N 1
ATOM 3283 C CA . ASN A 1 397 ? 5.399 -6.753 -36.867 1.00 90.50 397 ASN A CA 1
ATOM 3284 C C . ASN A 1 397 ? 6.812 -6.414 -36.367 1.00 90.50 397 ASN A C 1
ATOM 3286 O O . ASN A 1 397 ? 7.593 -5.850 -37.122 1.00 90.50 397 ASN A O 1
ATOM 3290 N N . LEU A 1 398 ? 7.186 -6.828 -35.148 1.00 90.50 398 LEU A N 1
ATOM 3291 C CA . LEU A 1 398 ? 8.562 -6.682 -34.642 1.00 90.50 398 LEU A CA 1
ATOM 3292 C C . LEU A 1 398 ? 9.578 -7.459 -35.484 1.00 90.50 398 LEU A C 1
ATOM 3294 O O . LEU A 1 398 ? 10.675 -6.969 -35.728 1.00 90.50 398 LEU A O 1
ATOM 3298 N N . LYS A 1 399 ? 9.224 -8.667 -35.939 1.00 94.00 399 LYS A N 1
ATOM 3299 C CA . LYS A 1 399 ? 10.065 -9.465 -36.836 1.00 94.00 399 LYS A CA 1
ATOM 3300 C C . LYS A 1 399 ? 10.293 -8.713 -38.143 1.00 94.00 399 LYS A C 1
ATOM 3302 O O . LYS A 1 399 ? 11.441 -8.546 -38.529 1.00 94.00 399 LYS A O 1
ATOM 3307 N N . HIS A 1 400 ? 9.220 -8.249 -38.783 1.00 91.88 400 HIS A N 1
ATOM 3308 C CA . HIS A 1 400 ? 9.294 -7.487 -40.034 1.00 91.88 400 HIS A CA 1
ATOM 3309 C C . HIS A 1 400 ? 10.124 -6.212 -39.868 1.00 91.88 400 HIS A C 1
ATOM 3311 O O . HIS A 1 400 ? 11.008 -5.922 -40.667 1.00 91.88 400 HIS A O 1
ATOM 3317 N N . LEU A 1 401 ? 9.907 -5.492 -38.767 1.00 89.62 401 LEU A N 1
ATOM 3318 C CA . LEU A 1 401 ? 10.658 -4.289 -38.437 1.00 89.62 401 LEU A CA 1
ATOM 3319 C C . LEU A 1 401 ? 12.148 -4.585 -38.209 1.00 89.62 401 LEU A C 1
ATOM 3321 O O . LEU A 1 401 ? 13.001 -3.851 -38.699 1.00 89.62 401 LEU A O 1
ATOM 3325 N N . PHE A 1 402 ? 12.487 -5.687 -37.534 1.00 90.50 402 PHE A N 1
ATOM 3326 C CA . PHE A 1 402 ? 13.876 -6.125 -37.395 1.00 90.50 402 PHE A CA 1
ATOM 3327 C C . PHE A 1 402 ? 14.483 -6.555 -38.735 1.00 90.50 402 PHE A C 1
ATOM 3329 O O . PHE A 1 402 ? 15.647 -6.274 -38.983 1.00 90.50 402 PHE A O 1
ATOM 3336 N N . GLU A 1 403 ? 13.730 -7.217 -39.614 1.00 89.69 403 GLU A N 1
ATOM 3337 C CA . GLU A 1 403 ? 14.208 -7.596 -40.953 1.00 89.69 403 GLU A CA 1
ATOM 3338 C C . GLU A 1 403 ? 14.550 -6.369 -41.806 1.00 89.69 403 GLU A C 1
ATOM 3340 O O . GLU A 1 403 ? 15.506 -6.419 -42.580 1.00 89.69 403 GLU A O 1
ATOM 3345 N N . LYS A 1 404 ? 13.823 -5.266 -41.597 1.00 87.25 404 LYS A N 1
ATOM 3346 C CA . LYS A 1 404 ? 14.044 -3.968 -42.243 1.00 87.25 404 LYS A CA 1
ATOM 3347 C C . LYS A 1 404 ? 15.191 -3.159 -41.637 1.00 87.25 404 LYS A C 1
ATOM 3349 O O . LYS A 1 404 ? 15.985 -2.570 -42.364 1.00 87.25 404 LYS A O 1
ATOM 3354 N N . LEU A 1 405 ? 15.286 -3.118 -40.307 1.00 86.19 405 LEU A N 1
ATOM 3355 C CA . LEU A 1 405 ? 16.253 -2.273 -39.592 1.00 86.19 405 LEU A CA 1
ATOM 3356 C C . LEU A 1 405 ? 17.557 -2.994 -39.235 1.00 86.19 405 LEU A C 1
ATOM 3358 O O . LEU A 1 405 ? 18.567 -2.360 -38.941 1.00 86.19 405 LEU A O 1
ATOM 3362 N N . GLY A 1 406 ? 17.538 -4.323 -39.189 1.00 86.38 406 GLY A N 1
ATOM 3363 C CA . GLY A 1 406 ? 18.676 -5.189 -38.884 1.00 86.38 406 GLY A CA 1
ATOM 3364 C C . GLY A 1 406 ? 19.300 -5.018 -37.497 1.00 86.38 406 GLY A C 1
ATOM 3365 O O . GLY A 1 406 ? 20.334 -5.624 -37.218 1.00 86.38 406 GLY A O 1
ATOM 3366 N N . SER A 1 407 ? 18.714 -4.203 -36.619 1.00 86.19 407 SER A N 1
ATOM 3367 C CA . SER A 1 407 ? 19.278 -3.850 -35.317 1.00 86.19 407 SER A CA 1
ATOM 3368 C C . SER A 1 407 ? 18.182 -3.655 -34.280 1.00 86.19 407 SER A C 1
ATOM 3370 O O . SER A 1 407 ? 17.199 -2.951 -34.515 1.00 86.19 407 SER A O 1
ATOM 3372 N N . TYR A 1 408 ? 18.380 -4.235 -33.094 1.00 85.62 408 TYR A N 1
ATOM 3373 C CA . TYR A 1 408 ? 17.488 -4.013 -31.956 1.00 85.62 408 TYR A CA 1
ATOM 3374 C C . TYR A 1 408 ? 17.485 -2.558 -31.508 1.00 85.62 408 TYR A C 1
ATOM 3376 O O . TYR A 1 408 ? 16.427 -2.041 -31.171 1.00 85.62 408 TYR A O 1
ATOM 3384 N N . LEU A 1 409 ? 18.648 -1.902 -31.541 1.00 83.75 409 LEU A N 1
ATOM 3385 C CA . LEU A 1 409 ? 18.779 -0.502 -31.159 1.00 83.75 409 LEU A CA 1
ATOM 3386 C C . LEU A 1 409 ? 17.937 0.392 -32.076 1.00 83.75 409 LEU A C 1
ATOM 3388 O O . LEU A 1 409 ? 17.106 1.144 -31.583 1.00 83.75 409 LEU A O 1
ATOM 3392 N N . PHE A 1 410 ? 18.080 0.230 -33.396 1.00 84.50 410 PHE A N 1
ATOM 3393 C CA . PHE A 1 410 ? 17.311 1.013 -34.368 1.00 84.50 410 PHE A CA 1
ATOM 3394 C C . PHE A 1 410 ? 15.820 0.703 -34.298 1.00 84.50 410 PHE A C 1
ATOM 3396 O O . PHE A 1 410 ? 15.005 1.608 -34.381 1.00 84.50 410 PHE A O 1
ATOM 3403 N N . MET A 1 411 ? 15.441 -0.556 -34.073 1.00 87.75 411 MET A N 1
ATOM 3404 C CA . MET A 1 411 ? 14.040 -0.905 -33.849 1.00 87.75 411 MET A CA 1
ATOM 3405 C C . MET A 1 411 ? 13.469 -0.239 -32.597 1.00 87.75 411 MET A C 1
ATOM 3407 O O . MET A 1 411 ? 12.337 0.227 -32.627 1.00 87.75 411 MET A O 1
ATOM 3411 N N . ILE A 1 412 ? 14.229 -0.187 -31.501 1.00 83.31 412 ILE A N 1
ATOM 3412 C CA . ILE A 1 412 ? 13.811 0.501 -30.278 1.00 83.31 412 ILE A CA 1
ATOM 3413 C C . ILE A 1 412 ? 13.631 1.988 -30.552 1.00 83.31 412 ILE A C 1
ATOM 3415 O O . ILE A 1 412 ? 12.577 2.512 -30.214 1.00 83.31 412 ILE A O 1
ATOM 3419 N N . GLU A 1 413 ? 14.624 2.640 -31.161 1.00 83.06 413 GLU A N 1
ATOM 3420 C CA . GLU A 1 413 ? 14.580 4.059 -31.533 1.00 83.06 413 GLU A CA 1
ATOM 3421 C C . GLU A 1 413 ? 13.387 4.358 -32.454 1.00 83.06 413 GLU A C 1
ATOM 3423 O O . GLU A 1 413 ? 12.584 5.230 -32.133 1.00 83.06 413 GLU A O 1
ATOM 3428 N N . TYR A 1 414 ? 13.183 3.553 -33.501 1.00 84.81 414 TYR A N 1
ATOM 3429 C CA . TYR A 1 414 ? 12.037 3.657 -34.406 1.00 84.81 414 TYR A CA 1
ATOM 3430 C C . TYR A 1 414 ? 10.698 3.524 -33.668 1.00 84.81 414 TYR A C 1
ATOM 3432 O O . TYR A 1 414 ? 9.796 4.338 -33.859 1.00 84.81 414 TYR A O 1
ATOM 3440 N N . LEU A 1 415 ? 10.563 2.524 -32.788 1.00 84.25 415 LEU A N 1
ATOM 3441 C CA . LEU A 1 415 ? 9.351 2.322 -31.991 1.00 84.25 415 LEU A CA 1
ATOM 3442 C C . LEU A 1 415 ? 9.097 3.475 -31.015 1.00 84.25 415 LEU A C 1
ATOM 3444 O O . LEU A 1 415 ? 7.935 3.767 -30.759 1.00 84.25 415 LEU A O 1
ATOM 3448 N N . LYS A 1 416 ? 10.137 4.141 -30.485 1.00 79.44 416 LYS A N 1
ATOM 3449 C CA . LYS A 1 416 ? 9.941 5.318 -29.616 1.00 79.44 416 LYS A CA 1
ATOM 3450 C C . LYS A 1 416 ? 9.254 6.466 -30.344 1.00 79.44 416 LYS A C 1
ATOM 3452 O O . LYS A 1 416 ? 8.555 7.246 -29.711 1.00 79.44 416 LYS A O 1
ATOM 3457 N N . GLU A 1 417 ? 9.502 6.576 -31.641 1.00 79.88 417 GLU A N 1
ATOM 3458 C CA . GLU A 1 417 ? 9.024 7.676 -32.473 1.00 79.88 417 GLU A CA 1
ATOM 3459 C C . GLU A 1 417 ? 7.659 7.390 -33.103 1.00 79.88 417 GLU A C 1
ATOM 3461 O O . GLU A 1 417 ? 6.896 8.320 -33.332 1.00 79.88 417 GLU A O 1
ATOM 3466 N N . HIS A 1 418 ? 7.350 6.117 -33.377 1.00 80.62 418 HIS A N 1
ATOM 3467 C CA . HIS A 1 418 ? 6.183 5.726 -34.179 1.00 80.62 418 HIS A CA 1
ATOM 3468 C C . HIS A 1 418 ? 5.128 4.905 -33.419 1.00 80.62 418 HIS A C 1
ATOM 3470 O O . HIS A 1 418 ? 4.034 4.702 -33.940 1.00 80.62 418 HIS A O 1
ATOM 3476 N N . ASP A 1 419 ? 5.422 4.390 -32.219 1.00 66.81 419 ASP A N 1
ATOM 3477 C CA . ASP A 1 419 ? 4.456 3.634 -31.409 1.00 66.81 419 ASP A CA 1
ATOM 3478 C C . ASP A 1 419 ? 4.158 4.410 -30.115 1.00 66.81 419 ASP A C 1
ATOM 3480 O O . ASP A 1 419 ? 5.006 4.536 -29.235 1.00 66.81 419 ASP A O 1
ATOM 3484 N N . GLU A 1 420 ? 2.919 4.885 -29.950 1.00 48.84 420 GLU A N 1
ATOM 3485 C CA . GLU A 1 420 ? 2.440 5.592 -28.742 1.00 48.84 420 GLU A CA 1
ATOM 3486 C C . GLU A 1 420 ? 2.402 4.705 -27.479 1.00 48.84 420 GLU A C 1
ATOM 3488 O O . GLU A 1 420 ? 1.896 5.087 -26.420 1.00 48.84 420 GLU A O 1
ATOM 3493 N N . ARG A 1 421 ? 2.862 3.455 -27.576 1.00 58.66 421 ARG A N 1
ATOM 3494 C CA . ARG A 1 421 ? 2.685 2.428 -26.550 1.00 58.66 421 ARG A CA 1
ATOM 3495 C C . ARG A 1 421 ? 4.041 1.881 -26.116 1.00 58.66 421 ARG A C 1
ATOM 3497 O O . ARG A 1 421 ? 4.970 1.805 -26.910 1.00 58.66 421 ARG A O 1
ATOM 3504 N N . PRO A 1 422 ? 4.163 1.465 -24.846 1.00 53.75 422 PRO A N 1
ATOM 3505 C CA . PRO A 1 422 ? 5.445 1.351 -24.166 1.00 53.75 422 PRO A CA 1
ATOM 3506 C C . PRO A 1 422 ? 6.477 0.507 -24.916 1.00 53.75 422 PRO A C 1
ATOM 3508 O O . PRO A 1 422 ? 6.264 -0.676 -25.200 1.00 53.75 422 PRO A O 1
ATOM 3511 N N . ILE A 1 423 ? 7.616 1.148 -25.164 1.00 58.44 423 ILE A N 1
ATOM 3512 C CA . ILE A 1 423 ? 8.784 0.607 -25.849 1.00 58.44 423 ILE A CA 1
ATOM 3513 C C . ILE A 1 423 ? 9.330 -0.579 -25.050 1.00 58.44 423 ILE A C 1
ATOM 3515 O O . ILE A 1 423 ? 9.639 -0.473 -23.861 1.00 58.44 423 ILE A O 1
ATOM 3519 N N . LEU A 1 424 ? 9.439 -1.733 -25.703 1.00 62.81 424 LEU A N 1
ATOM 3520 C CA . LEU A 1 424 ? 10.066 -2.910 -25.117 1.00 62.81 424 LEU A CA 1
ATOM 3521 C C . LEU A 1 424 ? 11.587 -2.707 -25.045 1.00 62.81 424 LEU A C 1
ATOM 3523 O O . LEU A 1 424 ? 12.210 -2.307 -26.024 1.00 62.81 424 LEU A O 1
ATOM 3527 N N . PHE A 1 425 ? 12.199 -3.044 -23.908 1.00 73.31 425 PHE A N 1
ATOM 3528 C CA . PHE A 1 425 ? 13.654 -3.200 -23.827 1.00 73.31 425 PHE A CA 1
ATOM 3529 C C . PHE A 1 425 ? 14.126 -4.266 -24.826 1.00 73.31 425 PHE A C 1
ATOM 3531 O O . PHE A 1 425 ? 13.396 -5.226 -25.093 1.00 73.31 425 PHE A O 1
ATOM 3538 N N . GLU A 1 426 ? 15.362 -4.143 -25.318 1.00 81.94 426 GLU A N 1
ATOM 3539 C CA . GLU A 1 426 ? 15.952 -5.073 -26.294 1.00 81.94 426 GLU A CA 1
ATOM 3540 C C . GLU A 1 426 ? 15.753 -6.537 -25.897 1.00 81.94 426 GLU A C 1
ATOM 3542 O O . GLU A 1 426 ? 15.310 -7.348 -26.708 1.00 81.94 426 GLU A O 1
ATOM 3547 N N . GLU A 1 427 ? 16.020 -6.868 -24.632 1.00 80.75 427 GLU A N 1
ATOM 3548 C CA . GLU A 1 427 ? 15.876 -8.228 -24.111 1.00 80.75 427 GLU A CA 1
ATOM 3549 C C . GLU A 1 427 ? 14.454 -8.759 -24.288 1.00 80.75 427 GLU A C 1
ATOM 3551 O O . GLU A 1 427 ? 14.264 -9.910 -24.666 1.00 80.75 427 GLU A O 1
ATOM 3556 N N . LYS A 1 428 ? 13.443 -7.909 -24.086 1.00 80.94 428 LYS A N 1
ATOM 3557 C CA . LYS A 1 428 ? 12.052 -8.335 -24.185 1.00 80.94 428 LYS A CA 1
ATOM 3558 C C . LYS A 1 428 ? 11.600 -8.498 -25.630 1.00 80.94 428 LYS A C 1
ATOM 3560 O O . LYS A 1 428 ? 10.846 -9.426 -25.920 1.00 80.94 428 LYS A O 1
ATOM 3565 N N . ILE A 1 429 ? 12.084 -7.645 -26.536 1.00 86.38 429 ILE A N 1
ATOM 3566 C CA . ILE A 1 429 ? 11.873 -7.854 -27.973 1.00 86.38 429 ILE A CA 1
ATOM 3567 C C . ILE A 1 429 ? 12.529 -9.171 -28.406 1.00 86.38 429 ILE A C 1
ATOM 3569 O O . ILE A 1 429 ? 11.912 -9.965 -29.115 1.00 86.38 429 ILE A O 1
ATOM 3573 N N . ARG A 1 430 ? 13.744 -9.439 -27.916 1.00 89.56 430 ARG A N 1
ATOM 3574 C CA . ARG A 1 430 ? 14.472 -10.685 -28.165 1.00 89.56 430 ARG A CA 1
ATOM 3575 C C . ARG A 1 430 ? 13.700 -11.909 -27.679 1.00 89.56 430 ARG A C 1
ATOM 3577 O O . ARG A 1 430 ? 13.554 -12.861 -28.436 1.00 89.56 430 ARG A O 1
ATOM 3584 N N . ASP A 1 431 ? 13.176 -11.870 -26.456 1.00 87.81 431 ASP A N 1
ATOM 3585 C CA . ASP A 1 431 ? 12.375 -12.953 -25.878 1.00 87.81 431 ASP A CA 1
ATOM 3586 C C . ASP A 1 431 ? 11.100 -13.207 -26.687 1.00 87.81 431 ASP A C 1
ATOM 3588 O O . ASP A 1 431 ? 10.776 -14.351 -26.995 1.00 87.81 431 ASP A O 1
ATOM 3592 N N . HIS A 1 432 ? 10.393 -12.140 -27.073 1.00 89.19 432 HIS A N 1
ATOM 3593 C CA . HIS A 1 432 ? 9.197 -12.242 -27.906 1.00 89.19 432 HIS A CA 1
ATOM 3594 C C . HIS A 1 432 ? 9.504 -12.875 -29.263 1.00 89.19 432 HIS A C 1
ATOM 3596 O O . HIS A 1 432 ? 8.808 -13.802 -29.673 1.00 89.19 432 HIS A O 1
ATOM 3602 N N . LEU A 1 433 ? 10.556 -12.417 -29.944 1.00 91.88 433 LEU A N 1
ATOM 3603 C CA . LEU A 1 433 ? 10.977 -12.999 -31.214 1.00 91.88 433 LEU A CA 1
ATOM 3604 C C . LEU A 1 433 ? 11.387 -14.462 -31.032 1.00 91.88 433 LEU A C 1
ATOM 3606 O O . LEU A 1 433 ? 10.889 -15.313 -31.758 1.00 91.88 433 LEU A O 1
ATOM 3610 N N . ARG A 1 434 ? 12.213 -14.794 -30.033 1.00 92.69 434 ARG A N 1
ATOM 3611 C CA . ARG A 1 434 ? 12.599 -16.184 -29.735 1.00 92.69 434 ARG A CA 1
ATOM 3612 C C . ARG A 1 434 ? 11.387 -17.086 -29.551 1.00 92.69 434 ARG A C 1
ATOM 3614 O O . ARG A 1 434 ? 11.328 -18.134 -30.184 1.00 92.69 434 ARG A O 1
ATOM 3621 N N . GLN A 1 435 ? 10.410 -16.655 -28.755 1.00 90.75 435 GLN A N 1
ATOM 3622 C CA . GLN A 1 435 ? 9.163 -17.391 -28.574 1.00 90.75 435 GLN A CA 1
ATOM 3623 C C . GLN A 1 435 ? 8.422 -17.594 -29.907 1.00 90.75 435 GLN A C 1
ATOM 3625 O O . GLN A 1 435 ? 8.025 -18.713 -30.215 1.00 90.75 435 GLN A O 1
ATOM 3630 N N . TYR A 1 436 ? 8.301 -16.553 -30.736 1.00 93.88 436 TYR A N 1
ATOM 3631 C CA . TYR A 1 436 ? 7.676 -16.658 -32.061 1.00 93.88 436 TYR A CA 1
ATOM 3632 C C . TYR A 1 436 ? 8.395 -17.649 -32.987 1.00 93.88 436 TYR A C 1
ATOM 3634 O O . TYR A 1 436 ? 7.751 -18.401 -33.715 1.00 93.88 436 TYR A O 1
ATOM 3642 N N . PHE A 1 437 ? 9.728 -17.672 -32.957 1.00 94.00 437 PHE A N 1
ATOM 3643 C CA . PHE A 1 437 ? 10.535 -18.601 -33.749 1.00 94.00 437 PHE A CA 1
ATOM 3644 C C . PHE A 1 437 ? 10.419 -20.050 -33.248 1.00 94.00 437 PHE A C 1
ATOM 3646 O O . PHE A 1 437 ? 10.305 -20.956 -34.074 1.00 94.00 437 PHE A O 1
ATOM 3653 N N . ILE A 1 438 ? 10.346 -20.260 -31.926 1.00 92.38 438 ILE A N 1
ATOM 3654 C CA . ILE A 1 438 ? 10.047 -21.567 -31.314 1.00 92.38 438 ILE A CA 1
ATOM 3655 C C . ILE A 1 438 ? 8.669 -22.068 -31.770 1.00 92.38 438 ILE A C 1
ATOM 3657 O O . ILE A 1 438 ? 8.563 -23.182 -32.269 1.00 92.38 438 ILE A O 1
ATOM 3661 N N . GLU A 1 439 ? 7.631 -21.227 -31.702 1.00 92.50 439 GLU A N 1
ATOM 3662 C CA . GLU A 1 439 ? 6.271 -21.570 -32.155 1.00 92.50 439 GLU A CA 1
ATOM 3663 C C . GLU A 1 439 ? 6.186 -21.908 -33.655 1.00 92.50 439 GLU A C 1
ATOM 3665 O O . GLU A 1 439 ? 5.229 -22.540 -34.099 1.00 92.50 439 GLU A O 1
ATOM 3670 N N . LYS A 1 440 ? 7.156 -21.456 -34.458 1.00 94.25 440 LYS A N 1
ATOM 3671 C CA . LYS A 1 440 ? 7.234 -21.718 -35.902 1.00 94.25 440 LYS A CA 1
ATOM 3672 C C . LYS A 1 440 ? 8.193 -22.840 -36.279 1.00 94.25 440 LYS A C 1
ATOM 3674 O O . LYS A 1 440 ? 8.289 -23.140 -37.463 1.00 94.25 440 LYS A O 1
ATOM 3679 N N . ASN A 1 441 ? 8.881 -23.439 -35.308 1.00 94.75 441 ASN A N 1
ATOM 3680 C CA . ASN A 1 441 ? 9.945 -24.412 -35.541 1.00 94.75 441 ASN A CA 1
ATOM 3681 C C . ASN A 1 441 ? 11.043 -23.885 -36.495 1.00 94.75 441 ASN A C 1
ATOM 3683 O O . ASN A 1 441 ? 11.540 -24.595 -37.365 1.00 94.75 441 ASN A O 1
ATOM 3687 N N . ILE A 1 442 ? 11.402 -22.602 -36.364 1.00 94.31 442 ILE A N 1
ATOM 3688 C CA . ILE A 1 442 ? 12.457 -21.958 -37.160 1.00 94.31 442 ILE A CA 1
ATOM 3689 C C . ILE A 1 442 ? 13.608 -21.566 -36.228 1.00 94.31 442 ILE A C 1
ATOM 3691 O O . ILE A 1 442 ? 13.395 -21.040 -35.137 1.00 94.31 442 ILE A O 1
ATOM 3695 N N . SER A 1 443 ? 14.854 -21.761 -36.668 1.00 95.75 443 SER A N 1
ATOM 3696 C CA . SER A 1 443 ? 16.032 -21.359 -35.890 1.00 95.75 443 SER A CA 1
ATOM 3697 C C . SER A 1 443 ? 16.147 -19.833 -35.784 1.00 95.75 443 SER A C 1
ATOM 3699 O O . SER A 1 443 ? 16.514 -19.149 -36.745 1.00 95.75 443 SER A O 1
ATOM 3701 N N . TYR A 1 444 ? 15.887 -19.310 -34.583 1.00 93.75 444 TYR A N 1
ATOM 3702 C CA . TYR A 1 444 ? 16.047 -17.895 -34.247 1.00 93.75 444 TYR A CA 1
ATOM 3703 C C . TYR A 1 444 ? 17.473 -17.384 -34.518 1.00 93.75 444 TYR A C 1
ATOM 3705 O O . TYR A 1 444 ? 17.636 -16.300 -35.068 1.00 93.75 444 TYR A O 1
ATOM 3713 N N . GLU A 1 445 ? 18.510 -18.165 -34.197 1.00 94.88 445 GLU A N 1
ATOM 3714 C CA . GLU A 1 445 ? 19.908 -17.742 -34.377 1.00 94.88 445 GLU A CA 1
ATOM 3715 C C . GLU A 1 445 ? 20.304 -17.671 -35.865 1.00 94.88 445 GLU A C 1
ATOM 3717 O O . GLU A 1 445 ? 20.986 -16.729 -36.279 1.00 94.88 445 GLU A O 1
ATOM 3722 N N . LYS A 1 446 ? 19.811 -18.596 -36.709 1.00 93.44 446 LYS A N 1
ATOM 3723 C CA . LYS A 1 446 ? 19.992 -18.509 -38.173 1.00 93.44 446 LYS A CA 1
ATOM 3724 C C . LYS A 1 446 ? 19.284 -17.278 -38.749 1.00 93.44 446 LYS A C 1
ATOM 3726 O O . LYS A 1 446 ? 19.866 -16.574 -39.573 1.00 93.44 446 LYS A O 1
ATOM 3731 N N . TRP A 1 447 ? 18.056 -16.997 -38.299 1.00 94.12 447 TRP A N 1
ATOM 3732 C CA . TRP A 1 447 ? 17.315 -15.797 -38.701 1.00 94.12 447 TRP A CA 1
ATOM 3733 C C . TRP A 1 447 ? 18.038 -14.516 -38.272 1.00 94.12 447 TRP A C 1
ATOM 3735 O O . TRP A 1 447 ? 18.295 -13.646 -39.103 1.00 94.12 447 TRP A O 1
ATOM 3745 N N . LEU A 1 448 ? 18.452 -14.432 -37.006 1.00 91.56 448 LEU A N 1
ATOM 3746 C CA . LEU A 1 448 ? 19.167 -13.278 -36.479 1.00 91.56 448 LEU A CA 1
ATOM 3747 C C . LEU A 1 448 ? 20.455 -13.033 -37.271 1.00 91.56 448 LEU A C 1
ATOM 3749 O O . LEU A 1 448 ? 20.692 -11.911 -37.700 1.00 91.56 448 LEU A O 1
ATOM 3753 N N . LYS A 1 449 ? 21.255 -14.072 -37.547 1.00 90.75 449 LYS A N 1
ATOM 3754 C CA . LYS A 1 449 ? 22.486 -13.950 -38.348 1.00 90.75 449 LYS A CA 1
ATOM 3755 C C . LYS A 1 449 ? 22.222 -13.445 -39.775 1.00 90.75 449 LYS A C 1
ATOM 3757 O O . LYS A 1 449 ? 23.035 -12.688 -40.296 1.00 90.75 449 LYS A O 1
ATOM 3762 N N . LYS A 1 450 ? 21.102 -13.831 -40.399 1.00 89.50 450 LYS A N 1
ATOM 3763 C CA . LYS A 1 450 ? 20.731 -13.424 -41.769 1.00 89.50 450 LYS A CA 1
ATOM 3764 C C . LYS A 1 450 ? 20.378 -11.933 -41.879 1.00 89.50 450 LYS A C 1
ATOM 3766 O O . LYS A 1 450 ? 20.723 -11.291 -42.877 1.00 89.50 450 LYS A O 1
ATOM 3771 N N . TYR A 1 451 ? 19.674 -11.399 -40.880 1.00 87.12 451 TYR A N 1
ATOM 3772 C CA . TYR A 1 451 ? 19.126 -10.037 -40.921 1.00 87.12 451 TYR A CA 1
ATOM 3773 C C . TYR A 1 451 ? 19.876 -9.033 -40.048 1.00 87.12 451 TYR A C 1
ATOM 3775 O O . TYR A 1 451 ? 19.705 -7.837 -40.251 1.00 87.12 451 TYR A O 1
ATOM 3783 N N . LYS A 1 452 ? 20.728 -9.477 -39.116 1.00 88.44 452 LYS A N 1
ATOM 3784 C CA . LYS A 1 452 ? 21.521 -8.577 -38.274 1.00 88.44 452 LYS A CA 1
ATOM 3785 C C . LYS A 1 452 ? 22.485 -7.763 -39.135 1.00 88.44 452 LYS A C 1
ATOM 3787 O O . LYS A 1 452 ? 23.415 -8.301 -39.734 1.00 88.44 452 LYS A O 1
ATOM 3792 N N . ILE A 1 453 ? 22.275 -6.456 -39.153 1.00 85.50 453 ILE A N 1
ATOM 3793 C CA . ILE A 1 453 ? 23.163 -5.484 -39.778 1.00 85.50 453 ILE A CA 1
ATOM 3794 C C . ILE A 1 453 ? 24.082 -4.951 -38.674 1.00 85.50 453 ILE A C 1
ATOM 3796 O O . ILE A 1 453 ? 23.653 -4.723 -37.540 1.00 85.50 453 ILE A O 1
ATOM 3800 N N . LYS A 1 454 ? 25.378 -4.802 -38.974 1.00 85.50 454 LYS A N 1
ATOM 3801 C CA . LYS A 1 454 ? 26.298 -4.112 -38.060 1.00 85.50 454 LYS A CA 1
ATOM 3802 C C . LYS A 1 454 ? 25.831 -2.664 -37.856 1.00 85.50 454 LYS A C 1
ATOM 3804 O O . LYS A 1 454 ? 25.183 -2.089 -38.722 1.00 85.50 454 LYS A O 1
ATOM 3809 N N . LYS A 1 455 ? 26.138 -2.067 -36.709 1.00 84.38 455 LYS A N 1
ATOM 3810 C CA . LYS A 1 455 ? 25.793 -0.664 -36.458 1.00 84.38 455 LYS A CA 1
ATOM 3811 C C . LYS A 1 455 ? 26.586 0.237 -37.419 1.00 84.38 455 LYS A C 1
ATOM 3813 O O . LYS A 1 455 ? 27.766 -0.020 -37.627 1.00 84.38 455 LYS A O 1
ATOM 3818 N N . ILE A 1 456 ? 25.951 1.275 -37.969 1.00 89.00 456 ILE A N 1
ATOM 3819 C CA . ILE A 1 456 ? 26.673 2.372 -38.632 1.00 89.00 456 ILE A CA 1
ATOM 3820 C C . ILE A 1 456 ? 27.318 3.211 -37.529 1.00 89.00 456 ILE A C 1
ATOM 3822 O O . ILE A 1 456 ? 26.611 3.729 -36.658 1.00 89.00 456 ILE A O 1
ATOM 3826 N N . LEU A 1 457 ? 28.646 3.289 -37.519 1.00 89.06 457 LEU A N 1
ATOM 3827 C CA . LEU A 1 457 ? 29.381 4.095 -36.547 1.00 89.06 457 LEU A CA 1
ATOM 3828 C C . LEU A 1 457 ? 29.634 5.475 -37.141 1.00 89.06 457 LEU A C 1
ATOM 3830 O O . LEU A 1 457 ? 30.179 5.576 -38.236 1.00 89.06 457 LEU A O 1
ATOM 3834 N N . ILE A 1 458 ? 29.224 6.514 -36.416 1.00 90.88 458 ILE A N 1
ATOM 3835 C CA . ILE A 1 458 ? 29.408 7.912 -36.803 1.00 90.88 458 ILE A CA 1
ATOM 3836 C C . ILE A 1 458 ? 30.190 8.622 -35.710 1.00 90.88 458 ILE A C 1
ATOM 3838 O O . ILE A 1 458 ? 29.852 8.499 -34.528 1.00 90.88 458 ILE A O 1
ATOM 3842 N N . ASP A 1 459 ? 31.204 9.375 -36.119 1.00 91.38 459 ASP A N 1
ATOM 3843 C CA . ASP A 1 459 ? 31.826 10.393 -35.293 1.00 91.38 459 ASP A CA 1
ATOM 3844 C C . ASP A 1 459 ? 30.916 11.621 -35.262 1.00 91.38 459 ASP A C 1
ATOM 3846 O O . ASP A 1 459 ? 30.745 12.323 -36.259 1.00 91.38 459 ASP A O 1
ATOM 3850 N N . LYS A 1 460 ? 30.299 11.861 -34.105 1.00 87.19 460 LYS A N 1
ATOM 3851 C CA . LYS A 1 460 ? 29.366 12.975 -33.922 1.00 87.19 460 LYS A CA 1
ATOM 3852 C C . LYS A 1 460 ? 30.053 14.339 -33.947 1.00 87.19 460 LYS A C 1
ATOM 3854 O O . LYS A 1 460 ? 29.376 15.321 -34.218 1.00 87.19 460 LYS A O 1
ATOM 3859 N N . ASN A 1 461 ? 31.349 14.408 -33.642 1.00 90.00 461 ASN A N 1
ATOM 3860 C CA . ASN A 1 461 ? 32.071 15.679 -33.590 1.00 90.00 461 ASN A CA 1
ATOM 3861 C C . ASN A 1 461 ? 32.437 16.147 -34.999 1.00 90.00 461 ASN A C 1
ATOM 3863 O O . ASN A 1 461 ? 32.310 17.325 -35.312 1.00 90.00 461 ASN A O 1
ATOM 3867 N N . ASN A 1 462 ? 32.826 15.199 -35.852 1.00 91.44 462 ASN A N 1
ATOM 3868 C CA . ASN A 1 462 ? 33.276 15.481 -37.213 1.00 91.44 462 ASN A CA 1
ATOM 3869 C C . ASN A 1 462 ? 32.185 15.261 -38.274 1.00 91.44 462 ASN A C 1
ATOM 3871 O O . ASN A 1 462 ? 32.372 15.617 -39.434 1.00 91.44 462 ASN A O 1
ATOM 3875 N N . ASN A 1 463 ? 31.030 14.706 -37.886 1.00 91.56 463 ASN A N 1
ATOM 3876 C CA . ASN A 1 463 ? 29.977 14.258 -38.799 1.00 91.56 463 ASN A CA 1
ATOM 3877 C C . ASN A 1 463 ? 30.522 13.297 -39.868 1.00 91.56 463 ASN A C 1
ATOM 3879 O O . ASN A 1 463 ? 30.271 13.470 -41.059 1.00 91.56 463 ASN A O 1
ATOM 3883 N N . GLU A 1 464 ? 31.262 12.272 -39.444 1.00 92.94 464 GLU A N 1
ATOM 3884 C CA . GLU A 1 464 ? 31.899 11.307 -40.350 1.00 92.94 464 GLU A CA 1
ATOM 3885 C C . GLU A 1 464 ? 31.453 9.878 -40.073 1.00 92.94 464 GLU A C 1
ATOM 3887 O O . GLU A 1 464 ? 31.238 9.483 -38.928 1.00 92.94 464 GLU A O 1
ATOM 3892 N N . VAL A 1 465 ? 31.322 9.075 -41.129 1.00 92.94 465 VAL A N 1
ATOM 3893 C CA . VAL A 1 465 ? 31.017 7.646 -41.008 1.00 92.94 465 VAL A CA 1
ATOM 3894 C C . VAL A 1 465 ? 32.319 6.878 -40.789 1.00 92.94 465 VAL A C 1
ATOM 3896 O O . VAL A 1 465 ? 33.109 6.707 -41.711 1.00 92.94 465 VAL A O 1
ATOM 3899 N N . LEU A 1 466 ? 32.510 6.361 -39.576 1.00 90.44 466 LEU A N 1
ATOM 3900 C CA . LEU A 1 466 ? 33.678 5.560 -39.196 1.00 90.44 466 LEU A CA 1
ATOM 3901 C C . LEU A 1 466 ? 33.571 4.107 -39.682 1.00 90.44 466 LEU A C 1
ATOM 3903 O O . LEU A 1 466 ? 34.553 3.508 -40.109 1.00 90.44 466 LEU A O 1
ATOM 3907 N N . GLU A 1 467 ? 32.370 3.521 -39.613 1.00 90.81 467 GLU A N 1
ATOM 3908 C CA . GLU A 1 467 ? 32.108 2.161 -40.098 1.00 90.81 467 GLU A CA 1
ATOM 3909 C C . GLU A 1 467 ? 30.752 2.108 -40.804 1.00 90.81 467 GLU A C 1
ATOM 3911 O O . GLU A 1 467 ? 29.709 2.379 -40.202 1.00 90.81 467 GLU A O 1
ATOM 3916 N N . PHE A 1 468 ? 30.765 1.696 -42.074 1.00 90.75 468 PHE A N 1
ATOM 3917 C CA . PHE A 1 468 ? 29.558 1.421 -42.852 1.00 90.75 468 PHE A CA 1
ATOM 3918 C C . PHE A 1 468 ? 29.428 -0.089 -43.122 1.00 90.75 468 PHE A C 1
ATOM 3920 O O . PHE A 1 468 ? 30.350 -0.673 -43.708 1.00 90.75 468 PHE A O 1
ATOM 3927 N N . PRO A 1 469 ? 28.318 -0.749 -42.731 1.00 89.50 469 PRO A N 1
ATOM 3928 C CA . PRO A 1 469 ? 28.141 -2.192 -42.863 1.00 89.50 469 PRO A CA 1
ATOM 3929 C C . PRO A 1 469 ? 28.296 -2.674 -44.305 1.00 89.50 469 PRO A C 1
ATOM 3931 O O . PRO A 1 469 ? 27.583 -2.210 -45.191 1.00 89.50 469 PRO A O 1
ATOM 3934 N N . LEU A 1 470 ? 29.151 -3.677 -44.525 1.00 86.62 470 LEU A N 1
ATOM 3935 C CA . LEU A 1 470 ? 29.478 -4.202 -45.859 1.00 86.62 470 LEU A CA 1
ATOM 3936 C C . LEU A 1 470 ? 28.237 -4.546 -46.703 1.00 86.62 470 LEU A C 1
ATOM 3938 O O . LEU A 1 470 ? 28.165 -4.201 -47.876 1.00 86.62 470 LEU A O 1
ATOM 3942 N N . LYS A 1 471 ? 27.219 -5.175 -46.096 1.00 85.88 471 LYS A N 1
ATOM 3943 C CA . LYS A 1 471 ? 25.964 -5.524 -46.785 1.00 85.88 471 LYS A CA 1
ATOM 3944 C C . LYS A 1 471 ? 25.234 -4.287 -47.320 1.00 85.88 471 LYS A C 1
ATOM 3946 O O . LYS A 1 471 ? 24.773 -4.311 -48.453 1.00 85.88 471 LYS A O 1
ATOM 3951 N N . LEU A 1 472 ? 25.146 -3.221 -46.520 1.00 88.94 472 LEU A N 1
ATOM 3952 C CA . LEU A 1 472 ? 24.550 -1.958 -46.961 1.00 88.94 472 LEU A CA 1
ATOM 3953 C C . LEU A 1 472 ? 25.446 -1.274 -47.989 1.00 88.94 472 LEU A C 1
ATOM 3955 O O . LEU A 1 472 ? 24.936 -0.778 -48.983 1.00 88.94 472 LEU A O 1
ATOM 3959 N N . ARG A 1 473 ? 26.770 -1.296 -47.782 1.00 91.25 473 ARG A N 1
ATOM 3960 C CA . ARG A 1 473 ? 27.751 -0.706 -48.703 1.00 91.25 473 ARG A CA 1
ATOM 3961 C C . ARG A 1 473 ? 27.581 -1.255 -50.114 1.00 91.25 473 ARG A C 1
ATOM 3963 O O . ARG A 1 473 ? 27.507 -0.482 -51.058 1.00 91.25 473 ARG A O 1
ATOM 3970 N N . ARG A 1 474 ? 27.441 -2.577 -50.238 1.00 89.19 474 ARG A N 1
ATOM 3971 C CA . ARG A 1 474 ? 27.184 -3.259 -51.514 1.00 89.19 474 ARG A CA 1
ATOM 3972 C C . ARG A 1 474 ? 25.887 -2.800 -52.161 1.00 89.19 474 ARG A C 1
ATOM 3974 O O . ARG A 1 474 ? 25.901 -2.448 -53.331 1.00 89.19 474 ARG A O 1
ATOM 3981 N N . ILE A 1 475 ? 24.788 -2.771 -51.404 1.00 90.19 475 ILE A N 1
ATOM 3982 C CA . ILE A 1 475 ? 23.485 -2.339 -51.927 1.00 90.19 475 ILE A CA 1
ATOM 3983 C C . ILE A 1 475 ? 23.574 -0.893 -52.426 1.00 90.19 475 ILE A C 1
ATOM 3985 O O . ILE A 1 475 ? 23.193 -0.618 -53.558 1.00 90.19 475 ILE A O 1
ATOM 3989 N N . VAL A 1 476 ? 24.128 0.013 -51.615 1.00 93.44 476 VAL A N 1
ATOM 3990 C CA . VAL A 1 476 ? 24.302 1.427 -51.972 1.00 93.44 476 VAL A CA 1
ATOM 3991 C C . VAL A 1 476 ? 25.190 1.574 -53.208 1.00 93.44 476 VAL A C 1
ATOM 3993 O O . VAL A 1 476 ? 24.793 2.247 -54.153 1.00 93.44 476 VAL A O 1
ATOM 3996 N N . GLY A 1 477 ? 26.340 0.898 -53.246 1.00 92.31 477 GLY A N 1
ATOM 3997 C CA . GLY A 1 477 ? 27.261 0.960 -54.379 1.00 92.31 477 GLY A CA 1
ATOM 3998 C C . GLY A 1 477 ? 26.643 0.448 -55.681 1.00 92.31 477 GLY A C 1
ATOM 3999 O O . GLY A 1 477 ? 26.796 1.078 -56.721 1.00 92.31 477 GLY A O 1
ATOM 4000 N N . GLN A 1 478 ? 25.866 -0.638 -55.622 1.00 90.94 478 GLN A N 1
ATOM 4001 C CA . GLN A 1 478 ? 25.121 -1.148 -56.778 1.00 90.94 478 GLN A CA 1
ATOM 4002 C C . GLN A 1 478 ? 24.088 -0.141 -57.290 1.00 90.94 478 GLN A C 1
ATOM 4004 O O . GLN A 1 478 ? 23.930 0.005 -58.498 1.00 90.94 478 GLN A O 1
ATOM 4009 N N . GLN A 1 479 ? 23.384 0.558 -56.394 1.00 93.81 479 GLN A N 1
ATOM 4010 C CA . GLN A 1 479 ? 22.422 1.582 -56.805 1.00 93.81 479 GLN A CA 1
ATOM 4011 C C . GLN A 1 479 ? 23.111 2.805 -57.402 1.00 93.81 479 GLN A C 1
ATOM 4013 O O . GLN A 1 479 ? 22.684 3.270 -58.452 1.00 93.81 479 GLN A O 1
ATOM 4018 N N . ILE A 1 480 ? 24.199 3.283 -56.789 1.00 94.19 480 ILE A N 1
ATOM 4019 C CA . ILE A 1 480 ? 25.007 4.377 -57.344 1.00 94.19 480 ILE A CA 1
ATOM 4020 C C . ILE A 1 480 ? 25.477 4.014 -58.753 1.00 94.19 480 ILE A C 1
ATOM 4022 O O . ILE A 1 480 ? 25.295 4.799 -59.676 1.00 94.19 480 ILE A O 1
ATOM 4026 N N . PHE A 1 481 ? 26.019 2.810 -58.937 1.00 91.31 481 PHE A N 1
ATOM 4027 C CA . PHE A 1 481 ? 26.472 2.341 -60.242 1.00 91.31 481 PHE A CA 1
ATOM 4028 C C . PHE A 1 481 ? 25.340 2.298 -61.277 1.00 91.31 481 PHE A C 1
ATOM 4030 O O . PHE A 1 481 ? 25.496 2.828 -62.371 1.00 91.31 481 PHE A O 1
ATOM 4037 N N . LYS A 1 482 ? 24.170 1.747 -60.924 1.00 90.88 482 LYS A N 1
ATOM 4038 C CA . LYS A 1 482 ? 22.992 1.744 -61.811 1.00 90.88 482 LYS A CA 1
ATOM 4039 C C . LYS A 1 482 ? 22.553 3.156 -62.200 1.00 90.88 482 LYS A C 1
ATOM 4041 O O . LYS A 1 482 ? 22.220 3.384 -63.356 1.00 90.88 482 LYS A O 1
ATOM 4046 N N . ILE A 1 483 ? 22.555 4.095 -61.253 1.00 92.38 483 ILE A N 1
ATOM 4047 C CA . ILE A 1 483 ? 22.208 5.499 -61.517 1.00 92.38 483 ILE A CA 1
ATOM 4048 C C . ILE A 1 483 ? 23.233 6.129 -62.467 1.00 92.38 483 ILE A C 1
ATOM 4050 O O . ILE A 1 483 ? 22.848 6.820 -63.401 1.00 92.38 483 ILE A O 1
ATOM 4054 N N . LEU A 1 484 ? 24.526 5.874 -62.261 1.00 91.50 484 LEU A N 1
ATOM 4055 C CA . LEU A 1 484 ? 25.587 6.424 -63.107 1.00 91.50 484 LEU A CA 1
ATOM 4056 C C . LEU A 1 484 ? 25.616 5.812 -64.516 1.00 91.50 484 LEU A C 1
ATOM 4058 O O . LEU A 1 484 ? 25.979 6.513 -65.451 1.00 91.50 484 LEU A O 1
ATOM 4062 N N . ASN A 1 485 ? 25.220 4.547 -64.681 1.00 87.50 485 ASN A N 1
ATOM 4063 C CA . ASN A 1 485 ? 25.222 3.873 -65.984 1.00 87.50 485 ASN A CA 1
ATOM 4064 C C . ASN A 1 485 ? 23.946 4.073 -66.804 1.00 87.50 485 ASN A C 1
ATOM 4066 O O . ASN A 1 485 ? 23.998 4.021 -68.028 1.00 87.50 485 ASN A O 1
ATOM 4070 N N . ASN A 1 486 ? 22.800 4.289 -66.160 1.00 82.25 486 ASN A N 1
ATOM 4071 C CA . ASN A 1 486 ? 21.535 4.481 -66.873 1.00 82.25 486 ASN A CA 1
ATOM 4072 C C . ASN A 1 486 ? 21.355 5.911 -67.409 1.00 82.25 486 ASN A C 1
ATOM 4074 O O . ASN A 1 486 ? 20.333 6.201 -68.031 1.00 82.25 486 ASN A O 1
ATOM 4078 N N . ILE A 1 487 ? 22.273 6.835 -67.110 1.00 66.31 487 ILE A N 1
ATOM 4079 C CA . ILE A 1 487 ? 22.068 8.275 -67.284 1.00 66.31 487 ILE A CA 1
ATOM 4080 C C . ILE A 1 487 ? 23.320 8.944 -67.874 1.00 66.31 487 ILE A C 1
ATOM 4082 O O . ILE A 1 487 ? 24.439 8.529 -67.595 1.00 66.31 487 ILE A O 1
ATOM 4086 N N . ASP A 1 488 ? 23.111 10.015 -68.654 1.00 66.88 488 ASP A N 1
ATOM 4087 C CA . ASP A 1 488 ? 24.141 10.965 -69.099 1.00 66.88 488 ASP A CA 1
ATOM 4088 C C . ASP A 1 488 ? 25.113 11.299 -67.945 1.00 66.88 488 ASP A C 1
ATOM 4090 O O . ASP A 1 488 ? 24.694 11.775 -66.882 1.00 66.88 488 ASP A O 1
ATOM 4094 N N . LEU A 1 489 ? 26.414 11.060 -68.157 1.00 66.19 489 LEU A N 1
ATOM 4095 C CA . LEU A 1 489 ? 27.505 11.229 -67.179 1.00 66.19 489 LEU A CA 1
ATOM 4096 C C . LEU A 1 489 ? 27.573 12.642 -66.559 1.00 66.19 489 LEU A C 1
ATOM 4098 O O . LEU A 1 489 ? 28.299 12.867 -65.594 1.00 66.19 489 LEU A O 1
ATOM 4102 N N . LYS A 1 490 ? 26.788 13.591 -67.079 1.00 84.25 490 LYS A N 1
ATOM 4103 C CA . LYS A 1 490 ? 26.687 14.987 -66.639 1.00 84.25 490 LYS A CA 1
ATOM 4104 C C . LYS A 1 490 ? 25.940 15.220 -65.319 1.00 84.25 490 LYS A C 1
ATOM 4106 O O . LYS A 1 490 ? 25.916 16.360 -64.856 1.00 84.25 490 LYS A O 1
ATOM 4111 N N . LYS A 1 491 ? 25.310 14.213 -64.694 1.00 90.75 491 LYS A N 1
ATOM 4112 C CA . LYS A 1 491 ? 24.649 14.426 -63.387 1.00 90.75 491 LYS A CA 1
ATOM 4113 C C . LYS A 1 491 ? 25.658 14.808 -62.300 1.00 90.75 491 LYS A C 1
ATOM 4115 O O . LYS A 1 491 ? 26.642 14.109 -62.075 1.00 90.75 491 LYS A O 1
ATOM 4120 N N . THR A 1 492 ? 25.356 15.867 -61.551 1.00 94.81 492 THR A N 1
ATOM 4121 C CA . THR A 1 492 ? 26.149 16.272 -60.379 1.00 94.81 492 THR A CA 1
ATOM 4122 C C . THR A 1 492 ? 26.011 15.262 -59.235 1.00 94.81 492 THR A C 1
ATOM 4124 O O . THR A 1 492 ? 25.024 14.525 -59.159 1.00 94.81 492 THR A O 1
ATOM 4127 N N . ASP A 1 493 ? 26.965 15.243 -58.297 1.00 95.50 493 ASP A N 1
ATOM 4128 C CA . ASP A 1 493 ? 26.931 14.352 -57.118 1.00 95.50 493 ASP A CA 1
ATOM 4129 C C . ASP A 1 493 ? 25.616 14.473 -56.339 1.00 95.50 493 ASP A C 1
ATOM 4131 O O . ASP A 1 493 ? 25.021 13.475 -55.938 1.00 95.50 493 ASP A O 1
ATOM 4135 N N . ASN A 1 494 ? 25.107 15.699 -56.198 1.00 96.25 494 ASN A N 1
ATOM 4136 C CA . ASN A 1 494 ? 23.851 15.975 -55.506 1.00 96.25 494 ASN A CA 1
ATOM 4137 C C . ASN A 1 494 ? 22.628 15.418 -56.249 1.00 96.25 494 ASN A C 1
ATOM 4139 O O . ASN A 1 494 ? 21.672 14.974 -55.612 1.00 96.25 494 ASN A O 1
ATOM 4143 N N . GLN A 1 495 ? 22.641 15.421 -57.586 1.00 95.50 495 GLN A N 1
ATOM 4144 C CA . GLN A 1 495 ? 21.566 14.822 -58.381 1.00 95.50 495 GLN A CA 1
ATOM 4145 C C . GLN A 1 495 ? 21.568 13.296 -58.245 1.00 95.50 495 GLN A C 1
ATOM 4147 O O . GLN A 1 495 ? 20.506 12.710 -58.031 1.00 95.50 495 GLN A O 1
ATOM 4152 N N . VAL A 1 496 ? 22.749 12.669 -58.297 1.00 95.50 496 VAL A N 1
ATOM 4153 C CA . VAL A 1 496 ? 22.905 11.222 -58.070 1.00 95.50 496 VAL A CA 1
ATOM 4154 C C . VAL A 1 496 ? 22.475 10.854 -56.651 1.00 95.50 496 VAL A C 1
ATOM 4156 O O . VAL A 1 496 ? 21.722 9.901 -56.473 1.00 95.50 496 VAL A O 1
ATOM 4159 N N . LEU A 1 497 ? 22.873 11.635 -55.643 1.00 95.88 497 LEU A N 1
ATOM 4160 C CA . LEU A 1 497 ? 22.457 11.428 -54.258 1.00 95.88 497 LEU A CA 1
ATOM 4161 C C . LEU A 1 497 ? 20.935 11.530 -54.095 1.00 95.88 497 LEU A C 1
ATOM 4163 O O . LEU A 1 497 ? 20.333 10.684 -53.440 1.00 95.88 497 LEU A O 1
ATOM 4167 N N . LYS A 1 498 ? 20.293 12.542 -54.691 1.00 95.19 498 LYS A N 1
ATOM 4168 C CA . LYS A 1 498 ? 18.833 12.706 -54.620 1.00 95.19 498 LYS A CA 1
ATOM 4169 C C . LYS A 1 498 ? 18.105 11.490 -55.198 1.00 95.19 498 LYS A C 1
ATOM 4171 O O . LYS A 1 498 ? 17.143 11.012 -54.602 1.00 95.19 498 LYS A O 1
ATOM 4176 N N . GLU A 1 499 ? 18.577 10.979 -56.331 1.00 94.81 499 GLU A N 1
ATOM 4177 C CA . GLU A 1 499 ? 18.020 9.777 -56.953 1.00 94.81 499 GLU A CA 1
ATOM 4178 C C . GLU A 1 499 ? 18.304 8.515 -56.130 1.00 94.81 499 GLU A C 1
ATOM 4180 O O . GLU A 1 499 ? 17.412 7.695 -55.933 1.00 94.81 499 GLU A O 1
ATOM 4185 N N . LEU A 1 500 ? 19.506 8.392 -55.564 1.00 95.12 500 LEU A N 1
ATOM 4186 C CA . LEU A 1 500 ? 19.875 7.304 -54.661 1.00 95.12 500 LEU A CA 1
ATOM 4187 C C . LEU A 1 500 ? 18.939 7.238 -53.446 1.00 95.12 500 LEU A C 1
ATOM 4189 O O . LEU A 1 500 ? 18.459 6.163 -53.090 1.00 95.12 500 LEU A O 1
ATOM 4193 N N . ILE A 1 501 ? 18.634 8.388 -52.841 1.00 94.06 501 ILE A N 1
ATOM 4194 C CA . ILE A 1 501 ? 17.697 8.479 -51.716 1.00 94.06 501 ILE A CA 1
ATOM 4195 C C . ILE A 1 501 ? 16.281 8.074 -52.151 1.00 94.06 501 ILE A C 1
ATOM 4197 O O . ILE A 1 501 ? 15.609 7.347 -51.419 1.00 94.06 501 ILE A O 1
ATOM 4201 N N . ALA A 1 502 ? 15.836 8.469 -53.349 1.00 92.81 502 ALA A N 1
ATOM 4202 C CA . ALA A 1 502 ? 14.549 8.026 -53.890 1.00 92.81 502 ALA A CA 1
ATOM 4203 C C . ALA A 1 502 ? 14.503 6.495 -54.070 1.00 92.81 502 ALA A C 1
ATOM 4205 O O . ALA A 1 502 ? 13.540 5.851 -53.651 1.00 92.81 502 ALA A O 1
ATOM 4206 N N . ARG A 1 503 ? 15.587 5.892 -54.579 1.00 92.31 503 ARG A N 1
ATOM 4207 C CA . ARG A 1 503 ? 15.724 4.432 -54.721 1.00 92.31 503 ARG A CA 1
ATOM 4208 C C . ARG A 1 503 ? 15.700 3.692 -53.387 1.00 92.31 503 ARG A C 1
ATOM 4210 O O . ARG A 1 503 ? 15.200 2.572 -53.336 1.00 92.31 503 ARG A O 1
ATOM 4217 N N . PHE A 1 504 ? 16.205 4.276 -52.299 1.00 91.88 504 PHE A N 1
ATOM 4218 C CA . PHE A 1 504 ? 16.111 3.638 -50.978 1.00 91.88 504 PHE A CA 1
ATOM 4219 C C . PHE A 1 504 ? 14.659 3.412 -50.548 1.00 91.88 504 PHE A C 1
ATOM 4221 O O . PHE A 1 504 ? 14.366 2.373 -49.954 1.00 91.88 504 PHE A O 1
ATOM 4228 N N . ASN A 1 505 ? 13.757 4.329 -50.908 1.00 82.31 505 ASN A N 1
ATOM 4229 C CA . ASN A 1 505 ? 12.326 4.178 -50.651 1.00 82.31 505 ASN A CA 1
ATOM 4230 C C . ASN A 1 505 ? 11.705 3.084 -51.527 1.00 82.31 505 ASN A C 1
ATOM 4232 O O . ASN A 1 505 ? 10.956 2.256 -51.016 1.00 82.31 505 ASN A O 1
ATOM 4236 N N . GLU A 1 506 ? 12.056 3.033 -52.817 1.00 85.69 506 GLU A N 1
ATOM 4237 C CA . GLU A 1 506 ? 11.584 1.991 -53.747 1.00 85.69 506 GLU A CA 1
ATOM 4238 C C . GLU A 1 506 ? 12.035 0.582 -53.332 1.00 85.69 506 GLU A C 1
ATOM 4240 O O . GLU A 1 506 ? 11.279 -0.381 -53.440 1.00 85.69 506 GLU A O 1
ATOM 4245 N N . LEU A 1 507 ? 13.266 0.460 -52.830 1.00 83.62 507 LEU A N 1
ATOM 4246 C CA . LEU A 1 507 ? 13.869 -0.804 -52.399 1.00 83.62 507 LEU A CA 1
ATOM 4247 C C . LEU A 1 507 ? 13.515 -1.193 -50.956 1.00 83.62 507 LEU A C 1
ATOM 4249 O O . LEU A 1 507 ? 14.048 -2.182 -50.448 1.00 83.62 507 LEU A O 1
ATOM 4253 N N . ASP A 1 508 ? 12.651 -0.421 -50.288 1.00 80.56 508 ASP A N 1
ATOM 4254 C CA . ASP A 1 508 ? 12.229 -0.633 -48.898 1.00 80.56 508 ASP A CA 1
ATOM 4255 C C . ASP A 1 508 ? 13.421 -0.733 -47.917 1.00 80.56 508 ASP A C 1
ATOM 4257 O O . ASP A 1 508 ? 13.408 -1.492 -46.941 1.00 80.56 508 ASP A O 1
ATOM 4261 N N . ILE A 1 509 ? 14.482 0.053 -48.156 1.00 86.44 509 ILE A N 1
ATOM 4262 C CA . ILE A 1 509 ? 15.658 0.142 -47.274 1.00 86.44 509 ILE A CA 1
ATOM 4263 C C . ILE A 1 509 ? 15.344 1.111 -46.129 1.00 86.44 509 ILE A C 1
ATOM 4265 O O . ILE A 1 509 ? 15.988 2.147 -45.952 1.00 86.44 509 ILE A O 1
ATOM 4269 N N . VAL A 1 510 ? 14.345 0.743 -45.320 1.00 84.06 510 VAL A N 1
ATOM 4270 C CA . VAL A 1 510 ? 13.775 1.584 -44.253 1.00 84.06 510 VAL A CA 1
ATOM 4271 C C . VAL A 1 510 ? 14.840 2.133 -43.312 1.00 84.06 510 VAL A C 1
ATOM 4273 O O . VAL A 1 510 ? 14.723 3.267 -42.862 1.00 84.06 510 VAL A O 1
ATOM 4276 N N . LEU A 1 511 ? 15.900 1.364 -43.040 1.00 87.06 511 LEU A N 1
ATOM 4277 C CA . LEU A 1 511 ? 16.998 1.825 -42.196 1.00 87.06 511 LEU A CA 1
ATOM 4278 C C . LEU A 1 511 ? 17.667 3.094 -42.739 1.00 87.06 511 LEU A C 1
ATOM 4280 O O . LEU A 1 511 ? 17.879 4.027 -41.975 1.00 87.06 511 LEU A O 1
ATOM 4284 N N . LEU A 1 512 ? 18.031 3.128 -44.025 1.00 90.06 512 LEU A N 1
ATOM 4285 C CA . LEU A 1 512 ? 18.770 4.263 -44.585 1.00 90.06 512 LEU A CA 1
ATOM 4286 C C . LEU A 1 512 ? 17.871 5.485 -44.734 1.00 90.06 512 LEU A C 1
ATOM 4288 O O . LEU A 1 512 ? 18.297 6.572 -44.357 1.00 90.06 512 LEU A O 1
ATOM 4292 N N . THR A 1 513 ? 16.630 5.299 -45.191 1.00 89.56 513 THR A N 1
ATOM 4293 C CA . THR A 1 513 ? 15.626 6.370 -45.224 1.00 89.56 513 THR A CA 1
ATOM 4294 C C . THR A 1 513 ? 15.434 6.975 -43.832 1.00 89.56 513 THR A C 1
ATOM 4296 O O . THR A 1 513 ? 15.626 8.172 -43.650 1.00 89.56 513 THR A O 1
ATOM 4299 N N . TRP A 1 514 ? 15.170 6.140 -42.821 1.00 88.19 514 TRP A N 1
ATOM 4300 C CA . TRP A 1 514 ? 14.936 6.606 -41.454 1.00 88.19 514 TRP A CA 1
ATOM 4301 C C . TRP A 1 514 ? 16.157 7.303 -40.839 1.00 88.19 514 TRP A C 1
ATOM 4303 O O . TRP A 1 514 ? 16.001 8.306 -40.146 1.00 88.19 514 TRP A O 1
ATOM 4313 N N . LEU A 1 515 ? 17.378 6.817 -41.097 1.00 89.06 515 LEU A N 1
ATOM 4314 C CA . LEU A 1 515 ? 18.597 7.477 -40.621 1.00 89.06 515 LEU A CA 1
ATOM 4315 C C . LEU A 1 515 ? 18.842 8.820 -41.325 1.00 89.06 515 LEU A C 1
ATOM 4317 O O . LEU A 1 515 ? 19.273 9.769 -40.676 1.00 89.06 515 LEU A O 1
ATOM 4321 N N . LEU A 1 516 ? 18.546 8.940 -42.621 1.00 92.94 516 LEU A N 1
ATOM 4322 C CA . LEU A 1 516 ? 18.678 10.203 -43.359 1.00 92.94 516 LEU A CA 1
ATOM 4323 C C . LEU A 1 516 ? 17.690 11.285 -42.895 1.00 92.94 516 LEU A C 1
ATOM 4325 O O . LEU A 1 516 ? 17.959 12.469 -43.093 1.00 92.94 516 LEU A O 1
ATOM 4329 N N . ASP A 1 517 ? 16.606 10.910 -42.216 1.00 90.19 517 ASP A N 1
ATOM 4330 C CA . ASP A 1 517 ? 15.689 11.858 -41.573 1.00 90.19 517 ASP A CA 1
ATOM 4331 C C . ASP A 1 517 ? 16.214 12.384 -40.224 1.00 90.19 517 ASP A C 1
ATOM 4333 O O . ASP A 1 517 ? 15.679 13.349 -39.673 1.00 90.19 517 ASP A O 1
ATOM 4337 N N . LYS A 1 518 ? 17.280 11.790 -39.665 1.00 86.88 518 LYS A N 1
ATOM 4338 C CA . LYS A 1 518 ? 17.874 12.223 -38.390 1.00 86.88 518 LYS A CA 1
ATOM 4339 C C . LYS A 1 518 ? 19.002 13.218 -38.630 1.00 86.88 518 LYS A C 1
ATOM 4341 O O . LYS A 1 518 ? 19.999 12.823 -39.227 1.00 86.88 518 LYS A O 1
ATOM 4346 N N . PRO A 1 519 ? 18.952 14.452 -38.087 1.00 88.19 519 PRO A N 1
ATOM 4347 C CA . PRO A 1 519 ? 19.951 15.487 -38.377 1.00 88.19 519 PRO A CA 1
ATOM 4348 C C . PRO A 1 519 ? 21.412 15.029 -38.227 1.00 88.19 519 PRO A C 1
ATOM 4350 O O . PRO A 1 519 ? 22.221 15.236 -39.126 1.00 88.19 519 PRO A O 1
ATOM 4353 N N . HIS A 1 520 ? 21.724 14.321 -37.137 1.00 84.88 520 HIS A N 1
ATOM 4354 C CA . HIS A 1 520 ? 23.082 13.862 -36.826 1.00 84.88 520 HIS A CA 1
ATOM 4355 C C . HIS A 1 520 ? 23.572 12.684 -37.687 1.00 84.88 520 HIS A C 1
ATOM 4357 O O . HIS A 1 520 ? 24.774 12.503 -37.840 1.00 84.88 520 HIS A O 1
ATOM 4363 N N . TYR A 1 521 ? 22.670 11.875 -38.252 1.00 91.19 521 TYR A N 1
ATOM 4364 C CA . TYR A 1 521 ? 23.041 10.847 -39.232 1.00 91.19 521 TYR A CA 1
ATOM 4365 C C . TYR A 1 521 ? 23.058 11.429 -40.646 1.00 91.19 521 TYR A C 1
ATOM 4367 O O . TYR A 1 521 ? 23.938 11.095 -41.432 1.00 91.19 521 TYR A O 1
ATOM 4375 N N . LYS A 1 522 ? 22.111 12.319 -40.962 1.00 95.12 522 LYS A N 1
ATOM 4376 C CA . LYS A 1 522 ? 21.905 12.912 -42.283 1.00 95.12 522 LYS A CA 1
ATOM 4377 C C . LYS A 1 522 ? 23.171 13.550 -42.824 1.00 95.12 522 LYS A C 1
ATOM 4379 O O . LYS A 1 522 ? 23.545 13.249 -43.952 1.00 95.12 522 LYS A O 1
ATOM 4384 N N . GLN A 1 523 ? 23.833 14.393 -42.034 1.00 94.44 523 GLN A N 1
ATOM 4385 C CA . GLN A 1 523 ? 25.035 15.097 -42.481 1.00 94.44 523 GLN A CA 1
ATOM 4386 C C . GLN A 1 523 ? 26.174 14.119 -42.801 1.00 94.44 523 GLN A C 1
ATOM 4388 O O . GLN A 1 523 ? 26.713 14.146 -43.906 1.00 94.44 523 GLN A O 1
ATOM 4393 N N . ALA A 1 524 ? 26.469 13.199 -41.879 1.00 94.88 524 ALA A N 1
ATOM 4394 C CA . ALA A 1 524 ? 27.534 12.216 -42.051 1.00 94.88 524 ALA A CA 1
ATOM 4395 C C . ALA A 1 524 ? 27.262 11.230 -43.194 1.00 94.88 524 ALA A C 1
ATOM 4397 O O . ALA A 1 524 ? 28.150 10.944 -43.993 1.00 94.88 524 ALA A O 1
ATOM 4398 N N . LEU A 1 525 ? 26.027 10.734 -43.309 1.00 96.19 525 LEU A N 1
ATOM 4399 C CA . LEU A 1 525 ? 25.625 9.835 -44.390 1.00 96.19 525 LEU A CA 1
ATOM 4400 C C . LEU A 1 525 ? 25.617 10.541 -45.747 1.00 96.19 525 LEU A C 1
ATOM 4402 O O . LEU A 1 525 ? 26.026 9.940 -46.731 1.00 96.19 525 LEU A O 1
ATOM 4406 N N . THR A 1 526 ? 25.200 11.807 -45.803 1.00 96.31 526 THR A N 1
ATOM 4407 C CA . THR A 1 526 ? 25.244 12.616 -47.032 1.00 96.31 526 THR A CA 1
ATOM 4408 C C . THR A 1 526 ? 26.678 12.772 -47.520 1.00 96.31 526 THR A C 1
ATOM 4410 O O . THR A 1 526 ? 26.953 12.457 -48.675 1.00 96.31 526 THR A O 1
ATOM 4413 N N . LYS A 1 527 ? 27.598 13.172 -46.629 1.00 95.44 527 LYS A N 1
ATOM 4414 C CA . LYS A 1 527 ? 29.033 13.265 -46.935 1.00 95.44 527 LYS A CA 1
ATOM 4415 C C . LYS A 1 527 ? 29.578 11.916 -47.417 1.00 95.44 527 LYS A C 1
ATOM 4417 O O . LYS A 1 527 ? 30.126 11.831 -48.508 1.00 95.44 527 LYS A O 1
ATOM 4422 N N . TYR A 1 528 ? 29.326 10.845 -46.660 1.00 95.81 528 TYR A N 1
ATOM 4423 C CA . TYR A 1 528 ? 29.766 9.494 -47.016 1.00 95.81 528 TYR A CA 1
ATOM 4424 C C . TYR A 1 528 ? 29.237 9.033 -48.382 1.00 95.81 528 TYR A C 1
ATOM 4426 O O . TYR A 1 528 ? 29.976 8.432 -49.157 1.00 95.81 528 TYR A O 1
ATOM 4434 N N . PHE A 1 529 ? 27.967 9.297 -48.699 1.00 96.81 529 PHE A N 1
ATOM 4435 C CA . PHE A 1 529 ? 27.393 8.913 -49.987 1.00 96.81 529 PHE A CA 1
ATOM 4436 C C . PHE A 1 529 ? 27.935 9.746 -51.144 1.00 96.81 529 PHE A C 1
ATOM 4438 O O . PHE A 1 529 ? 28.142 9.176 -52.208 1.00 96.81 529 PHE A O 1
ATOM 4445 N N . ILE A 1 530 ? 28.215 11.038 -50.952 1.00 96.88 530 ILE A N 1
ATOM 4446 C CA . ILE A 1 530 ? 28.890 11.862 -51.968 1.00 96.88 530 ILE A CA 1
ATOM 4447 C C . ILE A 1 530 ? 30.282 11.303 -52.262 1.00 96.88 530 ILE A C 1
ATOM 4449 O O . ILE A 1 530 ? 30.600 11.054 -53.424 1.00 96.88 530 ILE A O 1
ATOM 4453 N N . ASP A 1 531 ? 31.065 11.002 -51.227 1.00 95.62 531 ASP A N 1
ATOM 4454 C CA . ASP A 1 531 ? 32.389 10.399 -51.399 1.00 95.62 531 ASP A CA 1
ATOM 4455 C C . ASP A 1 531 ? 32.301 9.050 -52.121 1.00 95.62 531 ASP A C 1
ATOM 4457 O O . ASP A 1 531 ? 33.106 8.731 -52.997 1.00 95.62 531 ASP A O 1
ATOM 4461 N N . PHE A 1 532 ? 31.277 8.259 -51.796 1.00 95.56 532 PHE A N 1
ATOM 4462 C CA . PHE A 1 532 ? 31.044 6.975 -52.441 1.00 95.56 532 PHE A CA 1
ATOM 4463 C C . PHE A 1 532 ? 30.614 7.133 -53.913 1.00 95.56 532 PHE A C 1
ATOM 4465 O O . PHE A 1 532 ? 31.043 6.351 -54.761 1.00 95.56 532 PHE A O 1
ATOM 4472 N N . ILE A 1 533 ? 29.823 8.160 -54.240 1.00 95.88 533 ILE A N 1
ATOM 4473 C CA . ILE A 1 533 ? 29.449 8.517 -55.617 1.00 95.88 533 ILE A CA 1
ATOM 4474 C C . ILE A 1 533 ? 30.687 8.910 -56.424 1.00 95.88 533 ILE A C 1
ATOM 4476 O O . ILE A 1 533 ? 30.899 8.356 -57.503 1.00 95.88 533 ILE A O 1
ATOM 4480 N N . ARG A 1 534 ? 31.526 9.804 -55.887 1.00 95.38 534 ARG A N 1
ATOM 4481 C CA . ARG A 1 534 ? 32.782 10.243 -56.518 1.00 95.38 534 ARG A CA 1
ATOM 4482 C C . ARG A 1 534 ? 33.711 9.067 -56.785 1.00 95.38 534 ARG A C 1
ATOM 4484 O O . ARG A 1 534 ? 34.212 8.914 -57.896 1.00 95.38 534 ARG A O 1
ATOM 4491 N N . LEU A 1 535 ? 33.870 8.189 -55.793 1.00 94.56 535 LEU A N 1
ATOM 4492 C CA . LEU A 1 535 ? 34.674 6.980 -55.923 1.00 94.56 535 LEU A CA 1
ATOM 4493 C C . LEU A 1 535 ? 34.155 6.063 -57.042 1.00 94.56 535 LEU A C 1
ATOM 4495 O O . LEU A 1 535 ? 34.937 5.628 -57.883 1.00 94.56 535 LEU A O 1
ATOM 4499 N N . ILE A 1 536 ? 32.850 5.771 -57.081 1.00 93.44 536 ILE A N 1
ATOM 4500 C CA . ILE A 1 536 ? 32.279 4.898 -58.121 1.00 93.44 536 ILE A CA 1
ATOM 4501 C C . ILE A 1 536 ? 32.392 5.539 -59.504 1.00 93.44 536 ILE A C 1
ATOM 4503 O O . ILE A 1 536 ? 32.691 4.830 -60.463 1.00 93.44 536 ILE A O 1
ATOM 4507 N N . ARG A 1 537 ? 32.204 6.859 -59.614 1.00 93.12 537 ARG A N 1
ATOM 4508 C CA . ARG A 1 537 ? 32.391 7.580 -60.876 1.00 93.12 537 ARG A CA 1
ATOM 4509 C C . ARG A 1 537 ? 33.827 7.447 -61.379 1.00 93.12 537 ARG A C 1
ATOM 4511 O O . ARG A 1 537 ? 34.011 7.028 -62.516 1.00 93.12 537 ARG A O 1
ATOM 4518 N N . LYS A 1 538 ? 34.821 7.689 -60.518 1.00 92.56 538 LYS A N 1
ATOM 4519 C CA . LYS A 1 538 ? 36.239 7.526 -60.868 1.00 92.56 538 LYS A CA 1
ATOM 4520 C C . LYS A 1 538 ? 36.560 6.099 -61.312 1.00 92.56 538 LYS A C 1
ATOM 4522 O O . LYS A 1 538 ? 37.277 5.899 -62.284 1.00 92.56 538 LYS A O 1
ATOM 4527 N N . ILE A 1 539 ? 36.006 5.099 -60.626 1.00 89.69 539 ILE A N 1
ATOM 4528 C CA . ILE A 1 539 ? 36.164 3.691 -61.015 1.00 89.69 539 ILE A CA 1
ATOM 4529 C C . ILE A 1 539 ? 35.577 3.439 -62.411 1.00 89.69 539 ILE A C 1
ATOM 4531 O O . ILE A 1 539 ? 36.211 2.762 -63.215 1.00 89.69 539 ILE A O 1
ATOM 4535 N N . ASN A 1 540 ? 34.400 3.994 -62.711 1.00 88.31 540 ASN A N 1
ATOM 4536 C CA . ASN A 1 540 ? 33.754 3.837 -64.015 1.00 88.31 540 ASN A CA 1
ATOM 4537 C C . ASN A 1 540 ? 34.556 4.519 -65.138 1.00 88.31 540 ASN A C 1
ATOM 4539 O O . ASN A 1 540 ? 34.717 3.953 -66.214 1.00 88.31 540 ASN A O 1
ATOM 4543 N N . GLU A 1 541 ? 35.106 5.709 -64.878 1.00 89.31 541 GLU A N 1
ATOM 4544 C CA . GLU A 1 541 ? 36.002 6.420 -65.802 1.00 89.31 541 GLU A CA 1
ATOM 4545 C C . GLU A 1 541 ? 37.245 5.585 -66.131 1.00 89.31 541 GLU A C 1
ATOM 4547 O O . GLU A 1 541 ? 37.529 5.338 -67.302 1.00 89.31 541 GLU A O 1
ATOM 4552 N N . LEU A 1 542 ? 37.942 5.085 -65.106 1.00 87.62 542 LEU A N 1
ATOM 4553 C CA . LEU A 1 542 ? 39.143 4.264 -65.278 1.00 87.62 542 LEU A CA 1
ATOM 4554 C C . LEU A 1 542 ? 38.844 2.949 -66.012 1.00 87.62 542 LEU A C 1
ATOM 4556 O O . LEU A 1 542 ? 39.617 2.526 -66.872 1.00 87.62 542 LEU A O 1
ATOM 4560 N N . TYR A 1 543 ? 37.703 2.321 -65.708 1.00 85.25 543 TYR A N 1
ATOM 4561 C CA . TYR A 1 543 ? 37.241 1.122 -66.405 1.00 85.25 543 TYR A CA 1
ATOM 4562 C C . TYR A 1 543 ? 37.013 1.385 -67.902 1.00 85.25 543 TYR A C 1
ATOM 4564 O O . TYR A 1 543 ? 37.487 0.616 -68.738 1.00 85.25 543 TYR A O 1
ATOM 4572 N N . ASN A 1 544 ? 36.361 2.498 -68.251 1.00 84.62 544 ASN A N 1
ATOM 4573 C CA . ASN A 1 544 ? 36.109 2.881 -69.644 1.00 84.62 544 ASN A CA 1
ATOM 4574 C C . ASN A 1 544 ? 37.399 3.196 -70.419 1.00 84.62 544 ASN A C 1
ATOM 4576 O O . ASN A 1 544 ? 37.480 2.913 -71.613 1.00 84.62 544 ASN A O 1
ATOM 4580 N N . LEU A 1 545 ? 38.420 3.727 -69.741 1.00 87.00 545 LEU A N 1
ATOM 4581 C CA . LEU A 1 545 ? 39.746 3.973 -70.318 1.00 87.00 545 LEU A CA 1
ATOM 4582 C C . LEU A 1 545 ? 40.610 2.704 -70.430 1.00 87.00 545 LEU A C 1
ATOM 4584 O O . LEU A 1 545 ? 41.689 2.753 -71.017 1.00 87.00 545 LEU A O 1
ATOM 4588 N N . LYS A 1 546 ? 40.144 1.561 -69.901 1.00 86.25 546 LYS A N 1
ATOM 4589 C CA . LYS A 1 546 ? 40.905 0.302 -69.786 1.00 86.25 546 LYS A CA 1
ATOM 4590 C C . LYS A 1 546 ? 42.228 0.463 -69.024 1.00 86.25 546 LYS A C 1
ATOM 4592 O O . LYS A 1 546 ? 43.169 -0.300 -69.240 1.00 86.25 546 LYS A O 1
ATOM 4597 N N . GLU A 1 547 ? 42.305 1.436 -68.122 1.00 84.88 547 GLU A N 1
ATOM 4598 C CA . GLU A 1 547 ? 43.492 1.665 -67.304 1.00 84.88 547 GLU A CA 1
ATOM 4599 C C . GLU A 1 547 ? 43.524 0.692 -66.121 1.00 84.88 547 GLU A C 1
ATOM 4601 O O . GLU A 1 547 ? 42.509 0.421 -65.478 1.00 84.88 547 GLU A O 1
ATOM 4606 N N . SER A 1 548 ? 44.705 0.160 -65.798 1.00 80.31 548 SER A N 1
ATOM 4607 C CA . SER A 1 548 ? 44.882 -0.624 -64.577 1.00 80.31 548 SER A CA 1
ATOM 4608 C C . SER A 1 548 ? 44.931 0.306 -63.369 1.00 80.31 548 SER A C 1
ATOM 4610 O O . SER A 1 548 ? 45.778 1.196 -63.310 1.00 80.31 548 SER A O 1
ATOM 4612 N N . TYR A 1 549 ? 44.092 0.063 -62.368 1.00 82.06 549 TYR A N 1
ATOM 4613 C CA . TYR A 1 549 ? 44.086 0.840 -61.132 1.00 82.06 549 TYR A CA 1
ATOM 4614 C C . TYR A 1 549 ? 44.188 -0.055 -59.902 1.00 82.06 549 TYR A C 1
ATOM 4616 O O . TYR A 1 549 ? 43.679 -1.175 -59.857 1.00 82.06 549 TYR A O 1
ATOM 4624 N N . SER A 1 550 ? 44.844 0.467 -58.869 1.00 88.69 550 SER A N 1
ATOM 4625 C CA . SER A 1 550 ? 44.907 -0.156 -57.552 1.00 88.69 550 SER A CA 1
ATOM 4626 C C . SER A 1 550 ? 44.123 0.680 -56.543 1.00 88.69 550 SER A C 1
ATOM 4628 O O . SER A 1 550 ? 43.923 1.881 -56.717 1.00 88.69 550 SER A O 1
ATOM 4630 N N . ALA A 1 551 ? 43.716 0.068 -55.430 1.00 89.25 551 ALA A N 1
ATOM 4631 C CA . ALA A 1 551 ? 43.139 0.823 -54.316 1.00 89.25 551 ALA A CA 1
ATOM 4632 C C . ALA A 1 551 ? 44.080 1.934 -53.820 1.00 89.25 551 ALA A C 1
ATOM 4634 O O . ALA A 1 551 ? 43.618 2.961 -53.335 1.00 89.25 551 ALA A O 1
ATOM 4635 N N . TYR A 1 552 ? 45.394 1.729 -53.961 1.00 89.62 552 TYR A N 1
ATOM 4636 C CA . TYR A 1 552 ? 46.412 2.681 -53.536 1.00 89.62 552 TYR A CA 1
ATOM 4637 C C . TYR A 1 552 ? 46.478 3.884 -54.474 1.00 89.62 552 TYR A C 1
ATOM 4639 O O . TYR A 1 552 ? 46.535 5.013 -53.999 1.00 89.62 552 TYR A O 1
ATOM 4647 N N . SER A 1 553 ? 46.420 3.666 -55.791 1.00 91.19 553 SER A N 1
ATOM 4648 C CA . SER A 1 553 ? 46.427 4.767 -56.759 1.00 91.19 553 SER A CA 1
ATOM 4649 C C . SER A 1 553 ? 45.169 5.626 -56.640 1.00 91.19 553 SER A C 1
ATOM 4651 O O . SER A 1 553 ? 45.268 6.842 -56.694 1.00 91.19 553 SER A O 1
ATOM 4653 N N . ILE A 1 554 ? 44.006 5.013 -56.394 1.00 90.62 554 ILE A N 1
ATOM 4654 C CA . ILE A 1 554 ? 42.749 5.748 -56.182 1.00 90.62 554 ILE A CA 1
ATOM 4655 C C . ILE A 1 554 ? 42.774 6.534 -54.865 1.00 90.62 554 ILE A C 1
ATOM 4657 O O . ILE A 1 554 ? 42.349 7.681 -54.834 1.00 90.62 554 ILE A O 1
ATOM 4661 N N . ALA A 1 555 ? 43.286 5.941 -53.782 1.00 89.56 555 ALA A N 1
ATOM 4662 C CA . ALA A 1 555 ? 43.356 6.610 -52.481 1.00 89.56 555 ALA A CA 1
ATOM 4663 C C . ALA A 1 555 ? 44.328 7.807 -52.450 1.00 89.56 555 ALA A C 1
ATOM 4665 O O . ALA A 1 555 ? 44.207 8.645 -51.564 1.00 89.56 555 ALA A O 1
ATOM 4666 N N . ASN A 1 556 ? 45.284 7.872 -53.385 1.00 90.12 556 ASN A N 1
ATOM 4667 C CA . ASN A 1 556 ? 46.261 8.959 -53.502 1.00 90.12 556 ASN A CA 1
ATOM 4668 C C . ASN A 1 556 ? 45.982 9.898 -54.693 1.00 90.12 556 ASN A C 1
ATOM 4670 O O . ASN A 1 556 ? 46.827 10.735 -55.010 1.00 90.12 556 ASN A O 1
ATOM 4674 N N . ASP A 1 557 ? 44.839 9.768 -55.376 1.00 92.00 557 ASP A N 1
ATOM 4675 C CA . ASP A 1 557 ? 44.467 10.691 -56.451 1.00 92.00 557 ASP A CA 1
ATOM 4676 C C . ASP A 1 557 ? 44.075 12.041 -55.839 1.00 92.00 557 ASP A C 1
ATOM 4678 O O . ASP A 1 557 ? 43.008 12.175 -55.243 1.00 92.00 557 ASP A O 1
ATOM 4682 N N . SER A 1 558 ? 44.932 13.054 -55.991 1.00 89.81 558 SER A N 1
ATOM 4683 C CA . SER A 1 558 ? 44.702 14.395 -55.439 1.00 89.81 558 SER A CA 1
ATOM 4684 C C . SER A 1 558 ? 43.473 15.096 -56.022 1.00 89.81 558 SER A C 1
ATOM 4686 O O . SER A 1 558 ? 43.013 16.081 -55.453 1.00 89.81 558 SER A O 1
ATOM 4688 N N . ASN A 1 559 ? 42.938 14.606 -57.145 1.00 91.12 559 ASN A N 1
ATOM 4689 C CA . ASN A 1 559 ? 41.706 15.123 -57.738 1.00 91.12 559 ASN A CA 1
ATOM 4690 C C . ASN A 1 559 ? 40.451 14.475 -57.134 1.00 91.12 559 ASN A C 1
ATOM 4692 O O . ASN A 1 559 ? 39.343 14.981 -57.322 1.00 91.12 559 ASN A O 1
ATOM 4696 N N . LEU A 1 560 ? 40.603 13.354 -56.422 1.00 89.38 560 LEU A N 1
ATOM 4697 C CA . LEU A 1 560 ? 39.512 12.635 -55.783 1.00 89.38 560 LEU A CA 1
ATOM 4698 C C . LEU A 1 560 ? 39.389 13.100 -54.327 1.00 89.38 560 LEU A C 1
ATOM 4700 O O . LEU A 1 560 ? 39.881 12.462 -53.402 1.00 89.38 560 LEU A O 1
ATOM 4704 N N . ASP A 1 561 ? 38.716 14.233 -54.133 1.00 91.88 561 ASP A N 1
ATOM 4705 C CA . ASP A 1 561 ? 38.371 14.769 -52.811 1.00 91.88 561 ASP A CA 1
ATOM 4706 C C . ASP A 1 561 ? 37.349 13.850 -52.112 1.00 91.88 561 ASP A C 1
ATOM 4708 O O . ASP A 1 561 ? 36.134 14.036 -52.233 1.00 91.88 561 ASP A O 1
ATOM 4712 N N . ILE A 1 562 ? 37.838 12.792 -51.456 1.00 92.31 562 ILE A N 1
ATOM 4713 C CA . ILE A 1 562 ? 37.034 11.831 -50.691 1.00 92.31 562 ILE A CA 1
ATOM 4714 C C . ILE A 1 562 ? 37.664 11.546 -49.327 1.00 92.31 562 ILE A C 1
ATOM 4716 O O . ILE A 1 562 ? 38.875 11.399 -49.194 1.00 92.31 562 ILE A O 1
ATOM 4720 N N . SER A 1 563 ? 36.827 11.378 -48.304 1.00 90.19 563 SER A N 1
ATOM 4721 C CA . SER A 1 563 ? 37.256 11.063 -46.932 1.00 90.19 563 SER A CA 1
ATOM 4722 C C . SER A 1 563 ? 37.306 9.557 -46.626 1.00 90.19 563 SER A C 1
ATOM 4724 O O . SER A 1 563 ? 37.425 9.138 -45.473 1.00 90.19 563 SER A O 1
ATOM 4726 N N . LEU A 1 564 ? 37.207 8.701 -47.649 1.00 89.69 564 LEU A N 1
ATOM 4727 C CA . LEU A 1 564 ? 37.198 7.247 -47.477 1.00 89.69 564 LEU A CA 1
ATOM 4728 C C . LEU A 1 564 ? 38.603 6.707 -47.194 1.00 89.69 564 LEU A C 1
ATOM 4730 O O . LEU A 1 564 ? 39.552 6.962 -47.927 1.00 89.69 564 LEU A O 1
ATOM 4734 N N . SER A 1 565 ? 38.726 5.863 -46.168 1.00 88.50 565 SER A N 1
ATOM 4735 C CA . SER A 1 565 ? 39.994 5.193 -45.872 1.00 88.50 565 SER A CA 1
ATOM 4736 C C . SER A 1 565 ? 40.410 4.226 -46.986 1.00 88.50 565 SER A C 1
ATOM 4738 O O . SER A 1 565 ? 39.562 3.594 -47.624 1.00 88.50 565 SER A O 1
ATOM 4740 N N . TYR A 1 566 ? 41.720 4.013 -47.146 1.00 91.81 566 TYR A N 1
ATOM 4741 C CA . TYR A 1 566 ? 42.282 3.034 -48.087 1.00 91.81 566 TYR A CA 1
ATOM 4742 C C . TYR A 1 566 ? 41.612 1.652 -47.989 1.00 91.81 566 TYR A C 1
ATOM 4744 O O . TYR A 1 566 ? 41.260 1.052 -49.003 1.00 91.81 566 TYR A O 1
ATOM 4752 N N . ASN A 1 567 ? 41.365 1.159 -46.770 1.00 87.50 567 ASN A N 1
ATOM 4753 C CA . ASN A 1 567 ? 40.688 -0.125 -46.565 1.00 87.50 567 ASN A CA 1
ATOM 4754 C C . ASN A 1 567 ? 39.236 -0.103 -47.067 1.00 87.50 567 ASN A C 1
ATOM 4756 O O . ASN A 1 567 ? 38.787 -1.069 -47.680 1.00 87.50 567 ASN A O 1
ATOM 4760 N N . SER A 1 568 ? 38.514 1.003 -46.861 1.00 86.06 568 SER A N 1
ATOM 4761 C CA . SER A 1 568 ? 37.152 1.158 -47.384 1.00 86.06 568 SER A CA 1
ATOM 4762 C C . SER A 1 568 ? 37.143 1.161 -48.908 1.00 86.06 568 SER A C 1
ATOM 4764 O O . SER A 1 568 ? 36.327 0.460 -49.503 1.00 86.06 568 SER A O 1
ATOM 4766 N N . ILE A 1 569 ? 38.076 1.892 -49.528 1.00 90.56 569 ILE A N 1
ATOM 4767 C CA . ILE A 1 569 ? 38.261 1.938 -50.983 1.00 90.56 569 ILE A CA 1
ATOM 4768 C C . ILE A 1 569 ? 38.572 0.537 -51.519 1.00 90.56 569 ILE A C 1
ATOM 4770 O O . ILE A 1 569 ? 37.904 0.068 -52.436 1.00 90.56 569 ILE A O 1
ATOM 4774 N N . LYS A 1 570 ? 39.522 -0.175 -50.904 1.00 90.19 570 LYS A N 1
ATOM 4775 C CA . LYS A 1 570 ? 39.892 -1.547 -51.274 1.00 90.19 570 LYS A CA 1
ATOM 4776 C C . LYS A 1 570 ? 38.704 -2.511 -51.207 1.00 90.19 570 LYS A C 1
ATOM 4778 O O . LYS A 1 570 ? 38.492 -3.281 -52.140 1.00 90.19 570 LYS A O 1
ATOM 4783 N N . ASP A 1 571 ? 37.925 -2.474 -50.129 1.00 85.88 571 ASP A N 1
ATOM 4784 C CA . ASP A 1 571 ? 36.729 -3.311 -49.981 1.00 85.88 571 ASP A CA 1
ATOM 4785 C C . ASP A 1 571 ? 35.678 -2.997 -51.052 1.00 85.88 571 ASP A C 1
ATOM 4787 O O . ASP A 1 571 ? 35.115 -3.908 -51.658 1.00 85.88 571 ASP A O 1
ATOM 4791 N N . ILE A 1 572 ? 35.429 -1.705 -51.291 1.00 86.50 572 ILE A N 1
ATOM 4792 C CA . ILE A 1 572 ? 34.489 -1.222 -52.307 1.00 86.50 572 ILE A CA 1
ATOM 4793 C C . ILE A 1 572 ? 34.908 -1.709 -53.690 1.00 86.50 572 ILE A C 1
ATOM 4795 O O . ILE A 1 572 ? 34.083 -2.255 -54.414 1.00 86.50 572 ILE A O 1
ATOM 4799 N N . LEU A 1 573 ? 36.185 -1.554 -54.037 1.00 87.75 573 LEU A N 1
ATOM 4800 C CA . LEU A 1 573 ? 36.741 -1.998 -55.310 1.00 87.75 573 LEU A CA 1
ATOM 4801 C C . LEU A 1 573 ? 36.553 -3.498 -55.510 1.00 87.75 573 LEU A C 1
ATOM 4803 O O . LEU A 1 573 ? 36.034 -3.913 -56.538 1.00 87.75 573 LEU A O 1
ATOM 4807 N N . ASN A 1 574 ? 36.906 -4.308 -54.512 1.00 87.38 574 ASN A N 1
ATOM 4808 C CA . ASN A 1 574 ? 36.748 -5.760 -54.587 1.00 87.38 574 ASN A CA 1
ATOM 4809 C C . ASN A 1 574 ? 35.284 -6.184 -54.776 1.00 87.38 574 ASN A C 1
ATOM 4811 O O . ASN A 1 574 ? 34.999 -7.151 -55.484 1.00 87.38 574 ASN A O 1
ATOM 4815 N N . ASP A 1 575 ? 34.354 -5.481 -54.131 1.00 84.38 575 ASP A N 1
ATOM 4816 C CA . ASP A 1 575 ? 32.923 -5.750 -54.249 1.00 84.38 575 ASP A CA 1
ATOM 4817 C C . ASP A 1 575 ? 32.353 -5.296 -55.596 1.00 84.38 575 ASP A C 1
ATOM 4819 O O . ASP A 1 575 ? 31.547 -6.013 -56.192 1.00 84.38 575 ASP A O 1
ATOM 4823 N N . LEU A 1 576 ? 32.784 -4.132 -56.085 1.00 82.81 576 LEU A N 1
ATOM 4824 C CA . LEU A 1 576 ? 32.385 -3.616 -57.387 1.00 82.81 576 LEU A CA 1
ATOM 4825 C C . LEU A 1 576 ? 32.943 -4.489 -58.501 1.00 82.81 576 LEU A C 1
ATOM 4827 O O . LEU A 1 576 ? 32.159 -4.902 -59.333 1.00 82.81 576 LEU A O 1
ATOM 4831 N N . ILE A 1 577 ? 34.221 -4.872 -58.487 1.00 83.31 577 ILE A N 1
ATOM 4832 C CA . ILE A 1 577 ? 34.802 -5.760 -59.510 1.00 83.31 577 ILE A CA 1
ATOM 4833 C C . ILE A 1 577 ? 33.969 -7.038 -59.656 1.00 83.31 577 ILE A C 1
ATOM 4835 O O . ILE A 1 577 ? 33.591 -7.399 -60.767 1.00 83.31 577 ILE A O 1
ATOM 4839 N N . LYS A 1 578 ? 33.598 -7.675 -58.538 1.00 84.38 578 LYS A N 1
ATOM 4840 C CA . LYS A 1 578 ? 32.722 -8.859 -58.552 1.00 84.38 578 LYS A CA 1
ATOM 4841 C C . LYS A 1 578 ? 31.346 -8.567 -59.145 1.00 84.38 578 LYS A C 1
ATOM 4843 O O . LYS A 1 578 ? 30.783 -9.409 -59.833 1.00 84.38 578 LYS A O 1
ATOM 4848 N N . TYR A 1 579 ? 30.784 -7.397 -58.855 1.00 83.81 579 TYR A N 1
ATOM 4849 C CA . TYR A 1 579 ? 29.501 -6.986 -59.411 1.00 83.81 579 TYR A CA 1
ATOM 4850 C C . TYR A 1 579 ? 29.592 -6.661 -60.911 1.00 83.81 579 TYR A C 1
ATOM 4852 O O . TYR A 1 579 ? 28.749 -7.122 -61.668 1.00 83.81 579 TYR A O 1
ATOM 4860 N N . TYR A 1 580 ? 30.625 -5.936 -61.344 1.00 79.38 580 TYR A N 1
ATOM 4861 C CA . TYR A 1 580 ? 30.901 -5.586 -62.740 1.00 79.38 580 TYR A CA 1
ATOM 4862 C C . TYR A 1 580 ? 31.126 -6.835 -63.591 1.00 79.38 580 TYR A C 1
ATOM 4864 O O . TYR A 1 580 ? 30.536 -6.952 -64.658 1.00 79.38 580 TYR A O 1
ATOM 4872 N N . GLN A 1 581 ? 31.922 -7.791 -63.103 1.00 81.50 581 GLN A N 1
ATOM 4873 C CA . GLN A 1 581 ? 32.128 -9.073 -63.781 1.00 81.50 581 GLN A CA 1
ATOM 4874 C C . GLN A 1 581 ? 30.809 -9.814 -64.004 1.00 81.50 581 GLN A C 1
ATOM 4876 O O . GLN A 1 581 ? 30.638 -10.428 -65.043 1.00 81.50 581 GLN A O 1
ATOM 4881 N N . ASN A 1 582 ? 29.863 -9.737 -63.070 1.00 79.06 582 ASN A N 1
ATOM 4882 C CA . ASN A 1 582 ? 28.548 -10.345 -63.265 1.00 79.06 582 ASN A CA 1
ATOM 4883 C C . ASN A 1 582 ? 27.637 -9.507 -64.173 1.00 79.06 582 ASN A C 1
ATOM 4885 O O . ASN A 1 582 ? 26.814 -10.074 -64.870 1.00 79.06 582 ASN A O 1
ATOM 4889 N N . TYR A 1 583 ? 27.765 -8.178 -64.154 1.00 77.94 583 TYR A N 1
ATOM 4890 C CA . TYR A 1 583 ? 26.900 -7.264 -64.906 1.00 77.94 583 TYR A CA 1
ATOM 4891 C C . TYR A 1 583 ? 27.241 -7.185 -66.402 1.00 77.94 583 TYR A C 1
ATOM 4893 O O . TYR A 1 583 ? 26.359 -6.884 -67.190 1.00 77.94 583 TYR A O 1
ATOM 4901 N N . TYR A 1 584 ? 28.504 -7.413 -66.778 1.00 72.69 584 TYR A N 1
ATOM 4902 C CA . TYR A 1 584 ? 28.981 -7.349 -68.170 1.00 72.69 584 TYR A CA 1
ATOM 4903 C C . TYR A 1 584 ? 29.267 -8.726 -68.804 1.00 72.69 584 TYR A C 1
ATOM 4905 O O . TYR A 1 584 ? 29.608 -8.781 -69.982 1.00 72.69 584 TYR A O 1
ATOM 4913 N N . ASN A 1 585 ? 29.189 -9.823 -68.035 1.00 62.44 585 ASN A N 1
ATOM 4914 C CA . ASN A 1 585 ? 29.230 -11.196 -68.570 1.00 62.44 585 ASN A CA 1
ATOM 4915 C C . ASN A 1 585 ? 27.822 -11.766 -68.864 1.00 62.44 585 ASN A C 1
ATOM 4917 O O . ASN A 1 585 ? 27.717 -12.911 -69.302 1.00 62.44 585 ASN A O 1
ATOM 4921 N N . GLU A 1 586 ? 26.769 -10.989 -68.602 1.00 41.72 586 GLU A N 1
ATOM 4922 C CA . GLU A 1 586 ? 25.429 -11.123 -69.194 1.00 41.72 586 GLU A CA 1
ATOM 4923 C C . GLU A 1 586 ? 25.309 -10.111 -70.338 1.00 41.72 586 GLU A C 1
ATOM 4925 O O . GLU A 1 586 ? 24.647 -10.449 -71.346 1.00 41.72 586 GLU A O 1
#

Sequence (586 aa):
MVYKSPERYIKIKKELLKDIYKELKKKSGLTYKDISNEIGTNFDKIIFRGDLLSEKCFKKLKKLIIRELGNEFLSNFIKNGDFPHKTIIGRGGSEEIILKENNKNAEFVGIMLGDGTLYNNGNVVSVSLNGVDEEDYVKYVKKLMSDIFKNFEIHEIWERNKFPKYKHKKGLELSIFSQAVHYSLVSIGLVPGDKVENQVKIPDWIYKRDSFKIGCLKGLFDTDGSIFINKRNRSFVLNFTNGSKPLVQDFYKLCNSLNIKPISKIYDGLNKSKIETNKREVIRKFLNIVDPEKMKETYKKKYLGTNLIYLNTSKKIIKEINDKIKKDYPNEYNHRYSKEFTLYLKKICEKIFGKNKIDEINGHKYTSEISDEMIDSAIDKALKFKYRRYNKHYVKNLKHLFEKLGSYLFMIEYLKEHDERPILFEEKIRDHLRQYFIEKNISYEKWLKKYKIKKILIDKNNNEVLEFPLKLRRIVGQQIFKILNNIDLKKTDNQVLKELIARFNELDIVLLTWLLDKPHYKQALTKYFIDFIRLIRKINELYNLKESYSAYSIANDSNLDISLSYNSIKDILNDLIKYYQNYYNE

Secondary structure (DSSP, 8-state):
----PPPEEEEE-HHHHHHHHHHHHHHH---HHHHHHHHTS-HHHHHHH-PPEEHHHHHHHHHHHHHHH-HHHHHHH-BTTB-SEEEEESTT-PBPP---SSHHHHHHHHHHHHTEEE-TTSSEEEEEEETTTTHHHHHHHHHHHHHHSTT---EEEEHHHH-TT-TT--EEEEEEE-HHHHHHHHHTT---S-TTTTT----GGGGG-HHHHHHHHHHHHHHHEEEEEETTTTEEEEEEEES-HHHHHHHHHHHHHTT----S--EE-SS-EEEEE--HHHHHHHHHHH--GGGT-HHHHHHHHHHHHHHTS-HHHHHHHHHHHHHH--SGGGGSS-HHHHHHHHHHHHHHHHHTT--EETTEE-SSS--HHHHHHHHHHHHH-------HHHHHHHHHHHHHH--HHHHHHHHHHH-SSPPPPHHHHHHHHHHHHHHTT--HHHHHHHH-PPPPEEETTTTEEEE--HHHHHHHHHHHHHHHHSS-TT--HHHHHHHHHHHHHHTT-HHHHHHHTSHHHHHHHHHHHHHHHHHHHHHHHHHHTT----HHHHHT-TT------HHHHHHHHHHHHHHHHHHH--

Radius of gyration: 40.86 Å; chains: 1; bounding box: 95×42×123 Å